Protein AF-A0A651HII3-F1 (afdb_monomer_lite)

Foldseek 3Di:
DVPPVVLVVLLVVLVVVDPLLVLLVVLLVLVVVLVVLVCLQVLLVVQVVCCVVPVHPDVVVLCVVVVPDPPPPDPVVSVVVVVSNVVCNVCSPPSNVVSVVVSLVSQLVSLVSLLVLLCVLQVHDDDDPDVSSSVLSSVLSCVLVVLVVVLVVVVVVLVVCVVVCCVPVVDPCDVSVVVCVCCNVVSVLVSQLVNQLCSNQPSHPDGQDSVLSNQLSVQLSVQLVVLVVVLVCCVVPPDDLPDPCNVVSVVVSSSVSSSSNSSSNSSSSSRSSSVVVVVVVVVVVCVVPDDDDDDDPPPVVSVVVSVVVVVVVVPPDPPPDDDDDDDDDDDDDDDDDDDDDDDDPPPPPPDPQDPWAPDDDQAWAWEQELQQQKIFIDHTRDGPDIFHKAFFLQDWDDDPNDIAGQGQDADKWFQQDKDFQDWAQADQVVCVVVVHDRDDSPDPVRTHTCQQHGMWGDGDDSEIEGEHPCCVQRPDNDSSSRNPGSHYIYGHNVVRVVVSVRDDGGHMYGYD

pLDDT: mean 74.65, std 18.82, range [23.81, 97.06]

Secondary structure (DSSP, 8-state):
-HHHHHHHHHHHHHHHHS-HHHHHHHHHHHHHHHHHHHHHHHHHHHHHHHHHHHSS--HHHHHHHHHTS-TTS-HHHHHHHHHHHHHHHHSHHHHHHHHHHHHHHHHHHHHHHHHHHHHHHTT--PPPPHHHHHHHHHHHHHHHHHHHHHHHHHHHHHHHHHHHHHHHH---SHHHHHHHHHHHHHHHHHHHHHHHHHHHHHSSSS---HHHHHHHHHHHHHHHHHHHHHHHHHHHHT--TTSTTHHHHHHHHHHHHHHHHHHHHHHHHHHHHHHHHHHHHHHHHHTTS-----TTHHHHHHHHHHHHHHHHHSS-----PPPP---------------------TT-------SS-SS--SSEEEEEETTTTEEEEEETTEEEEEEEEE-B---EEEETTEEEE-PPPPEEEE--EEEESPEEE--HHHHHHTT-PPPPTT-GGGEEESTTTTEEEEEETTEEEE--S--GGG--SSSGGG--BSSSEEE-HHHHHHHHHH--TT-EEEE-

Radius of gyration: 30.44 Å; chains: 1; bounding box: 92×53×78 Å

Sequence (512 aa):
MGGARAFVVEFSRRLKRSDLFFLAGAITFNVLVAVIPLLLLTAGIAGFLVTARFGAVGPELVEVILGYLPATGEVGLRDMVNRLLEGLVAERAGFSLLGAVVLAWIATRLVGTLRVVLRNLFDQEEERGIVRGKLFDFGVVLLAGGLIFLNFAVTVMVRAFEALGTVFLGTDGTITGVFQLTIGYGLSFASAWILFLLLYKFLPARRVPFPVAVAGATFSTVGFEVLKEGFAWYVTSIADYSNAYGGLAVAAVLFFWIYYSAVVFILGGLVARTYEVRRETRMKAREGVDSGMSGGAILTSLIVFVLGMAVALASPAEAQYPAPFGGNGTSAGLLDAGDGVVYASRSLEREMVVDRPLVDHDGPYVVVHVAENRVFLMEGSEVVWSAPAGTGHGFQLEGQGREWTFTTPIGMFQVLRKEKDPVWQAPDWYYVQRGIPIPAHDHPSRFIRGTLGTSALFLGDGIAIHGTDRPDLLLNPDPEARRVSHGCIRLTNEAARQLYHRVQVGTPVLIY

Structure (mmCIF, N/CA/C/O backbone):
data_AF-A0A651HII3-F1
#
_entry.id   AF-A0A651HII3-F1
#
loop_
_atom_site.group_PDB
_atom_site.id
_atom_site.type_symbol
_atom_site.label_atom_id
_atom_site.label_alt_id
_atom_site.label_comp_id
_atom_site.label_asym_id
_atom_site.label_entity_id
_atom_site.label_seq_id
_atom_site.pdbx_PDB_ins_code
_atom_site.Cartn_x
_atom_site.Cartn_y
_atom_site.Cartn_z
_atom_site.occupancy
_atom_site.B_iso_or_equiv
_atom_site.auth_seq_id
_atom_site.auth_comp_id
_atom_site.auth_asym_id
_atom_site.auth_atom_id
_atom_site.pdbx_PDB_model_num
ATOM 1 N N . MET A 1 1 ? 2.178 -23.558 24.987 1.00 44.19 1 MET A N 1
ATOM 2 C CA . MET A 1 1 ? 1.662 -23.535 23.593 1.00 44.19 1 MET A CA 1
ATOM 3 C C . MET A 1 1 ? 0.766 -22.335 23.230 1.00 44.19 1 MET A C 1
ATOM 5 O O . MET A 1 1 ? 0.668 -22.041 22.048 1.00 44.19 1 MET A O 1
ATOM 9 N N . GLY A 1 2 ? 0.179 -21.567 24.166 1.00 51.09 2 GLY A N 1
ATOM 10 C CA . GLY A 1 2 ? -0.716 -20.428 23.835 1.00 51.09 2 GLY A CA 1
ATOM 11 C C . GLY A 1 2 ? -0.106 -19.239 23.057 1.00 51.09 2 GLY A C 1
ATOM 12 O O . GLY A 1 2 ? -0.823 -18.324 22.665 1.00 51.09 2 GLY A O 1
ATOM 13 N N . GLY A 1 3 ? 1.209 -19.243 22.805 1.00 61.38 3 GLY A N 1
ATOM 14 C CA . GLY A 1 3 ? 1.910 -18.222 22.023 1.00 61.38 3 GLY A CA 1
ATOM 15 C C . GLY A 1 3 ? 1.400 -18.127 20.583 1.00 61.38 3 GLY A C 1
ATOM 16 O O . GLY A 1 3 ? 0.671 -17.195 20.258 1.00 61.38 3 GLY A O 1
ATOM 17 N N . ALA A 1 4 ? 1.765 -19.085 19.729 1.00 65.81 4 ALA A N 1
ATOM 18 C CA . ALA A 1 4 ? 1.500 -19.026 18.288 1.00 65.81 4 ALA A CA 1
ATOM 19 C C . ALA A 1 4 ? 0.007 -18.858 17.946 1.00 65.81 4 ALA A C 1
ATOM 21 O O . ALA A 1 4 ? -0.337 -17.977 17.163 1.00 65.81 4 ALA A O 1
ATOM 22 N N . ARG A 1 5 ? -0.892 -19.608 18.605 1.00 67.25 5 ARG A N 1
ATOM 23 C CA . ARG A 1 5 ? -2.346 -19.538 18.351 1.00 67.25 5 ARG A CA 1
ATOM 24 C C . ARG A 1 5 ? -2.907 -18.121 18.519 1.00 67.25 5 ARG A C 1
ATOM 26 O O . ARG A 1 5 ? -3.651 -17.663 17.662 1.00 67.25 5 ARG A O 1
ATOM 33 N N . ALA A 1 6 ? -2.502 -17.396 19.564 1.00 67.50 6 ALA A N 1
ATOM 34 C CA . ALA A 1 6 ? -2.934 -16.011 19.766 1.00 67.50 6 ALA A CA 1
ATOM 35 C C . ALA A 1 6 ? -2.332 -15.023 18.742 1.00 67.50 6 ALA A C 1
ATOM 37 O O . ALA A 1 6 ? -2.916 -13.973 18.509 1.00 67.50 6 ALA A O 1
ATOM 38 N N . PHE A 1 7 ? -1.185 -15.341 18.120 1.00 71.75 7 PHE A N 1
ATOM 39 C CA . PHE A 1 7 ? -0.633 -14.519 17.032 1.00 71.75 7 PHE A CA 1
ATOM 40 C C . PHE A 1 7 ? -1.442 -14.733 15.755 1.00 71.75 7 PHE A C 1
ATOM 42 O O . PHE A 1 7 ? -1.856 -13.760 15.141 1.00 71.75 7 PHE A O 1
ATOM 49 N N . VAL A 1 8 ? -1.718 -15.996 15.405 1.00 72.00 8 VAL A N 1
ATOM 50 C CA . VAL A 1 8 ? -2.551 -16.364 14.249 1.00 72.00 8 VAL A CA 1
ATOM 51 C C . VAL A 1 8 ? -3.926 -15.708 14.344 1.00 72.00 8 VAL A C 1
ATOM 53 O O . VAL A 1 8 ? -4.339 -15.052 13.400 1.00 72.00 8 VAL A O 1
ATOM 56 N N . VAL A 1 9 ? -4.609 -15.817 15.489 1.00 70.31 9 VAL A N 1
ATOM 57 C CA . VAL A 1 9 ? -5.951 -15.236 15.671 1.00 70.31 9 VAL A CA 1
ATOM 58 C C . VAL A 1 9 ? -5.946 -13.713 15.497 1.00 70.31 9 VAL A C 1
ATOM 60 O O . VAL A 1 9 ? -6.794 -13.190 14.778 1.00 70.31 9 VAL A O 1
ATOM 63 N N . GLU A 1 10 ? -4.990 -12.998 16.098 1.00 70.00 10 GLU A N 1
ATOM 64 C CA . GLU A 1 10 ? -4.898 -11.537 15.954 1.00 70.00 10 GLU A CA 1
ATOM 65 C C . GLU A 1 10 ? -4.496 -11.122 14.529 1.00 70.00 10 GLU A C 1
ATOM 67 O O . GLU A 1 10 ? -5.080 -10.195 13.972 1.00 70.00 10 GLU A O 1
ATOM 72 N N . PHE A 1 11 ? -3.568 -11.846 13.897 1.00 72.69 11 PHE A N 1
ATOM 73 C CA . PHE A 1 11 ? -3.184 -11.617 12.504 1.00 72.69 11 PHE A CA 1
ATOM 74 C C . PHE A 1 11 ? -4.365 -11.836 11.549 1.00 72.69 11 PHE A C 1
ATOM 76 O O . PHE A 1 11 ? -4.667 -10.958 10.747 1.00 72.69 11 PHE A O 1
ATOM 83 N N . SER A 1 12 ? -5.094 -12.951 11.668 1.00 67.81 12 SER A N 1
ATOM 84 C CA . SER A 1 12 ? -6.289 -13.232 10.861 1.00 67.81 12 SER A CA 1
ATOM 85 C C . SER A 1 12 ? -7.414 -12.221 11.107 1.00 67.81 12 SER A C 1
ATOM 87 O O . SER A 1 12 ? -8.117 -11.856 10.166 1.00 67.81 12 SER A O 1
ATOM 89 N N . ARG A 1 13 ? -7.580 -11.734 12.346 1.00 71.62 13 ARG A N 1
ATOM 90 C CA . ARG A 1 13 ? -8.527 -10.656 12.671 1.00 71.62 13 ARG A CA 1
ATOM 91 C C . ARG A 1 13 ? -8.142 -9.351 11.971 1.00 71.62 13 ARG A C 1
ATOM 93 O O . ARG A 1 13 ? -9.013 -8.708 11.394 1.00 71.62 13 ARG A O 1
ATOM 100 N N . ARG A 1 14 ? -6.859 -8.971 11.992 1.00 71.19 14 ARG A N 1
ATOM 101 C CA . ARG A 1 14 ? -6.362 -7.764 11.306 1.00 71.19 14 ARG A CA 1
ATOM 102 C C . ARG A 1 14 ? -6.428 -7.888 9.789 1.00 71.19 14 ARG A C 1
ATOM 104 O O . ARG A 1 14 ? -6.892 -6.956 9.150 1.00 71.19 14 ARG A O 1
ATOM 111 N N . LEU A 1 15 ? -6.073 -9.045 9.233 1.00 71.75 15 LEU A N 1
ATOM 112 C CA . LEU A 1 15 ? -6.172 -9.337 7.801 1.00 71.75 15 LEU A CA 1
ATOM 113 C C . LEU A 1 15 ? -7.603 -9.147 7.272 1.00 71.75 15 LEU A C 1
ATOM 115 O O . LEU A 1 15 ? -7.786 -8.562 6.212 1.00 71.75 15 LEU A O 1
ATOM 119 N N . LYS A 1 16 ? -8.617 -9.581 8.036 1.00 69.50 16 LYS A N 1
ATOM 120 C CA . LYS A 1 16 ? -10.041 -9.372 7.709 1.00 69.50 16 LYS A CA 1
ATOM 121 C C . LYS A 1 16 ? -10.523 -7.922 7.856 1.00 69.50 16 LYS A C 1
ATOM 123 O O . LYS A 1 16 ? -11.583 -7.605 7.335 1.00 69.50 16 LYS A O 1
ATOM 128 N N . ARG A 1 17 ? -9.800 -7.074 8.598 1.00 68.69 17 ARG A N 1
ATOM 129 C CA . ARG A 1 17 ? -10.114 -5.644 8.792 1.00 68.69 17 ARG A CA 1
ATOM 130 C C . ARG A 1 17 ? -9.324 -4.718 7.870 1.00 68.69 17 ARG A C 1
ATOM 132 O O . ARG A 1 17 ? -9.693 -3.563 7.731 1.00 68.69 17 ARG A O 1
ATOM 139 N N . SER A 1 18 ? -8.221 -5.191 7.299 1.00 70.75 18 SER A N 1
ATOM 140 C CA . SER A 1 18 ? -7.421 -4.425 6.351 1.00 70.75 18 SER A CA 1
ATOM 141 C C . SER A 1 18 ? -7.983 -4.557 4.942 1.00 70.75 18 SER A C 1
ATOM 143 O O . SER A 1 18 ? -8.112 -5.680 4.452 1.00 70.75 18 SER A O 1
ATOM 145 N N . ASP A 1 19 ? -8.157 -3.435 4.245 1.00 81.75 19 ASP A N 1
ATOM 146 C CA . ASP A 1 19 ? -8.481 -3.378 2.811 1.00 81.75 19 ASP A CA 1
ATOM 147 C C . ASP A 1 19 ? -7.272 -3.761 1.936 1.00 81.75 19 ASP A C 1
ATOM 149 O O . ASP A 1 19 ? -6.881 -3.055 1.006 1.00 81.75 19 ASP A O 1
ATOM 153 N N . LEU A 1 20 ? -6.619 -4.879 2.264 1.00 84.69 20 LEU A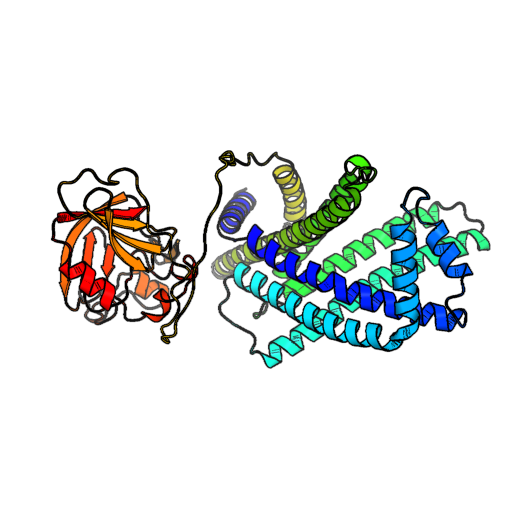 N 1
ATOM 154 C CA . LEU A 1 20 ? -5.320 -5.295 1.742 1.00 84.69 20 LEU A CA 1
ATOM 155 C C . LEU A 1 20 ? -5.282 -5.290 0.211 1.00 84.69 20 LEU A C 1
ATOM 157 O O . LEU A 1 20 ? -4.329 -4.787 -0.378 1.00 84.69 20 LEU A O 1
ATOM 161 N N . PHE A 1 21 ? -6.328 -5.809 -0.430 1.00 84.81 21 PHE A N 1
ATOM 162 C CA . PHE A 1 21 ? -6.405 -5.928 -1.885 1.00 84.81 21 PHE A CA 1
ATOM 163 C C . PHE A 1 21 ? -6.595 -4.570 -2.579 1.00 84.81 21 PHE A C 1
ATOM 165 O O . PHE A 1 21 ? -6.052 -4.354 -3.665 1.00 84.81 21 PHE A O 1
ATOM 172 N N . PHE A 1 22 ? -7.300 -3.637 -1.934 1.00 83.69 22 PHE A N 1
ATOM 173 C CA . PHE A 1 22 ? -7.491 -2.263 -2.404 1.00 83.69 22 PHE A CA 1
ATOM 174 C C . PHE A 1 22 ? -6.215 -1.427 -2.215 1.00 83.69 22 PHE A C 1
ATOM 176 O O . PHE A 1 22 ? -5.741 -0.781 -3.152 1.00 83.69 22 PHE A O 1
ATOM 183 N N . LEU A 1 23 ? -5.590 -1.517 -1.036 1.00 86.50 23 LEU A N 1
ATOM 184 C CA . LEU A 1 23 ? -4.306 -0.880 -0.732 1.00 86.50 23 LEU A CA 1
ATOM 185 C C . LEU A 1 23 ? -3.181 -1.398 -1.653 1.00 86.50 23 LEU A C 1
ATOM 187 O O . LEU A 1 23 ? -2.368 -0.605 -2.135 1.00 86.50 23 LEU A O 1
ATOM 191 N N . ALA A 1 24 ? -3.166 -2.700 -1.969 1.00 90.69 24 ALA A N 1
ATOM 192 C CA . ALA A 1 24 ? -2.260 -3.283 -2.960 1.00 90.69 24 ALA A CA 1
ATOM 193 C C . ALA A 1 24 ? -2.518 -2.717 -4.366 1.00 90.69 24 ALA A C 1
ATOM 195 O O . ALA A 1 24 ? -1.568 -2.358 -5.066 1.00 90.69 24 ALA A O 1
ATOM 196 N N . GLY A 1 25 ? -3.787 -2.557 -4.760 1.00 91.56 25 GLY A N 1
ATOM 197 C CA . GLY A 1 25 ? -4.177 -1.902 -6.012 1.00 91.56 25 GLY A CA 1
ATOM 198 C C . GLY A 1 25 ? -3.667 -0.460 -6.113 1.00 91.56 25 GLY A C 1
ATOM 199 O O . GLY A 1 25 ? -3.100 -0.077 -7.136 1.00 91.56 25 GLY A O 1
ATOM 200 N N . ALA A 1 26 ? -3.764 0.318 -5.030 1.00 91.44 26 ALA A N 1
ATOM 201 C CA . ALA A 1 26 ? -3.255 1.690 -4.981 1.00 91.44 26 ALA A CA 1
ATOM 202 C C . ALA A 1 26 ? -1.724 1.767 -5.147 1.00 91.44 26 ALA A C 1
ATOM 204 O O . ALA A 1 26 ? -1.228 2.632 -5.875 1.00 91.44 26 ALA A O 1
ATOM 205 N N . ILE A 1 27 ? -0.963 0.860 -4.521 1.00 94.62 27 ILE A N 1
ATOM 206 C CA . ILE A 1 27 ? 0.490 0.743 -4.753 1.00 94.62 27 ILE A CA 1
ATOM 207 C C . ILE A 1 27 ? 0.751 0.375 -6.221 1.00 94.62 27 ILE A C 1
ATOM 209 O O . ILE A 1 27 ? 1.532 1.046 -6.897 1.00 94.62 27 ILE A O 1
ATOM 213 N N . THR A 1 28 ? 0.048 -0.641 -6.727 1.00 95.25 28 THR A N 1
ATOM 214 C CA . THR A 1 28 ? 0.213 -1.191 -8.083 1.00 95.25 28 THR A CA 1
ATOM 215 C C . THR A 1 28 ? 0.001 -0.140 -9.162 1.00 95.25 28 THR A C 1
ATOM 217 O O . THR A 1 28 ? 0.847 0.015 -10.041 1.00 95.25 28 THR A O 1
ATOM 220 N N . PHE A 1 29 ? -1.067 0.653 -9.053 1.00 93.75 29 PHE A N 1
ATOM 221 C CA . PHE A 1 29 ? -1.339 1.764 -9.962 1.00 93.75 29 PHE A CA 1
ATOM 222 C C . PHE A 1 29 ? -0.183 2.777 -10.005 1.00 93.75 29 PHE A C 1
ATOM 224 O O . PHE A 1 29 ? 0.256 3.165 -11.085 1.00 93.75 29 PHE A O 1
ATOM 231 N N . ASN A 1 30 ? 0.355 3.180 -8.847 1.00 92.12 30 ASN A N 1
ATOM 232 C CA . ASN A 1 30 ? 1.459 4.143 -8.802 1.00 92.12 30 ASN A CA 1
ATOM 233 C C . ASN A 1 30 ? 2.761 3.572 -9.389 1.00 92.12 30 ASN A C 1
ATOM 235 O O . ASN A 1 30 ? 3.491 4.310 -10.048 1.00 92.12 30 ASN A O 1
ATOM 239 N N . VAL A 1 31 ? 3.042 2.277 -9.195 1.00 93.75 31 VAL A N 1
ATOM 240 C CA . VAL A 1 31 ? 4.200 1.611 -9.817 1.00 93.75 31 VAL A CA 1
ATOM 241 C C . VAL A 1 31 ? 4.019 1.498 -11.334 1.00 93.75 31 VAL A C 1
ATOM 243 O O . VAL A 1 31 ? 4.942 1.834 -12.068 1.00 93.75 31 VAL A O 1
ATOM 246 N N . LEU A 1 32 ? 2.838 1.107 -11.825 1.00 92.00 32 LEU A N 1
ATOM 247 C CA . LEU A 1 32 ? 2.558 1.018 -13.266 1.00 92.00 32 LEU A CA 1
ATOM 248 C C . LEU A 1 32 ? 2.665 2.380 -13.963 1.00 92.00 32 LEU A C 1
ATOM 250 O O . LEU A 1 32 ? 3.293 2.486 -15.013 1.00 92.00 32 LEU A O 1
ATOM 254 N N . VAL A 1 33 ? 2.147 3.444 -13.345 1.00 89.62 33 VAL A N 1
ATOM 255 C CA . VAL A 1 33 ? 2.318 4.821 -13.842 1.00 89.62 33 VAL A CA 1
ATOM 256 C C . VAL A 1 33 ? 3.795 5.252 -13.833 1.00 89.62 33 VAL A C 1
ATOM 258 O O . VAL A 1 33 ? 4.196 6.053 -14.675 1.00 89.62 33 VAL A O 1
ATOM 261 N N . ALA A 1 34 ? 4.631 4.697 -12.947 1.00 90.00 34 ALA A N 1
ATOM 262 C CA . ALA A 1 34 ? 6.077 4.936 -12.938 1.00 90.00 34 ALA A CA 1
ATOM 263 C C . ALA A 1 34 ? 6.840 4.194 -14.054 1.00 90.00 34 ALA A C 1
ATOM 265 O O . ALA A 1 34 ? 7.954 4.606 -14.380 1.00 90.00 34 ALA A O 1
ATOM 266 N N . VAL A 1 35 ? 6.266 3.151 -14.672 1.00 86.62 35 VAL A N 1
ATOM 267 C CA . VAL A 1 35 ? 6.927 2.392 -15.754 1.00 86.62 35 VAL A CA 1
ATOM 268 C C . VAL A 1 35 ? 7.188 3.279 -16.972 1.00 86.62 35 VAL A C 1
ATOM 270 O O . VAL A 1 35 ? 8.284 3.240 -17.516 1.00 86.62 35 VAL A O 1
ATOM 273 N N . ILE A 1 36 ? 6.237 4.127 -17.374 1.00 84.50 36 ILE A N 1
ATOM 274 C CA . ILE A 1 36 ? 6.383 4.998 -18.555 1.00 84.50 36 ILE A CA 1
ATOM 275 C C . ILE A 1 36 ? 7.590 5.955 -18.436 1.00 84.50 36 ILE A C 1
ATOM 277 O O . ILE A 1 36 ? 8.469 5.900 -19.297 1.00 84.50 36 ILE A O 1
ATOM 281 N N . PRO A 1 37 ? 7.713 6.811 -17.398 1.00 86.50 37 PRO A N 1
ATOM 282 C CA . PRO A 1 37 ? 8.869 7.697 -17.266 1.00 86.50 37 PRO A CA 1
ATOM 283 C C . PRO A 1 37 ? 10.166 6.947 -16.937 1.00 86.50 37 PRO A C 1
ATOM 285 O O . PRO A 1 37 ? 11.235 7.439 -17.290 1.00 86.50 37 PRO A O 1
ATOM 288 N N . LEU A 1 38 ? 10.097 5.759 -16.320 1.00 85.56 38 LEU A N 1
ATOM 289 C CA . LEU A 1 38 ? 11.261 4.884 -16.162 1.00 85.56 38 LEU A CA 1
ATOM 290 C C . LEU A 1 38 ? 11.774 4.402 -17.525 1.00 85.56 38 LEU A C 1
ATOM 292 O O . LEU A 1 38 ? 12.966 4.518 -17.786 1.00 85.56 38 LEU A O 1
ATOM 296 N N . LEU A 1 39 ? 10.888 3.937 -18.413 1.00 79.62 39 LEU A N 1
ATOM 297 C CA . LEU A 1 39 ? 11.247 3.546 -19.778 1.00 79.62 39 LEU A CA 1
ATOM 298 C C . LEU A 1 39 ? 11.837 4.728 -20.555 1.00 79.62 39 LEU A C 1
ATOM 300 O O . LEU A 1 39 ? 12.897 4.567 -21.150 1.00 79.62 39 LEU A O 1
ATOM 304 N N . LEU A 1 40 ? 11.226 5.919 -20.496 1.00 78.94 40 LEU A N 1
ATOM 305 C CA . LEU A 1 40 ? 11.772 7.131 -21.132 1.00 78.94 40 LEU A CA 1
ATOM 306 C C . LEU A 1 40 ? 13.169 7.491 -20.600 1.00 78.94 40 LEU A C 1
ATOM 308 O O . LEU A 1 40 ? 14.064 7.813 -21.383 1.00 78.94 40 LEU A O 1
ATOM 312 N N . LEU A 1 41 ? 13.379 7.395 -19.283 1.00 83.56 41 LEU A N 1
ATOM 313 C CA . LEU A 1 41 ? 14.675 7.648 -18.656 1.00 83.56 41 LEU A CA 1
ATOM 314 C C . LEU A 1 41 ? 15.726 6.616 -19.092 1.00 83.56 41 LEU A C 1
ATOM 316 O O . LEU A 1 41 ? 16.811 7.000 -19.527 1.00 83.56 41 LEU A O 1
ATOM 320 N N . THR A 1 42 ? 15.412 5.320 -19.016 1.00 76.69 42 THR A N 1
ATOM 321 C CA . THR A 1 42 ? 16.306 4.235 -19.449 1.00 76.69 42 THR A CA 1
ATOM 322 C C . THR A 1 42 ? 16.641 4.350 -20.934 1.00 76.69 42 THR A C 1
ATOM 324 O O . THR A 1 42 ? 17.802 4.199 -21.307 1.00 76.69 42 THR A O 1
ATOM 327 N N . ALA A 1 43 ? 15.657 4.674 -21.771 1.00 73.00 43 ALA A N 1
ATOM 328 C CA . ALA A 1 43 ? 15.822 4.853 -23.206 1.00 73.00 43 ALA A CA 1
ATOM 329 C C . ALA A 1 43 ? 16.720 6.065 -23.532 1.00 73.00 43 ALA A C 1
ATOM 331 O O . ALA A 1 43 ? 17.652 5.948 -24.330 1.00 73.00 43 ALA A O 1
ATOM 332 N N . GLY A 1 44 ? 16.528 7.196 -22.843 1.00 76.50 44 GLY A N 1
ATOM 333 C CA . GLY A 1 44 ? 17.403 8.368 -22.954 1.00 76.50 44 GLY A CA 1
ATOM 334 C C . GLY A 1 44 ? 18.840 8.101 -22.482 1.00 76.50 44 GLY A C 1
ATOM 335 O O . GLY A 1 44 ? 19.792 8.498 -23.155 1.00 76.50 44 GLY A O 1
ATOM 336 N N . ILE A 1 45 ? 19.018 7.374 -21.370 1.00 78.44 45 ILE A N 1
ATOM 337 C CA . ILE A 1 45 ? 20.342 6.951 -20.877 1.00 78.44 45 ILE A CA 1
ATOM 338 C C . ILE A 1 45 ? 21.017 6.002 -21.877 1.00 78.44 45 ILE A C 1
ATOM 340 O O . ILE A 1 45 ? 22.193 6.184 -22.186 1.00 78.44 45 ILE A O 1
ATOM 344 N N . ALA A 1 46 ? 20.290 5.021 -22.420 1.00 73.88 46 ALA A N 1
ATOM 345 C CA . ALA A 1 46 ? 20.818 4.090 -23.414 1.00 73.88 46 ALA A CA 1
ATOM 346 C C . ALA A 1 46 ? 21.261 4.820 -24.693 1.00 73.88 46 ALA A C 1
ATOM 348 O O . ALA A 1 46 ? 22.392 4.630 -25.141 1.00 73.88 46 ALA A O 1
ATOM 349 N N . GLY A 1 47 ? 20.427 5.720 -25.228 1.00 71.44 47 GLY A N 1
ATOM 350 C CA . GLY A 1 47 ? 20.773 6.547 -26.389 1.00 71.44 47 GLY A CA 1
ATOM 351 C C . GLY A 1 47 ? 22.004 7.431 -26.148 1.00 71.44 47 GLY A C 1
ATOM 352 O O . GLY A 1 47 ? 22.865 7.546 -27.026 1.00 71.44 47 GLY A O 1
ATOM 353 N N . PHE A 1 48 ? 22.141 8.000 -24.944 1.00 75.25 48 PHE A N 1
ATOM 354 C CA . PHE A 1 48 ? 23.333 8.750 -24.541 1.00 75.25 48 PHE A CA 1
ATOM 355 C C . PHE A 1 48 ? 24.587 7.864 -24.494 1.00 75.25 48 PHE A C 1
ATOM 357 O O . PHE A 1 48 ? 25.590 8.207 -25.118 1.00 75.25 48 PHE A O 1
ATOM 364 N N . LEU A 1 49 ? 24.534 6.713 -23.812 1.00 75.62 49 LEU A N 1
ATOM 365 C CA . LEU A 1 49 ? 25.671 5.792 -23.676 1.00 75.62 49 LEU A CA 1
ATOM 366 C C . LEU A 1 49 ? 26.130 5.227 -25.026 1.00 75.62 49 LEU A C 1
ATOM 368 O O . LEU A 1 49 ? 27.330 5.180 -25.294 1.00 75.62 49 LEU A O 1
ATOM 372 N N . VAL A 1 50 ? 25.188 4.848 -25.894 1.00 70.31 50 VAL A N 1
ATOM 373 C CA . VAL A 1 50 ? 25.486 4.384 -27.256 1.00 70.31 50 VAL A CA 1
ATOM 374 C C . VAL A 1 50 ? 26.163 5.487 -28.065 1.00 70.31 50 VAL A C 1
ATOM 376 O O . VAL A 1 50 ? 27.230 5.255 -28.628 1.00 70.31 50 VAL A O 1
ATOM 379 N N . THR A 1 51 ? 25.599 6.701 -28.074 1.00 68.00 51 THR A N 1
ATOM 380 C CA . THR A 1 51 ? 26.203 7.848 -28.775 1.00 68.00 51 THR A CA 1
ATOM 381 C C . THR A 1 51 ? 27.611 8.134 -28.243 1.00 68.00 51 THR A C 1
ATOM 383 O O . THR A 1 51 ? 28.539 8.315 -29.023 1.00 68.00 51 THR A O 1
ATOM 386 N N . ALA A 1 52 ? 27.801 8.130 -26.921 1.00 75.44 52 ALA A N 1
ATOM 387 C CA . ALA A 1 52 ? 29.099 8.385 -26.299 1.00 75.44 52 ALA A CA 1
ATOM 388 C C . ALA A 1 52 ? 30.146 7.300 -26.620 1.00 75.44 52 ALA A C 1
ATOM 390 O O . ALA A 1 52 ? 31.338 7.601 -26.666 1.00 75.44 52 ALA A O 1
ATOM 391 N N . ARG A 1 53 ? 29.723 6.047 -26.846 1.00 71.94 53 ARG A N 1
ATOM 392 C CA . ARG A 1 53 ? 30.623 4.921 -27.143 1.00 71.94 53 ARG A CA 1
ATOM 393 C C . ARG A 1 53 ? 30.923 4.736 -28.634 1.00 71.94 53 ARG A C 1
ATOM 395 O O . ARG A 1 53 ? 32.044 4.338 -28.953 1.00 71.94 53 ARG A O 1
ATOM 402 N N . PHE A 1 54 ? 29.943 4.993 -29.502 1.00 66.50 54 PHE A N 1
ATOM 403 C CA . PHE A 1 54 ? 29.962 4.657 -30.935 1.00 66.50 54 PHE A CA 1
ATOM 404 C C . PHE A 1 54 ? 29.755 5.871 -31.867 1.00 66.50 54 PHE A C 1
ATOM 406 O O . PHE A 1 54 ? 29.702 5.719 -33.083 1.00 66.50 54 PHE A O 1
ATOM 413 N N . GLY A 1 55 ? 29.635 7.089 -31.326 1.00 65.44 55 GLY A N 1
ATOM 414 C CA . GLY A 1 55 ? 29.452 8.342 -32.075 1.00 65.44 55 GLY A CA 1
ATOM 415 C C . GLY A 1 55 ? 28.013 8.581 -32.548 1.00 65.44 55 GLY A C 1
ATOM 416 O O . GLY A 1 55 ? 27.475 9.674 -32.368 1.00 65.44 55 GLY A O 1
ATOM 417 N N . ALA A 1 56 ? 27.364 7.554 -33.092 1.00 62.84 56 ALA A N 1
ATOM 418 C CA . ALA A 1 56 ? 25.955 7.561 -33.475 1.00 62.84 56 ALA A CA 1
ATOM 419 C C . ALA A 1 56 ? 25.314 6.186 -33.230 1.00 62.84 56 ALA A C 1
ATOM 421 O O . ALA A 1 56 ? 26.003 5.171 -33.144 1.00 62.84 56 ALA A O 1
ATOM 422 N N . VAL A 1 57 ? 23.980 6.145 -33.164 1.00 58.28 57 VAL A N 1
ATOM 423 C CA . VAL A 1 57 ? 23.225 4.894 -33.332 1.00 58.28 57 VAL A CA 1
ATOM 424 C C . VAL A 1 57 ? 23.277 4.543 -34.820 1.00 58.28 57 VAL A C 1
ATOM 426 O O . VAL A 1 57 ? 22.433 4.983 -35.597 1.00 58.28 57 VAL A O 1
ATOM 429 N N . GLY A 1 58 ? 24.328 3.838 -35.238 1.00 56.03 58 GLY A N 1
ATOM 430 C CA . GLY A 1 58 ? 24.451 3.351 -36.611 1.00 56.03 58 GLY A CA 1
ATOM 431 C C . GLY A 1 58 ? 23.399 2.278 -36.928 1.00 56.03 58 GLY A C 1
ATOM 432 O O . GLY A 1 58 ? 22.903 1.628 -35.999 1.00 56.03 58 GLY A O 1
ATOM 433 N N . PRO A 1 59 ? 23.085 2.040 -38.218 1.00 57.31 59 PRO A N 1
ATOM 434 C CA . PRO A 1 59 ? 22.165 0.976 -38.627 1.00 57.31 59 PRO A CA 1
ATOM 435 C C . PRO A 1 59 ? 22.592 -0.401 -38.097 1.00 57.31 59 PRO A C 1
ATOM 437 O O . PRO A 1 59 ? 21.736 -1.203 -37.752 1.00 57.31 59 PRO A O 1
ATOM 440 N N . GLU A 1 60 ? 23.895 -0.630 -37.907 1.00 55.59 60 GLU A N 1
ATOM 441 C CA . GLU A 1 60 ? 24.455 -1.839 -37.288 1.00 55.59 60 GLU A CA 1
ATOM 442 C C . GLU A 1 60 ? 23.881 -2.123 -35.888 1.00 55.59 60 GLU A C 1
ATOM 444 O O . GLU A 1 60 ? 23.568 -3.268 -35.575 1.00 55.59 60 GLU A O 1
ATOM 449 N N . LEU A 1 61 ? 23.690 -1.109 -35.028 1.00 57.28 61 LEU A N 1
ATOM 450 C CA . LEU A 1 61 ? 23.123 -1.351 -33.694 1.00 57.28 61 LEU A CA 1
ATOM 451 C C . LEU A 1 61 ? 21.620 -1.641 -33.766 1.00 57.28 61 LEU A C 1
ATOM 453 O O . LEU A 1 61 ? 21.106 -2.432 -32.975 1.00 57.28 61 LEU A O 1
ATOM 457 N N . VAL A 1 62 ? 20.925 -1.026 -34.725 1.00 60.56 62 VAL A N 1
ATOM 458 C CA . VAL A 1 62 ? 19.520 -1.331 -35.012 1.00 60.56 62 VAL A CA 1
ATOM 459 C C . VAL A 1 62 ? 19.403 -2.778 -35.497 1.00 60.56 62 VAL A C 1
ATOM 461 O O . VAL A 1 62 ? 18.587 -3.518 -34.958 1.00 60.56 62 VAL A O 1
ATOM 464 N N . GLU A 1 63 ? 20.267 -3.230 -36.410 1.00 60.62 63 GLU A N 1
ATOM 465 C CA . GLU A 1 63 ? 20.329 -4.631 -36.846 1.00 60.62 63 GLU A CA 1
ATOM 466 C C . GLU A 1 63 ? 20.679 -5.597 -35.709 1.00 60.62 63 GLU A C 1
ATOM 468 O O . GLU A 1 63 ? 20.048 -6.645 -35.608 1.00 60.62 63 GLU A O 1
ATOM 473 N N . VAL A 1 64 ? 21.607 -5.252 -34.807 1.00 60.41 64 VAL A N 1
ATOM 474 C CA . VAL A 1 64 ? 21.904 -6.079 -33.622 1.00 60.41 64 VAL A CA 1
ATOM 475 C C . VAL A 1 64 ? 20.670 -6.210 -32.723 1.00 60.41 64 VAL A C 1
ATOM 477 O O . VAL A 1 64 ? 20.323 -7.320 -32.326 1.00 60.41 64 VAL A O 1
ATOM 480 N N . ILE A 1 65 ? 19.964 -5.112 -32.429 1.00 58.88 65 ILE A N 1
ATOM 481 C CA . ILE A 1 65 ? 18.740 -5.138 -31.608 1.00 58.88 65 ILE A CA 1
ATOM 482 C C . ILE A 1 65 ? 17.628 -5.936 -32.307 1.00 58.88 65 ILE A C 1
ATOM 484 O O . ILE A 1 65 ? 17.002 -6.795 -31.683 1.00 58.88 65 ILE A O 1
ATOM 488 N N . LEU A 1 66 ? 17.405 -5.701 -33.604 1.00 61.12 66 LEU A N 1
ATOM 489 C CA . LEU A 1 66 ? 16.424 -6.427 -34.416 1.00 61.12 66 LEU A CA 1
ATOM 490 C C . LEU A 1 66 ? 16.791 -7.908 -34.613 1.00 61.12 66 LEU A C 1
ATOM 492 O O . LEU A 1 66 ? 15.892 -8.727 -34.790 1.00 61.12 66 LEU A O 1
ATOM 496 N N . GLY A 1 67 ? 18.075 -8.266 -34.536 1.00 63.62 67 GLY A N 1
ATOM 497 C CA . GLY A 1 67 ? 18.573 -9.643 -34.588 1.00 63.62 67 GLY A CA 1
ATOM 498 C C . GLY A 1 67 ? 18.279 -10.463 -33.327 1.00 63.62 67 GLY A C 1
ATOM 499 O O . GLY A 1 67 ? 18.229 -11.689 -33.401 1.00 63.62 67 GLY A O 1
ATOM 500 N N . TYR A 1 68 ? 18.024 -9.808 -32.187 1.00 56.59 68 TYR A N 1
ATOM 501 C CA . TYR A 1 68 ? 17.534 -10.459 -30.963 1.00 56.59 68 TYR A CA 1
ATOM 502 C C . TYR A 1 68 ? 15.999 -10.550 -30.885 1.00 56.59 68 TYR A C 1
ATOM 504 O O . TYR A 1 68 ? 15.470 -11.222 -29.998 1.00 56.59 68 TYR A O 1
ATOM 512 N N . LEU A 1 69 ? 15.266 -9.902 -31.798 1.00 55.19 69 LEU A N 1
ATOM 513 C CA . LEU A 1 69 ? 13.811 -10.022 -31.899 1.00 55.19 69 LEU A CA 1
ATOM 514 C C . LEU A 1 69 ? 13.425 -11.259 -32.735 1.00 55.19 69 LEU A C 1
ATOM 516 O O . LEU A 1 69 ? 13.982 -11.461 -33.816 1.00 55.19 69 LEU A O 1
ATOM 520 N N . PRO A 1 70 ? 12.439 -12.071 -32.300 1.00 54.38 70 PRO A N 1
ATOM 521 C CA . PRO A 1 70 ? 11.935 -13.183 -33.100 1.00 54.38 70 PRO A CA 1
ATOM 522 C C . PRO A 1 70 ? 11.486 -12.722 -34.491 1.00 54.38 70 PRO A C 1
ATOM 524 O O . PRO A 1 70 ? 10.732 -11.756 -34.629 1.00 54.38 70 PRO A O 1
ATOM 527 N N . ALA A 1 71 ? 11.899 -13.449 -35.533 1.00 54.25 71 ALA A N 1
ATOM 528 C CA . ALA A 1 71 ? 11.580 -13.125 -36.928 1.00 54.25 71 ALA A CA 1
ATOM 529 C C . ALA A 1 71 ? 10.070 -13.169 -37.262 1.00 54.25 71 ALA A C 1
ATOM 531 O O . ALA A 1 71 ? 9.673 -12.757 -38.347 1.00 54.25 71 ALA A O 1
ATOM 532 N N . THR A 1 72 ? 9.242 -13.656 -36.336 1.00 50.88 72 THR A N 1
ATOM 533 C CA . THR A 1 72 ? 7.777 -13.735 -36.414 1.00 50.88 72 THR A CA 1
ATOM 534 C C . THR A 1 72 ? 7.053 -12.440 -36.031 1.00 50.88 72 THR A C 1
ATOM 536 O O . THR A 1 72 ? 5.842 -12.356 -36.217 1.00 50.88 72 THR A O 1
ATOM 539 N N . GLY A 1 73 ? 7.754 -11.425 -35.510 1.00 47.41 73 GLY A N 1
ATOM 540 C CA . GLY A 1 73 ? 7.164 -10.107 -35.267 1.00 47.41 73 GLY A CA 1
ATOM 541 C C . GLY A 1 73 ? 6.851 -9.387 -36.580 1.00 47.41 73 GLY A C 1
ATOM 542 O O . GLY A 1 73 ? 7.775 -8.989 -37.291 1.00 47.41 73 GLY A O 1
ATOM 543 N N . GLU A 1 74 ? 5.560 -9.215 -36.882 1.00 56.12 74 GLU A N 1
ATOM 544 C CA . GLU A 1 74 ? 5.067 -8.541 -38.090 1.00 56.12 74 GLU A CA 1
ATOM 545 C C . GLU A 1 74 ? 5.711 -7.161 -38.319 1.00 56.12 74 GLU A C 1
ATOM 547 O O . GLU A 1 74 ? 6.161 -6.489 -37.387 1.00 56.12 74 GLU A O 1
ATOM 552 N N . VAL A 1 75 ? 5.689 -6.713 -39.581 1.00 54.06 75 VAL A N 1
ATOM 553 C CA . VAL A 1 75 ? 6.305 -5.473 -40.100 1.00 54.06 75 VAL A CA 1
ATOM 554 C C . VAL A 1 75 ? 6.105 -4.253 -39.179 1.00 54.06 75 VAL A C 1
ATOM 556 O O . VAL A 1 75 ? 7.035 -3.472 -38.982 1.00 54.06 75 VAL A O 1
ATOM 559 N N . GLY A 1 76 ? 4.940 -4.133 -38.532 1.00 55.75 76 GLY A N 1
ATOM 560 C CA . GLY A 1 76 ? 4.629 -3.049 -37.596 1.00 55.75 76 GLY A CA 1
ATOM 561 C C . GLY A 1 76 ? 5.509 -2.975 -36.337 1.00 55.75 76 GLY A C 1
ATOM 562 O O . GLY A 1 76 ? 5.760 -1.871 -35.856 1.00 55.75 76 GLY A O 1
ATOM 563 N N . LEU A 1 77 ? 6.025 -4.092 -35.804 1.00 56.12 77 LEU A N 1
ATOM 564 C CA . LEU A 1 77 ? 6.904 -4.059 -34.622 1.00 56.12 77 LEU A CA 1
ATOM 565 C C . LEU A 1 77 ? 8.284 -3.491 -34.973 1.00 56.12 77 LEU A C 1
ATOM 567 O O . LEU A 1 77 ? 8.831 -2.696 -34.209 1.00 56.12 77 LEU A O 1
ATOM 571 N N . ARG A 1 78 ? 8.821 -3.852 -36.144 1.00 58.06 78 ARG A N 1
ATOM 572 C CA . ARG A 1 78 ? 10.099 -3.322 -36.646 1.00 58.06 78 ARG A CA 1
ATOM 573 C C . ARG A 1 78 ? 9.992 -1.826 -36.935 1.00 58.06 78 ARG A C 1
ATOM 575 O O . ARG A 1 78 ? 10.828 -1.062 -36.465 1.00 58.06 78 ARG A O 1
ATOM 582 N N . ASP A 1 79 ? 8.920 -1.401 -37.599 1.00 62.97 79 ASP A N 1
ATOM 583 C CA . ASP A 1 79 ? 8.650 0.018 -37.855 1.00 62.97 79 ASP A CA 1
ATOM 584 C C . ASP A 1 79 ? 8.426 0.823 -36.567 1.00 62.97 79 ASP A C 1
ATOM 586 O O . ASP A 1 79 ? 8.892 1.958 -36.464 1.00 62.97 79 ASP A O 1
ATOM 590 N N . MET A 1 80 ? 7.742 0.256 -35.568 1.00 57.91 80 MET A N 1
ATOM 591 C CA . MET A 1 80 ? 7.561 0.905 -34.267 1.00 57.91 80 MET A CA 1
ATOM 592 C C . MET A 1 80 ? 8.896 1.057 -33.527 1.00 57.91 80 MET A C 1
ATOM 594 O O . MET A 1 80 ? 9.184 2.140 -33.020 1.00 57.91 80 MET A O 1
ATOM 598 N N . VAL A 1 81 ? 9.730 0.011 -33.499 1.00 62.91 81 VAL A N 1
ATOM 599 C CA . VAL A 1 81 ? 11.074 0.062 -32.897 1.00 62.91 81 VAL A CA 1
ATOM 600 C C . VAL A 1 81 ? 11.954 1.088 -33.616 1.00 62.91 81 VAL A C 1
ATOM 602 O O . VAL A 1 81 ? 12.558 1.922 -32.947 1.00 62.91 81 VAL A O 1
ATOM 605 N N . ASN A 1 82 ? 11.966 1.106 -34.951 1.00 64.25 82 ASN A N 1
ATOM 606 C CA . ASN A 1 82 ? 12.746 2.072 -35.730 1.00 64.25 82 ASN A CA 1
ATOM 607 C C . ASN A 1 82 ? 12.309 3.520 -35.452 1.00 64.25 82 ASN A C 1
ATOM 609 O O . ASN A 1 82 ? 13.150 4.348 -35.112 1.00 64.25 82 ASN A O 1
ATOM 613 N N . ARG A 1 83 ? 11.001 3.820 -35.475 1.00 65.06 83 ARG A N 1
ATOM 614 C CA . ARG A 1 83 ? 10.477 5.166 -35.155 1.00 65.06 83 ARG A CA 1
ATOM 615 C C . ARG A 1 83 ? 10.790 5.595 -33.719 1.00 65.06 83 ARG A C 1
ATOM 617 O O . ARG A 1 83 ? 11.092 6.763 -33.478 1.00 65.06 83 ARG A O 1
ATOM 624 N N . LEU A 1 84 ? 10.732 4.665 -32.760 1.00 60.72 84 LEU A N 1
ATOM 625 C CA . LEU A 1 84 ? 11.114 4.932 -31.370 1.00 60.72 84 LEU A CA 1
ATOM 626 C C . LEU A 1 84 ? 12.616 5.218 -31.243 1.00 60.72 84 LEU A C 1
ATOM 628 O O . LEU A 1 84 ? 12.985 6.142 -30.522 1.00 60.72 84 LEU A O 1
ATOM 632 N N . LEU A 1 85 ? 13.473 4.476 -31.951 1.00 64.06 85 LEU A N 1
ATOM 633 C CA . LEU A 1 85 ? 14.926 4.683 -31.965 1.00 64.06 85 LEU A CA 1
ATOM 634 C C . LEU A 1 85 ? 15.315 6.007 -32.645 1.00 64.06 85 LEU A C 1
ATOM 636 O O . LEU A 1 85 ? 16.138 6.744 -32.102 1.00 64.06 85 LEU A O 1
ATOM 640 N N . GLU A 1 86 ? 14.690 6.358 -33.769 1.00 65.75 86 GLU A N 1
ATOM 641 C CA . GLU A 1 86 ? 14.882 7.652 -34.441 1.00 65.75 86 GLU A CA 1
ATOM 642 C C . GLU A 1 86 ? 14.477 8.825 -33.532 1.00 65.75 86 GLU A C 1
ATOM 644 O O . GLU A 1 86 ? 15.260 9.761 -33.342 1.00 65.75 86 GLU A O 1
ATOM 649 N N . GLY A 1 87 ? 13.307 8.745 -32.884 1.00 61.97 87 GLY A N 1
ATOM 650 C CA . GLY A 1 87 ? 12.858 9.743 -31.905 1.00 61.97 87 GLY A CA 1
ATOM 651 C C . GLY A 1 87 ? 13.793 9.866 -30.693 1.00 61.97 87 GLY A C 1
ATOM 652 O O . GLY A 1 87 ? 14.132 10.977 -30.275 1.00 61.97 87 GLY A O 1
ATOM 653 N N . LEU A 1 88 ? 14.292 8.736 -30.176 1.00 58.72 88 LEU A N 1
ATOM 654 C CA . LEU A 1 88 ? 15.302 8.683 -29.109 1.00 58.72 88 LEU A CA 1
ATOM 655 C C . LEU A 1 88 ? 16.574 9.464 -29.460 1.00 58.72 88 LEU A C 1
ATOM 657 O O . LEU A 1 88 ? 17.152 10.136 -28.603 1.00 58.72 88 LEU A O 1
ATOM 661 N N . VAL A 1 89 ? 17.027 9.344 -30.710 1.00 59.56 89 VAL A N 1
ATOM 662 C CA . VAL A 1 89 ? 18.261 9.966 -31.212 1.00 59.56 89 VAL A CA 1
ATOM 663 C C . VAL A 1 89 ? 18.047 11.439 -31.570 1.00 59.56 89 VAL A C 1
ATOM 665 O O . VAL A 1 89 ? 18.993 12.227 -31.478 1.00 59.56 89 VAL A O 1
ATOM 668 N N . ALA A 1 90 ? 16.827 11.854 -31.904 1.00 62.81 90 ALA A N 1
ATOM 669 C CA . ALA A 1 90 ? 16.499 13.264 -32.097 1.00 62.81 90 ALA A CA 1
ATOM 670 C C . ALA A 1 90 ? 16.476 14.043 -30.763 1.00 62.81 90 ALA A C 1
ATOM 672 O O . ALA A 1 90 ? 17.175 15.048 -30.628 1.00 62.81 90 ALA A O 1
ATOM 673 N N . GLU A 1 91 ? 15.754 13.556 -29.745 1.00 64.00 91 GLU A N 1
ATOM 674 C CA . GLU A 1 91 ? 15.425 14.333 -28.528 1.00 64.00 91 GLU A CA 1
ATOM 675 C C . GLU A 1 91 ? 16.100 13.822 -27.231 1.00 64.00 91 GLU A C 1
ATOM 677 O O . GLU A 1 91 ? 15.632 14.067 -26.116 1.00 64.00 91 GLU A O 1
ATOM 682 N N . ARG A 1 92 ? 17.251 13.148 -27.370 1.00 64.06 92 ARG A N 1
ATOM 683 C CA . ARG A 1 92 ? 18.110 12.519 -26.329 1.00 64.06 92 ARG A CA 1
ATOM 684 C C . ARG A 1 92 ? 18.085 13.187 -24.940 1.00 64.06 92 ARG A C 1
ATOM 686 O O . ARG A 1 92 ? 17.913 12.522 -23.916 1.00 64.06 92 ARG A O 1
ATOM 693 N N . ALA A 1 93 ? 18.300 14.505 -24.899 1.00 61.78 93 ALA A N 1
ATOM 694 C CA . ALA A 1 93 ? 18.396 15.288 -23.663 1.00 61.78 93 ALA A CA 1
ATOM 695 C C . ALA A 1 93 ? 17.021 15.660 -23.073 1.00 61.78 93 ALA A C 1
ATOM 697 O O . ALA A 1 93 ? 16.882 15.764 -21.855 1.00 61.78 93 ALA A O 1
ATOM 698 N N . GLY A 1 94 ? 16.004 15.824 -23.925 1.00 68.06 94 GLY A N 1
ATOM 699 C CA . GLY A 1 94 ? 14.630 16.104 -23.515 1.00 68.06 94 GLY A CA 1
ATOM 700 C C . GLY A 1 94 ? 14.016 14.914 -22.784 1.00 68.06 94 GLY A C 1
ATOM 701 O O . GLY A 1 94 ? 13.587 15.058 -21.641 1.00 68.06 94 GLY A O 1
ATOM 702 N N . PHE A 1 95 ? 14.052 13.721 -23.388 1.00 69.25 95 PHE A N 1
ATOM 703 C CA . PHE A 1 95 ? 13.458 12.519 -22.785 1.00 69.25 95 PHE A CA 1
ATOM 704 C C . PHE A 1 95 ? 14.141 12.075 -21.489 1.00 69.25 95 PHE A C 1
ATOM 706 O O . PHE A 1 95 ? 13.455 11.660 -20.556 1.00 69.25 95 PHE A O 1
ATOM 713 N N . SER A 1 96 ? 15.468 12.194 -21.391 1.00 75.50 96 SER A N 1
ATOM 714 C CA . SER A 1 96 ? 16.202 11.827 -20.173 1.00 75.50 96 SER A CA 1
ATOM 715 C C . SER A 1 96 ? 15.931 12.797 -19.016 1.00 75.50 96 SER A C 1
ATOM 717 O O . SER A 1 96 ? 15.627 12.345 -17.911 1.00 75.50 96 SER A O 1
ATOM 719 N N . LEU A 1 97 ? 15.955 14.116 -19.251 1.00 82.19 97 LEU A N 1
ATOM 720 C CA . LEU A 1 97 ? 15.658 15.106 -18.208 1.00 82.19 97 LEU A CA 1
ATOM 721 C C . LEU A 1 97 ? 14.174 15.096 -17.805 1.00 82.19 97 LEU A C 1
ATOM 723 O O . LEU A 1 97 ? 13.864 15.060 -16.612 1.00 82.19 97 LEU A O 1
ATOM 727 N N . LEU A 1 98 ? 13.256 15.081 -18.778 1.00 82.19 98 LEU A N 1
ATOM 728 C CA . LEU A 1 98 ? 11.816 15.007 -18.520 1.00 82.19 98 LEU A CA 1
ATOM 729 C C . LEU A 1 98 ? 11.458 13.694 -17.815 1.00 82.19 98 LEU A C 1
ATOM 731 O O . LEU A 1 98 ? 10.765 13.717 -16.799 1.00 82.19 98 LEU A O 1
ATOM 735 N N . GLY A 1 99 ? 11.986 12.567 -18.303 1.00 83.00 99 GLY A N 1
ATOM 736 C CA . GLY A 1 99 ? 11.830 11.249 -17.693 1.00 83.00 99 GLY A CA 1
ATOM 737 C C . GLY A 1 99 ? 12.315 11.230 -16.245 1.00 83.00 99 GLY A C 1
ATOM 738 O O . GLY A 1 99 ? 11.569 10.797 -15.373 1.00 83.00 99 GLY A O 1
ATOM 739 N N . ALA A 1 100 ? 13.496 11.787 -15.952 1.00 86.69 100 ALA A N 1
ATOM 740 C CA . ALA A 1 100 ? 14.016 11.886 -14.586 1.00 86.69 100 ALA A CA 1
ATOM 741 C C . ALA A 1 100 ? 13.123 12.735 -13.660 1.00 86.69 100 ALA A C 1
ATOM 743 O O . ALA A 1 100 ? 12.816 12.306 -12.546 1.00 86.69 100 ALA A O 1
ATOM 744 N N . VAL A 1 101 ? 12.677 13.915 -14.107 1.00 89.56 101 VAL A N 1
ATOM 745 C CA . VAL A 1 101 ? 11.826 14.816 -13.303 1.00 89.56 101 VAL A CA 1
ATOM 746 C C . VAL A 1 101 ? 10.445 14.200 -13.050 1.00 89.56 101 VAL A C 1
ATOM 748 O O . VAL A 1 101 ? 9.960 14.205 -11.914 1.00 89.56 101 VAL A O 1
ATOM 751 N N . VAL A 1 102 ? 9.824 13.623 -14.081 1.00 88.62 102 VAL A N 1
ATOM 752 C CA . VAL A 1 102 ? 8.505 12.978 -13.990 1.00 88.62 102 VAL A CA 1
ATOM 753 C C . VAL A 1 102 ? 8.579 11.686 -13.166 1.00 88.62 102 VAL A C 1
ATOM 755 O O . VAL A 1 102 ? 7.715 11.461 -12.314 1.00 88.62 102 VAL A O 1
ATOM 758 N N . LEU A 1 103 ? 9.636 10.882 -13.330 1.00 90.44 103 LEU A N 1
ATOM 759 C CA . LEU A 1 103 ? 9.888 9.699 -12.503 1.00 90.44 103 LEU A CA 1
ATOM 760 C C . LEU A 1 103 ? 10.095 10.087 -11.039 1.00 90.44 103 LEU A C 1
ATOM 762 O O . LEU A 1 103 ? 9.473 9.481 -10.174 1.00 90.44 103 LEU A O 1
ATOM 766 N N . ALA A 1 104 ? 10.900 11.112 -10.741 1.00 89.94 104 ALA A N 1
ATOM 767 C CA . ALA A 1 104 ? 11.090 11.590 -9.371 1.00 89.94 104 ALA A CA 1
ATOM 768 C C . ALA A 1 104 ? 9.763 12.058 -8.747 1.00 89.94 104 ALA A C 1
ATOM 770 O O . ALA A 1 104 ? 9.453 11.708 -7.605 1.00 89.94 104 ALA A O 1
ATOM 771 N N . TRP A 1 105 ? 8.931 12.784 -9.503 1.00 90.31 105 TRP A N 1
ATOM 772 C CA . TRP A 1 105 ? 7.602 13.192 -9.048 1.00 90.31 105 TRP A CA 1
ATOM 773 C C . TRP A 1 105 ? 6.708 11.987 -8.715 1.00 90.31 105 TRP A C 1
ATOM 775 O O . TRP A 1 105 ? 6.183 11.905 -7.599 1.00 90.31 105 TRP A O 1
ATOM 785 N N . ILE A 1 106 ? 6.575 11.022 -9.632 1.00 90.25 106 ILE A N 1
ATOM 786 C CA . ILE A 1 106 ? 5.745 9.821 -9.432 1.00 90.25 106 ILE A CA 1
ATOM 787 C C . ILE A 1 106 ? 6.319 8.914 -8.335 1.00 90.25 106 ILE A C 1
ATOM 789 O O . ILE A 1 106 ? 5.561 8.387 -7.523 1.00 90.25 106 ILE A O 1
ATOM 793 N N . ALA A 1 107 ? 7.639 8.794 -8.220 1.00 91.19 107 ALA A N 1
ATOM 794 C CA . ALA A 1 107 ? 8.282 8.033 -7.156 1.00 91.19 107 ALA A CA 1
ATOM 795 C C . ALA A 1 107 ? 8.009 8.653 -5.772 1.00 91.19 107 ALA A C 1
ATOM 797 O O . ALA A 1 107 ? 7.696 7.919 -4.833 1.00 91.19 107 ALA A O 1
ATOM 798 N N . THR A 1 108 ? 8.010 9.991 -5.632 1.00 91.50 108 THR A N 1
ATOM 799 C CA . THR A 1 108 ? 7.570 10.619 -4.365 1.00 91.50 108 THR A CA 1
ATOM 800 C C . THR A 1 108 ? 6.091 10.356 -4.071 1.00 91.50 108 THR A C 1
ATOM 802 O O . THR A 1 108 ? 5.739 10.126 -2.915 1.00 91.50 108 THR A O 1
ATOM 805 N N . ARG A 1 109 ? 5.226 10.304 -5.098 1.00 91.31 109 ARG A N 1
ATOM 806 C CA . ARG A 1 109 ? 3.812 9.913 -4.942 1.00 91.31 109 ARG A CA 1
ATOM 807 C C . ARG A 1 109 ? 3.679 8.464 -4.460 1.00 91.31 109 ARG A C 1
ATOM 809 O O . ARG A 1 109 ? 2.920 8.223 -3.526 1.00 91.31 109 ARG A O 1
ATOM 816 N N . LEU A 1 110 ? 4.452 7.532 -5.025 1.00 92.94 110 LEU A N 1
ATOM 817 C CA . LEU A 1 110 ? 4.501 6.132 -4.592 1.00 92.94 110 LEU A CA 1
ATOM 818 C C . LEU A 1 110 ? 4.929 6.009 -3.122 1.00 92.94 110 LEU A C 1
ATOM 820 O O . LEU A 1 110 ? 4.247 5.332 -2.355 1.00 92.94 110 LEU A O 1
ATOM 824 N N . VAL A 1 111 ? 5.997 6.696 -2.695 1.00 91.88 111 VAL A N 1
ATOM 825 C CA . VAL A 1 111 ? 6.401 6.706 -1.274 1.00 91.88 111 VAL A CA 1
ATOM 826 C C . VAL A 1 111 ? 5.299 7.305 -0.394 1.00 91.88 111 VAL A C 1
ATOM 828 O O . VAL A 1 111 ? 5.008 6.752 0.667 1.00 91.88 111 VAL A O 1
ATOM 831 N N . GLY A 1 112 ? 4.616 8.359 -0.851 1.00 90.44 112 GLY A N 1
ATOM 832 C CA . GLY A 1 112 ? 3.415 8.891 -0.204 1.00 90.44 112 GLY A CA 1
ATOM 833 C C . GLY A 1 112 ? 2.318 7.833 -0.017 1.00 90.44 112 GLY A C 1
ATOM 834 O O . GLY A 1 112 ? 1.820 7.665 1.096 1.00 90.44 112 GLY A O 1
ATOM 835 N N . THR A 1 113 ? 1.993 7.058 -1.056 1.00 91.38 113 THR A N 1
ATOM 836 C CA . THR A 1 113 ? 1.047 5.932 -0.968 1.00 91.38 113 THR A CA 1
ATOM 837 C C . THR A 1 113 ? 1.527 4.862 0.014 1.00 91.38 113 THR A C 1
ATOM 839 O O . THR A 1 113 ? 0.748 4.447 0.868 1.00 91.38 113 THR A O 1
ATOM 842 N N . LEU A 1 114 ? 2.806 4.471 -0.012 1.00 93.44 114 LEU A N 1
ATOM 843 C CA . LEU A 1 114 ? 3.368 3.524 0.962 1.00 93.44 114 LEU A CA 1
ATOM 844 C C . LEU A 1 114 ? 3.275 4.059 2.405 1.00 93.44 114 LEU A C 1
ATOM 846 O O . LEU A 1 114 ? 2.976 3.293 3.322 1.00 93.44 114 LEU A O 1
ATOM 850 N N . ARG A 1 115 ? 3.459 5.372 2.628 1.00 90.19 115 ARG A N 1
ATOM 851 C CA . ARG A 1 115 ? 3.228 6.008 3.939 1.00 90.19 115 ARG A CA 1
ATOM 852 C C . ARG A 1 115 ? 1.763 5.930 4.367 1.00 90.19 115 ARG A C 1
ATOM 854 O O . ARG A 1 115 ? 1.517 5.614 5.526 1.00 90.19 115 ARG A O 1
ATOM 861 N N . VAL A 1 116 ? 0.809 6.188 3.468 1.00 87.75 116 VAL A N 1
ATOM 862 C CA . VAL A 1 116 ? -0.638 6.079 3.752 1.00 87.75 116 VAL A CA 1
ATOM 863 C C . VAL A 1 116 ? -1.026 4.639 4.097 1.00 87.75 116 VAL A C 1
ATOM 865 O O . VAL A 1 116 ? -1.726 4.420 5.084 1.00 87.75 116 VAL A O 1
ATOM 868 N N . VAL A 1 117 ? -0.514 3.661 3.344 1.00 90.12 117 VAL A N 1
ATOM 869 C CA . VAL A 1 117 ? -0.717 2.228 3.604 1.00 90.12 117 VAL A CA 1
ATOM 870 C C . VAL A 1 117 ? -0.186 1.856 4.987 1.00 90.12 117 VAL A C 1
ATOM 872 O O . VAL A 1 117 ? -0.943 1.361 5.815 1.00 90.12 117 VAL A O 1
ATOM 875 N N . LEU A 1 118 ? 1.080 2.156 5.298 1.00 89.44 118 LEU A N 1
ATOM 876 C CA . LEU A 1 118 ? 1.633 1.846 6.620 1.00 89.44 118 LEU A CA 1
ATOM 877 C C . LEU A 1 118 ? 0.918 2.610 7.747 1.00 89.44 118 LEU A C 1
ATOM 879 O O . LEU A 1 118 ? 0.719 2.048 8.819 1.00 89.44 118 LEU A O 1
ATOM 883 N N . ARG A 1 119 ? 0.494 3.860 7.525 1.00 86.38 119 ARG A N 1
ATOM 884 C CA . ARG A 1 119 ? -0.301 4.633 8.495 1.00 86.38 119 ARG A CA 1
ATOM 885 C C . ARG A 1 119 ? -1.611 3.921 8.849 1.00 86.38 119 ARG A C 1
ATOM 887 O O . ARG A 1 119 ? -1.924 3.822 10.032 1.00 86.38 119 ARG A O 1
ATOM 894 N N . ASN A 1 120 ? -2.323 3.402 7.847 1.00 84.44 120 ASN A N 1
ATOM 895 C CA . ASN A 1 120 ? -3.527 2.592 8.038 1.00 84.44 120 ASN A CA 1
ATOM 896 C C . ASN A 1 120 ? -3.199 1.304 8.827 1.00 84.44 120 ASN A C 1
ATOM 898 O O . ASN A 1 120 ? -3.756 1.098 9.900 1.00 84.44 120 ASN A O 1
ATOM 902 N N . LEU A 1 121 ? -2.200 0.518 8.398 1.00 85.56 121 LEU A N 1
ATOM 903 C CA . LEU A 1 121 ? -1.822 -0.743 9.067 1.00 85.56 121 LEU A CA 1
ATOM 904 C C . LEU A 1 121 ? -1.336 -0.585 10.518 1.00 85.56 121 LEU A C 1
ATOM 906 O O . LEU A 1 121 ? -1.428 -1.528 11.305 1.00 85.56 121 LEU A O 1
ATOM 910 N N . PHE A 1 122 ? -0.769 0.572 10.867 1.00 80.19 122 PHE A N 1
ATOM 911 C CA . PHE A 1 122 ? -0.310 0.875 12.223 1.00 80.19 122 PHE A CA 1
ATOM 912 C C . PHE A 1 122 ? -1.357 1.607 13.081 1.00 80.19 122 PHE A C 1
ATOM 914 O O . PHE A 1 122 ? -1.030 1.948 14.218 1.00 80.19 122 PHE A O 1
ATOM 921 N N . ASP A 1 123 ? -2.578 1.830 12.584 1.00 71.56 123 ASP A N 1
ATOM 922 C CA . ASP A 1 123 ? -3.660 2.542 13.281 1.00 71.56 123 ASP A CA 1
ATOM 923 C C . ASP A 1 123 ? -3.225 3.969 13.722 1.00 71.56 123 ASP A C 1
ATOM 925 O O . ASP A 1 123 ? -3.146 4.263 14.915 1.00 71.56 123 ASP A O 1
ATOM 929 N N . GLN A 1 124 ? -2.803 4.829 12.780 1.00 67.44 124 GLN A N 1
ATOM 930 C CA . GLN A 1 124 ? -2.124 6.109 13.079 1.00 67.44 124 GLN A CA 1
ATOM 931 C C . GLN A 1 124 ? -2.841 7.359 12.538 1.00 67.44 124 GLN A C 1
ATOM 933 O O . GLN A 1 124 ? -3.133 7.446 11.347 1.00 67.44 124 GLN A O 1
ATOM 938 N N . GLU A 1 125 ? -3.008 8.372 13.392 1.00 54.44 125 GLU A N 1
ATOM 939 C CA . GLU A 1 125 ? -3.634 9.665 13.050 1.00 54.44 125 GLU A CA 1
ATOM 940 C C . GLU A 1 125 ? -2.624 10.742 12.593 1.00 54.44 125 GLU A C 1
ATOM 942 O O . GLU A 1 125 ? -2.980 11.662 11.860 1.00 54.44 125 GLU A O 1
ATOM 947 N N . GLU A 1 126 ? -1.350 10.642 12.991 1.00 58.25 126 GLU A N 1
ATOM 948 C CA . GLU A 1 126 ? -0.352 11.696 12.755 1.00 58.25 126 GLU A CA 1
ATOM 949 C C . GLU A 1 126 ? 0.161 11.756 11.303 1.00 58.25 126 GLU A C 1
ATOM 951 O O . GLU A 1 126 ? 0.707 10.787 10.759 1.00 58.25 126 GLU A O 1
ATOM 956 N N . GLU A 1 127 ? 0.098 12.945 10.694 1.00 66.06 127 GLU A N 1
ATOM 957 C CA . GLU A 1 127 ? 0.701 13.228 9.389 1.00 66.06 127 GLU A CA 1
ATOM 958 C C . GLU A 1 127 ? 2.014 14.021 9.492 1.00 66.06 127 GLU A C 1
ATOM 960 O O . GLU A 1 127 ? 2.158 14.974 10.258 1.00 66.06 127 GLU A O 1
ATOM 965 N N . ARG A 1 128 ? 2.987 13.684 8.634 1.00 69.25 128 ARG A N 1
ATOM 966 C CA . ARG A 1 128 ? 4.144 14.557 8.383 1.00 69.25 128 ARG A CA 1
ATOM 967 C C . ARG A 1 128 ? 3.687 15.729 7.517 1.00 69.25 128 ARG A C 1
ATOM 969 O O . ARG A 1 128 ? 3.305 15.506 6.372 1.00 69.25 128 ARG A O 1
ATOM 976 N N . GLY A 1 129 ? 3.792 16.954 8.039 1.00 74.81 129 GLY A N 1
ATOM 977 C CA . GLY A 1 129 ? 3.405 18.177 7.325 1.00 74.81 129 GLY A CA 1
ATOM 978 C C . GLY A 1 129 ? 3.999 18.276 5.912 1.00 74.81 129 GLY A C 1
ATOM 979 O O . GLY A 1 129 ? 5.152 17.896 5.687 1.00 74.81 129 GLY A O 1
ATOM 980 N N . ILE A 1 130 ? 3.201 18.801 4.975 1.00 74.25 130 ILE A N 1
ATOM 981 C CA . ILE A 1 130 ? 3.327 18.631 3.512 1.00 74.25 130 ILE A CA 1
ATOM 982 C C . ILE A 1 130 ? 4.769 18.769 2.990 1.00 74.25 130 ILE A C 1
ATOM 984 O O . ILE A 1 130 ? 5.287 17.846 2.360 1.00 74.25 130 ILE A O 1
ATOM 988 N N . VAL A 1 131 ? 5.446 19.886 3.284 1.00 81.62 131 VAL A N 1
ATOM 989 C CA . VAL A 1 131 ? 6.803 20.176 2.773 1.00 81.62 131 VAL A CA 1
ATOM 990 C C . VAL A 1 131 ? 7.844 19.194 3.323 1.00 81.62 131 VAL A C 1
ATOM 992 O O . VAL A 1 131 ? 8.643 18.637 2.570 1.00 81.62 131 VAL A O 1
ATOM 995 N N . ARG A 1 132 ? 7.809 18.923 4.635 1.00 82.81 132 ARG A N 1
ATOM 996 C CA . ARG A 1 132 ? 8.728 17.979 5.293 1.00 82.81 132 ARG A CA 1
ATOM 997 C C . ARG A 1 132 ? 8.460 16.536 4.855 1.00 82.81 132 ARG A C 1
ATOM 999 O O . ARG A 1 132 ? 9.403 15.756 4.752 1.00 82.81 132 ARG A O 1
ATOM 1006 N N . GLY A 1 133 ? 7.200 16.201 4.570 1.00 83.06 133 GLY A N 1
ATOM 1007 C CA . GLY A 1 133 ? 6.794 14.939 3.950 1.00 83.06 133 GLY A CA 1
ATOM 1008 C C . GLY A 1 133 ? 7.403 14.763 2.557 1.00 83.06 133 GLY A C 1
ATOM 1009 O O . GLY A 1 133 ? 8.118 13.792 2.342 1.00 83.06 133 GLY A O 1
ATOM 1010 N N . LYS A 1 134 ? 7.214 15.735 1.653 1.00 84.12 134 LYS A N 1
ATOM 1011 C CA . LYS A 1 134 ? 7.785 15.729 0.289 1.00 84.12 134 LYS A CA 1
ATOM 1012 C C . LYS A 1 134 ? 9.313 15.576 0.277 1.00 84.12 134 LYS A C 1
ATOM 1014 O O . LYS A 1 134 ? 9.832 14.780 -0.502 1.00 84.12 134 LYS A O 1
ATOM 1019 N N . LEU A 1 135 ? 10.034 16.302 1.139 1.00 87.50 135 LEU A N 1
ATOM 1020 C CA . LEU A 1 135 ? 11.499 16.200 1.217 1.00 87.50 135 LEU A CA 1
ATOM 1021 C C . LEU A 1 135 ? 11.956 14.833 1.758 1.00 87.50 135 LEU A C 1
ATOM 1023 O O . LEU A 1 135 ? 12.927 14.264 1.261 1.00 87.50 135 LEU A O 1
ATOM 1027 N N . PHE A 1 136 ? 11.236 14.284 2.741 1.00 88.31 136 PHE A N 1
ATOM 1028 C CA . PHE A 1 136 ? 11.468 12.925 3.231 1.00 88.31 136 PHE A CA 1
ATOM 1029 C C . PHE A 1 136 ? 11.218 11.877 2.134 1.00 88.31 136 PHE A C 1
ATOM 1031 O O . PHE A 1 136 ? 12.055 10.998 1.940 1.00 88.31 136 PHE A O 1
ATOM 1038 N N . ASP A 1 137 ? 10.117 11.996 1.385 1.00 89.31 137 ASP A N 1
ATOM 1039 C CA . ASP A 1 137 ? 9.784 11.081 0.288 1.00 89.31 137 ASP A CA 1
ATOM 1040 C C . ASP A 1 137 ? 10.879 11.076 -0.782 1.00 89.31 137 ASP A C 1
ATOM 1042 O O . ASP A 1 137 ? 11.297 10.011 -1.225 1.00 89.31 137 ASP A O 1
ATOM 1046 N N . PHE A 1 138 ? 11.400 12.250 -1.149 1.00 88.62 138 PHE A N 1
ATOM 1047 C CA . PHE A 1 138 ? 12.510 12.365 -2.097 1.00 88.62 138 PHE A CA 1
ATOM 1048 C C . PHE A 1 138 ? 13.783 11.666 -1.590 1.00 88.62 138 PHE A C 1
ATOM 1050 O O . PHE A 1 138 ? 14.409 10.911 -2.334 1.00 88.62 138 PHE A O 1
ATOM 1057 N N . GLY A 1 139 ? 14.127 11.830 -0.308 1.00 90.25 139 GLY A N 1
ATOM 1058 C CA . GLY A 1 139 ? 15.244 11.109 0.313 1.00 90.25 139 GLY A CA 1
ATOM 1059 C C . GLY A 1 139 ? 15.062 9.584 0.306 1.00 90.25 139 GLY A C 1
ATOM 1060 O O . GLY A 1 139 ? 16.016 8.853 0.044 1.00 90.25 139 GLY A O 1
ATOM 1061 N N . VAL A 1 140 ? 13.836 9.096 0.526 1.00 89.25 140 VAL A N 1
ATOM 1062 C CA . VAL A 1 140 ? 13.502 7.664 0.417 1.00 89.25 140 VAL A CA 1
ATOM 1063 C C . VAL A 1 140 ? 13.627 7.166 -1.023 1.00 89.25 140 VAL A C 1
ATOM 1065 O O . VAL A 1 140 ? 14.170 6.083 -1.227 1.00 89.25 140 VAL A O 1
ATOM 1068 N N . VAL A 1 141 ? 13.173 7.937 -2.018 1.00 90.38 141 VAL A N 1
ATOM 1069 C CA . VAL A 1 141 ? 13.320 7.589 -3.444 1.00 90.38 141 VAL A CA 1
ATOM 1070 C C . VAL A 1 141 ? 14.795 7.449 -3.819 1.00 90.38 141 VAL A C 1
ATOM 1072 O O . VAL A 1 141 ? 15.166 6.444 -4.424 1.00 90.38 141 VAL A O 1
ATOM 1075 N N . LEU A 1 142 ? 15.645 8.401 -3.420 1.00 90.38 142 LEU A N 1
ATOM 1076 C CA . LEU A 1 142 ? 17.089 8.327 -3.669 1.00 90.38 142 LEU A CA 1
ATOM 1077 C C . LEU A 1 142 ? 17.734 7.112 -2.986 1.00 90.38 142 LEU A C 1
ATOM 1079 O O . LEU A 1 142 ? 18.546 6.425 -3.602 1.00 90.38 142 LEU A O 1
ATOM 1083 N N . LEU A 1 143 ? 17.351 6.814 -1.741 1.00 89.06 143 LEU A N 1
ATOM 1084 C CA . LEU A 1 143 ? 17.873 5.669 -0.994 1.00 89.06 143 LEU A CA 1
ATOM 1085 C C . LEU A 1 143 ? 17.447 4.328 -1.614 1.00 89.06 143 LEU A C 1
ATOM 1087 O O . LEU A 1 143 ? 18.285 3.450 -1.813 1.00 89.06 143 LEU A O 1
ATOM 1091 N N . ALA A 1 144 ? 16.167 4.175 -1.960 1.00 87.19 144 ALA A N 1
ATOM 1092 C CA . ALA A 1 144 ? 15.647 2.969 -2.599 1.00 87.19 144 ALA A CA 1
ATOM 1093 C C . ALA A 1 144 ? 16.244 2.771 -4.003 1.00 87.19 144 ALA A C 1
ATOM 1095 O O . ALA A 1 144 ? 16.711 1.679 -4.321 1.00 87.19 144 ALA A O 1
ATOM 1096 N N . GLY A 1 145 ? 16.304 3.835 -4.812 1.00 86.69 145 GLY A N 1
ATOM 1097 C CA . GLY A 1 145 ? 16.942 3.813 -6.129 1.00 86.69 145 GLY A CA 1
ATOM 1098 C C . GLY A 1 145 ? 18.433 3.475 -6.051 1.00 86.69 145 GLY A C 1
ATOM 1099 O O . GLY A 1 145 ? 18.907 2.645 -6.822 1.00 86.69 145 GLY A O 1
ATOM 1100 N N . GLY A 1 146 ? 19.155 4.036 -5.076 1.00 88.06 146 GLY A N 1
ATOM 1101 C CA . GLY A 1 146 ? 20.565 3.730 -4.828 1.00 88.06 146 GLY A CA 1
ATOM 1102 C C . GLY A 1 146 ? 20.810 2.272 -4.427 1.00 88.06 146 GLY A C 1
ATOM 1103 O O . GLY A 1 146 ? 21.748 1.655 -4.926 1.00 88.06 146 GLY A O 1
ATOM 1104 N N . LEU A 1 147 ? 19.945 1.687 -3.589 1.00 86.62 147 LEU A N 1
ATOM 1105 C CA . LEU A 1 147 ? 20.011 0.263 -3.230 1.00 86.62 147 LEU A CA 1
ATOM 1106 C C . LEU A 1 147 ? 19.734 -0.659 -4.425 1.00 86.62 147 LEU A C 1
ATOM 1108 O O . LEU A 1 147 ? 20.454 -1.638 -4.619 1.00 86.62 147 LEU A O 1
ATOM 1112 N N . ILE A 1 148 ? 18.730 -0.334 -5.244 1.00 84.00 148 ILE A N 1
ATOM 1113 C CA . ILE A 1 148 ? 18.408 -1.085 -6.467 1.00 84.00 148 ILE A CA 1
ATOM 1114 C C . ILE A 1 148 ? 19.570 -0.997 -7.466 1.00 84.00 148 ILE A C 1
ATOM 1116 O O . ILE A 1 148 ? 19.998 -2.021 -8.000 1.00 84.00 148 ILE A O 1
ATOM 1120 N N . PHE A 1 149 ? 20.126 0.201 -7.671 1.00 84.88 149 PHE A N 1
ATOM 1121 C CA . PHE A 1 149 ? 21.285 0.416 -8.537 1.00 84.88 149 PHE A CA 1
ATOM 1122 C C . PHE A 1 149 ? 22.521 -0.344 -8.041 1.00 84.88 149 PHE A C 1
ATOM 1124 O O . PHE A 1 149 ? 23.193 -0.984 -8.844 1.00 84.88 149 PHE A O 1
ATOM 1131 N N . LEU A 1 150 ? 22.796 -0.342 -6.733 1.00 84.50 150 LEU A N 1
ATOM 1132 C CA . LEU A 1 150 ? 23.903 -1.100 -6.144 1.00 84.50 150 LEU A CA 1
ATOM 1133 C C . LEU A 1 150 ? 23.731 -2.612 -6.354 1.00 84.50 150 LEU A C 1
ATOM 1135 O O . LEU A 1 150 ? 24.678 -3.279 -6.767 1.00 84.50 150 LEU A O 1
ATOM 1139 N N . ASN A 1 151 ? 22.528 -3.149 -6.127 1.00 82.88 151 ASN A N 1
ATOM 1140 C CA . ASN A 1 151 ? 22.233 -4.561 -6.374 1.00 82.88 151 ASN A CA 1
ATOM 1141 C C . ASN A 1 151 ? 22.413 -4.925 -7.862 1.00 82.88 151 ASN A C 1
ATOM 1143 O O . ASN A 1 151 ? 23.021 -5.947 -8.180 1.00 82.88 151 ASN A O 1
ATOM 1147 N N . PHE A 1 152 ? 21.969 -4.063 -8.782 1.00 81.50 152 PHE A N 1
ATOM 1148 C CA . PHE A 1 152 ? 22.198 -4.252 -10.216 1.00 81.50 152 PHE A CA 1
ATOM 1149 C C . PHE A 1 152 ? 23.692 -4.191 -10.571 1.00 81.50 152 PHE A C 1
ATOM 1151 O O . PHE A 1 152 ? 24.202 -5.087 -11.240 1.00 81.50 152 PHE A O 1
ATOM 1158 N N . ALA A 1 153 ? 24.416 -3.187 -10.071 1.00 81.00 153 ALA A N 1
ATOM 1159 C CA . ALA A 1 153 ? 25.839 -2.999 -10.332 1.00 81.00 153 ALA A CA 1
ATOM 1160 C C . ALA A 1 153 ? 26.681 -4.185 -9.840 1.00 81.00 153 ALA A C 1
ATOM 1162 O O . ALA A 1 153 ? 27.525 -4.672 -10.588 1.00 81.00 153 ALA A O 1
ATOM 1163 N N . VAL A 1 154 ? 26.433 -4.706 -8.631 1.00 79.31 154 VAL A N 1
ATOM 1164 C CA . VAL A 1 154 ? 27.143 -5.906 -8.156 1.00 79.31 154 VAL A CA 1
ATOM 1165 C C . VAL A 1 154 ? 26.758 -7.136 -8.978 1.00 79.31 154 VAL A C 1
ATOM 1167 O O . VAL 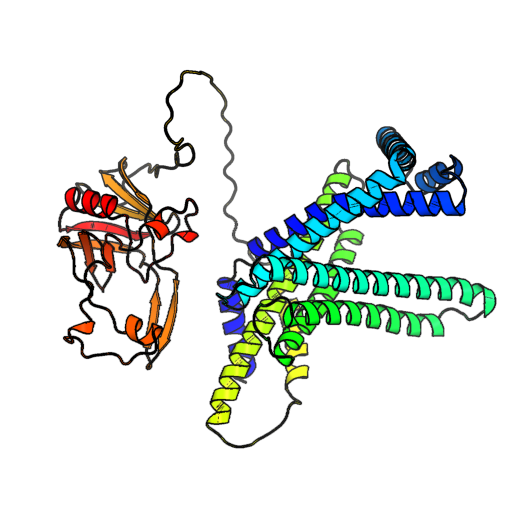A 1 154 ? 27.645 -7.903 -9.340 1.00 79.31 154 VAL A O 1
ATOM 1170 N N . THR A 1 155 ? 25.483 -7.296 -9.354 1.00 75.50 155 THR A N 1
ATOM 1171 C CA . THR A 1 155 ? 25.054 -8.380 -10.262 1.00 75.50 155 THR A CA 1
ATOM 1172 C C . THR A 1 155 ? 25.846 -8.354 -11.576 1.00 75.50 155 THR A C 1
ATOM 1174 O O . THR A 1 155 ? 26.415 -9.368 -11.978 1.00 75.50 155 THR A O 1
ATOM 1177 N N . VAL A 1 156 ? 25.952 -7.182 -12.213 1.00 78.44 156 VAL A N 1
ATOM 1178 C CA . VAL A 1 156 ? 26.725 -6.987 -13.453 1.00 78.44 156 VAL A CA 1
ATOM 1179 C C . VAL A 1 156 ? 28.218 -7.238 -13.231 1.00 78.44 156 VAL A C 1
ATOM 1181 O O . VAL A 1 156 ? 28.838 -7.922 -14.040 1.00 78.44 156 VAL A O 1
ATOM 1184 N N . MET A 1 157 ? 28.797 -6.750 -12.129 1.00 70.94 157 MET A N 1
ATOM 1185 C CA . MET A 1 157 ? 30.210 -6.979 -11.802 1.00 70.94 157 MET A CA 1
ATOM 1186 C C . MET A 1 157 ? 30.520 -8.465 -11.594 1.00 70.94 157 MET A C 1
ATOM 1188 O O . MET A 1 157 ? 31.532 -8.937 -12.103 1.00 70.94 157 MET A O 1
ATOM 1192 N N . VAL A 1 158 ? 29.655 -9.221 -10.907 1.00 73.31 158 VAL A N 1
ATOM 1193 C CA . VAL A 1 158 ? 29.815 -10.677 -10.741 1.00 73.31 158 VAL A CA 1
ATOM 1194 C C . VAL A 1 158 ? 29.823 -11.372 -12.105 1.00 73.31 158 VAL A C 1
ATOM 1196 O O . VAL A 1 158 ? 30.760 -12.116 -12.384 1.00 73.31 158 VAL A O 1
ATOM 1199 N N . ARG A 1 159 ? 28.867 -11.060 -12.993 1.00 72.19 159 ARG A N 1
ATOM 1200 C CA . ARG A 1 159 ? 28.833 -11.604 -14.367 1.00 72.19 159 ARG A CA 1
ATOM 1201 C C . ARG A 1 159 ? 30.048 -11.200 -15.211 1.00 72.19 159 ARG A C 1
ATOM 1203 O O . ARG A 1 159 ? 30.561 -12.012 -15.975 1.00 72.19 159 ARG A O 1
ATOM 1210 N N . ALA A 1 160 ? 30.548 -9.975 -15.059 1.00 72.88 160 ALA A N 1
ATOM 1211 C CA . ALA A 1 160 ? 31.765 -9.529 -15.735 1.00 72.88 160 ALA A CA 1
ATOM 1212 C C . ALA A 1 160 ? 33.008 -10.289 -15.232 1.00 72.88 160 ALA A C 1
ATOM 1214 O O . ALA A 1 160 ? 33.844 -10.702 -16.036 1.00 72.88 160 ALA A O 1
ATOM 1215 N N . PHE A 1 161 ? 33.106 -10.537 -13.921 1.00 70.19 161 PHE A N 1
ATOM 1216 C CA . PHE A 1 161 ? 34.160 -11.372 -13.339 1.00 70.19 161 PHE A CA 1
ATOM 1217 C C . PHE A 1 161 ? 34.054 -12.848 -13.758 1.00 70.19 161 PHE A C 1
ATOM 1219 O O . PHE A 1 161 ? 35.094 -13.473 -13.940 1.00 70.19 161 PHE A O 1
ATOM 1226 N N . GLU A 1 162 ? 32.852 -13.401 -13.972 1.00 68.38 162 GLU A N 1
ATOM 1227 C CA . GLU A 1 162 ? 32.672 -14.735 -14.582 1.00 68.38 162 GLU A CA 1
ATOM 1228 C C . GLU A 1 162 ? 33.272 -14.777 -15.993 1.00 68.38 162 GLU A C 1
ATOM 1230 O O . GLU A 1 162 ? 34.107 -15.633 -16.284 1.00 68.38 162 GLU A O 1
ATOM 1235 N N . ALA A 1 163 ? 32.894 -13.822 -16.849 1.00 69.50 163 ALA A N 1
ATOM 1236 C CA . ALA A 1 163 ? 33.345 -13.757 -18.240 1.00 69.50 163 ALA A CA 1
ATOM 1237 C C . ALA A 1 163 ? 34.860 -13.511 -18.383 1.00 69.50 163 ALA A C 1
ATOM 1239 O O . ALA A 1 163 ? 35.485 -14.031 -19.302 1.00 69.50 163 ALA A O 1
ATOM 1240 N N . LEU A 1 164 ? 35.466 -12.737 -17.479 1.00 69.50 164 LEU A N 1
ATOM 1241 C CA . LEU A 1 164 ? 36.916 -12.511 -17.461 1.00 69.50 164 LEU A CA 1
ATOM 1242 C C . LEU A 1 164 ? 37.672 -13.681 -16.810 1.00 69.50 164 LEU A C 1
ATOM 1244 O O . LEU A 1 164 ? 38.723 -14.087 -17.300 1.00 69.50 164 LEU A O 1
ATOM 1248 N N . GLY A 1 165 ? 37.147 -14.247 -15.722 1.00 66.81 165 GLY A N 1
ATOM 1249 C CA . GLY A 1 165 ? 37.786 -15.339 -14.985 1.00 66.81 165 GLY A CA 1
ATOM 1250 C C . GLY A 1 165 ? 37.918 -16.619 -15.809 1.00 66.81 165 GLY A C 1
ATOM 1251 O O . GLY A 1 165 ? 38.980 -17.240 -15.792 1.00 66.81 165 GLY A O 1
ATOM 1252 N N . THR A 1 166 ? 36.892 -16.971 -16.589 1.00 65.44 166 THR A N 1
ATOM 1253 C CA . THR A 1 166 ? 36.944 -18.119 -17.514 1.00 65.44 166 THR A CA 1
ATOM 1254 C C . THR A 1 166 ? 37.979 -17.931 -18.626 1.00 65.44 166 THR A C 1
ATOM 1256 O O . THR A 1 166 ? 38.637 -18.895 -19.006 1.00 65.44 166 THR A O 1
ATOM 1259 N N . VAL A 1 167 ? 38.182 -16.697 -19.100 1.00 62.50 167 VAL A N 1
ATOM 1260 C CA . VAL A 1 167 ? 39.174 -16.359 -20.136 1.00 62.50 167 VAL A CA 1
ATOM 1261 C C . VAL A 1 167 ? 40.611 -16.344 -19.596 1.00 62.50 167 VAL A C 1
ATOM 1263 O O . VAL A 1 167 ? 41.524 -16.756 -20.307 1.00 62.50 167 VAL A O 1
ATOM 1266 N N . PHE A 1 168 ? 40.834 -15.881 -18.360 1.00 56.59 168 PHE A N 1
ATOM 1267 C CA . PHE A 1 168 ? 42.188 -15.658 -17.825 1.00 56.59 168 PHE A CA 1
ATOM 1268 C C . PHE A 1 168 ? 42.719 -16.734 -16.870 1.00 56.59 168 PHE A C 1
ATOM 1270 O O . PHE A 1 168 ? 43.935 -16.891 -16.779 1.00 56.59 168 PHE A O 1
ATOM 1277 N N . LEU A 1 169 ? 41.859 -17.441 -16.128 1.00 59.50 169 LEU A N 1
ATOM 1278 C CA . LEU A 1 169 ? 42.294 -18.351 -15.054 1.00 59.50 169 LEU A CA 1
ATOM 1279 C C . LEU A 1 169 ? 42.115 -19.838 -15.381 1.00 59.50 169 LEU A C 1
ATOM 1281 O O . LEU A 1 169 ? 42.630 -20.669 -14.638 1.00 59.50 169 LEU A O 1
ATOM 1285 N N . GLY A 1 170 ? 41.402 -20.181 -16.462 1.00 62.47 170 GLY A N 1
ATOM 1286 C CA . GLY A 1 170 ? 41.219 -21.570 -16.905 1.00 62.47 170 GLY A CA 1
ATOM 1287 C C . GLY A 1 170 ? 40.575 -22.489 -15.861 1.00 62.47 170 GLY A C 1
ATOM 1288 O O . GLY A 1 170 ? 40.756 -23.701 -15.915 1.00 62.47 170 GLY A O 1
ATOM 1289 N N . THR A 1 171 ? 39.873 -21.928 -14.874 1.00 61.03 171 THR A N 1
ATOM 1290 C CA . THR A 1 171 ? 39.220 -22.692 -13.813 1.00 61.03 171 THR A CA 1
ATOM 1291 C C . THR A 1 171 ? 37.867 -23.207 -14.291 1.00 61.03 171 THR A C 1
ATOM 1293 O O . THR A 1 171 ? 37.023 -22.430 -14.739 1.00 61.03 171 THR A O 1
ATOM 1296 N N . ASP A 1 172 ? 37.633 -24.513 -14.134 1.00 58.97 172 ASP A N 1
ATOM 1297 C CA . ASP A 1 172 ? 36.397 -25.204 -14.529 1.00 58.97 172 ASP A CA 1
ATOM 1298 C C . ASP A 1 172 ? 35.191 -24.830 -13.641 1.00 58.97 172 ASP A C 1
ATOM 1300 O O . ASP A 1 172 ? 34.685 -25.667 -12.895 1.00 58.97 172 ASP A O 1
ATOM 1304 N N . GLY A 1 173 ? 34.756 -23.562 -13.678 1.00 56.69 173 GLY A N 1
ATOM 1305 C CA . GLY A 1 173 ? 33.430 -23.008 -13.327 1.00 56.69 173 GLY A CA 1
ATOM 1306 C C . GLY A 1 173 ? 32.812 -23.264 -11.939 1.00 56.69 173 GLY A C 1
ATOM 1307 O O . GLY A 1 173 ? 31.831 -22.619 -11.578 1.00 56.69 173 GLY A O 1
ATOM 1308 N N . THR A 1 174 ? 33.339 -24.194 -11.150 1.00 52.97 174 THR A N 1
ATOM 1309 C CA . THR A 1 174 ? 32.560 -24.915 -10.131 1.00 52.97 174 THR A CA 1
ATOM 1310 C C . THR A 1 174 ? 32.803 -24.349 -8.734 1.00 52.97 174 THR A C 1
ATOM 1312 O O . THR A 1 174 ? 31.862 -24.133 -7.971 1.00 52.97 174 THR A O 1
ATOM 1315 N N . ILE A 1 175 ? 34.061 -24.022 -8.418 1.00 50.16 175 ILE A N 1
ATOM 1316 C CA . ILE A 1 175 ? 34.435 -23.340 -7.166 1.00 50.16 175 ILE A CA 1
ATOM 1317 C C . ILE A 1 175 ? 33.977 -21.871 -7.208 1.00 50.16 175 ILE A C 1
ATOM 1319 O O . ILE A 1 175 ? 33.484 -21.344 -6.212 1.00 50.16 175 ILE A O 1
ATOM 1323 N N . THR A 1 176 ? 34.069 -21.231 -8.378 1.00 58.56 176 THR A N 1
ATOM 1324 C CA . THR A 1 176 ? 33.486 -19.908 -8.643 1.00 58.56 176 THR A CA 1
ATOM 1325 C C . THR A 1 176 ? 31.962 -19.956 -8.566 1.00 58.56 176 THR A C 1
ATOM 1327 O O . THR A 1 176 ? 31.380 -19.168 -7.823 1.00 58.56 176 THR A O 1
ATOM 1330 N N . GLY A 1 177 ? 31.328 -20.938 -9.217 1.00 59.22 177 GLY A N 1
ATOM 1331 C CA . GLY A 1 177 ? 29.875 -21.109 -9.250 1.00 59.22 177 GLY A CA 1
ATOM 1332 C C . GLY A 1 177 ? 29.218 -21.132 -7.869 1.00 59.22 177 GLY A C 1
ATOM 1333 O O . GLY A 1 177 ? 28.334 -20.321 -7.616 1.00 59.22 177 GLY A O 1
ATOM 1334 N N . VAL A 1 178 ? 29.660 -21.985 -6.935 1.00 57.31 178 VAL A N 1
ATOM 1335 C CA . VAL A 1 178 ? 29.046 -22.065 -5.587 1.00 57.31 178 VAL A CA 1
ATOM 1336 C C . VAL A 1 178 ? 29.239 -20.768 -4.787 1.00 57.31 178 VAL A C 1
ATOM 1338 O O . VAL A 1 178 ? 28.315 -20.311 -4.106 1.00 57.31 178 VAL A O 1
ATOM 1341 N N . PHE A 1 179 ? 30.414 -20.143 -4.891 1.00 59.69 179 PHE A N 1
ATOM 1342 C CA . PHE A 1 179 ? 30.720 -18.876 -4.220 1.00 59.69 179 PHE A CA 1
ATOM 1343 C C . PHE A 1 179 ? 29.867 -17.722 -4.777 1.00 59.69 179 PHE A C 1
ATOM 1345 O O . PHE A 1 179 ? 29.305 -16.939 -4.011 1.00 59.69 179 PHE A O 1
ATOM 1352 N N . GLN A 1 180 ? 29.690 -17.664 -6.099 1.00 61.66 180 GLN A N 1
ATOM 1353 C CA . GLN A 1 180 ? 28.880 -16.657 -6.793 1.00 61.66 180 GLN A CA 1
ATOM 1354 C C . GLN A 1 180 ? 27.381 -16.860 -6.588 1.00 61.66 180 GLN A C 1
ATOM 1356 O O . GLN A 1 180 ? 26.672 -15.878 -6.378 1.00 61.66 180 GLN A O 1
ATOM 1361 N N . LEU A 1 181 ? 26.902 -18.106 -6.553 1.00 61.97 181 LEU A N 1
ATOM 1362 C CA . LEU A 1 181 ? 25.518 -18.431 -6.203 1.00 61.97 181 LEU A CA 1
ATOM 1363 C C . LEU A 1 181 ? 25.207 -17.935 -4.781 1.00 61.97 181 LEU A C 1
ATOM 1365 O O . LEU A 1 181 ? 24.248 -17.195 -4.563 1.00 61.97 181 LEU A O 1
ATOM 1369 N N . THR A 1 182 ? 26.076 -18.268 -3.822 1.00 65.69 182 THR A N 1
ATOM 1370 C CA . THR A 1 182 ? 25.896 -17.910 -2.406 1.00 65.69 182 THR A CA 1
ATOM 1371 C C . THR A 1 182 ? 25.970 -16.397 -2.179 1.00 65.69 182 THR A C 1
ATOM 1373 O O . THR A 1 182 ? 25.133 -15.843 -1.466 1.00 65.69 182 THR A O 1
ATOM 1376 N N . ILE A 1 183 ? 26.930 -15.704 -2.804 1.00 71.69 183 ILE A N 1
ATOM 1377 C CA . ILE A 1 183 ? 27.063 -14.243 -2.686 1.00 71.69 183 ILE A CA 1
ATOM 1378 C C . ILE A 1 183 ? 25.957 -13.514 -3.454 1.00 71.69 183 ILE A C 1
ATOM 1380 O O . ILE A 1 183 ? 25.405 -12.554 -2.928 1.00 71.69 183 ILE A O 1
ATOM 1384 N N . GLY A 1 184 ? 25.597 -13.962 -4.658 1.00 70.56 184 GLY A N 1
ATOM 1385 C CA . GLY A 1 184 ? 24.569 -13.336 -5.490 1.00 70.56 184 GLY A CA 1
ATOM 1386 C C . GLY A 1 184 ? 23.184 -13.392 -4.848 1.00 70.56 184 GLY A C 1
ATOM 1387 O O . GLY A 1 184 ? 22.559 -12.349 -4.639 1.00 70.56 184 GLY A O 1
ATOM 1388 N N . TYR A 1 185 ? 22.725 -14.585 -4.452 1.00 74.50 185 TYR A N 1
ATOM 1389 C CA . TYR A 1 185 ? 21.447 -14.721 -3.745 1.00 74.50 185 TYR A CA 1
ATOM 1390 C C . TYR A 1 185 ? 21.496 -14.101 -2.345 1.00 74.50 185 TYR A C 1
ATOM 1392 O O . TYR A 1 185 ? 20.554 -13.413 -1.958 1.00 74.50 185 TYR A O 1
ATOM 1400 N N . GLY A 1 186 ? 22.603 -14.260 -1.610 1.00 81.19 186 GLY A N 1
ATOM 1401 C CA . GLY A 1 186 ? 22.780 -13.642 -0.294 1.00 81.19 186 GLY A CA 1
ATOM 1402 C C . GLY A 1 186 ? 22.728 -12.111 -0.336 1.00 81.19 186 GLY A C 1
ATOM 1403 O O . GLY A 1 186 ? 22.087 -11.495 0.516 1.00 81.19 186 GLY A O 1
ATOM 1404 N N . LEU A 1 187 ? 23.337 -11.488 -1.348 1.00 80.19 187 LEU A N 1
ATOM 1405 C CA . LEU A 1 187 ? 23.310 -10.040 -1.550 1.00 80.19 187 LEU A CA 1
ATOM 1406 C C . LEU A 1 187 ? 21.949 -9.555 -2.059 1.00 80.19 187 LEU A C 1
ATOM 1408 O O . LEU A 1 187 ? 21.459 -8.539 -1.566 1.00 80.19 187 LEU A O 1
ATOM 1412 N N . SER A 1 188 ? 21.313 -10.283 -2.984 1.00 80.94 188 SER A N 1
ATOM 1413 C CA . SER A 1 188 ? 19.948 -9.977 -3.428 1.00 80.94 188 SER A CA 1
ATOM 1414 C C . SER A 1 188 ? 18.992 -9.974 -2.233 1.00 80.94 188 SER A C 1
ATOM 1416 O O . SER A 1 188 ? 18.334 -8.959 -1.988 1.00 80.94 188 SER A O 1
ATOM 1418 N N . PHE A 1 189 ? 19.018 -11.040 -1.424 1.00 86.62 189 PHE A N 1
ATOM 1419 C CA . PHE A 1 189 ? 18.244 -11.155 -0.190 1.00 86.62 189 PHE A CA 1
ATOM 1420 C C . PHE A 1 189 ? 18.566 -10.020 0.788 1.00 86.62 189 PHE A C 1
ATOM 1422 O O . PHE A 1 189 ? 17.656 -9.363 1.290 1.00 86.62 189 PHE A O 1
ATOM 1429 N N . ALA A 1 190 ? 19.849 -9.735 1.038 1.00 89.25 190 ALA A N 1
ATOM 1430 C CA . ALA A 1 190 ? 20.262 -8.669 1.948 1.00 89.25 190 ALA A CA 1
ATOM 1431 C C . ALA A 1 190 ? 19.798 -7.284 1.468 1.00 89.25 190 ALA A C 1
ATOM 1433 O O . ALA A 1 190 ? 19.334 -6.487 2.280 1.00 89.25 190 ALA A O 1
ATOM 1434 N N . SER A 1 191 ? 19.865 -6.999 0.163 1.00 87.12 191 SER A N 1
ATOM 1435 C CA . SER A 1 191 ? 19.406 -5.727 -0.410 1.00 87.12 191 SER A CA 1
ATOM 1436 C C . SER A 1 191 ? 17.889 -5.546 -0.270 1.00 87.12 191 SER A C 1
ATOM 1438 O O . SER A 1 191 ? 17.441 -4.486 0.175 1.00 87.12 191 SER A O 1
ATOM 1440 N N . ALA A 1 192 ? 17.102 -6.594 -0.540 1.00 89.75 192 ALA A N 1
ATOM 1441 C CA . ALA A 1 192 ? 15.654 -6.596 -0.349 1.00 89.75 192 ALA A CA 1
ATOM 1442 C C . ALA A 1 192 ? 15.282 -6.489 1.140 1.00 89.75 192 ALA A C 1
ATOM 1444 O O . ALA A 1 192 ? 14.404 -5.704 1.505 1.00 89.75 192 ALA A O 1
ATOM 1445 N N . TRP A 1 193 ? 15.999 -7.194 2.016 1.00 94.69 193 TRP A N 1
ATOM 1446 C CA . TRP A 1 193 ? 15.794 -7.142 3.462 1.00 94.69 193 TRP A CA 1
ATOM 1447 C C . TRP A 1 193 ? 16.115 -5.771 4.052 1.00 94.69 193 TRP A C 1
ATOM 1449 O O . TRP A 1 193 ? 15.321 -5.240 4.829 1.00 94.69 193 TRP A O 1
ATOM 1459 N N . ILE A 1 194 ? 17.230 -5.158 3.640 1.00 93.56 194 ILE A N 1
ATOM 1460 C CA . ILE A 1 194 ? 17.580 -3.781 4.004 1.00 93.56 194 ILE A CA 1
ATOM 1461 C C . ILE A 1 194 ? 16.497 -2.824 3.500 1.00 93.56 194 ILE A C 1
ATOM 1463 O O . ILE A 1 194 ? 16.024 -2.002 4.281 1.00 93.56 194 ILE A O 1
ATOM 1467 N N . LEU A 1 195 ? 16.043 -2.950 2.248 1.00 91.88 195 LEU A N 1
ATOM 1468 C CA . LEU A 1 195 ? 14.977 -2.104 1.710 1.00 91.88 195 LEU A CA 1
ATOM 1469 C C . LEU A 1 195 ? 13.692 -2.219 2.547 1.00 91.88 195 LEU A C 1
ATOM 1471 O O . LEU A 1 195 ? 13.204 -1.203 3.041 1.00 91.88 195 LEU A O 1
ATOM 1475 N N . PHE A 1 196 ? 13.176 -3.427 2.791 1.00 95.06 196 PHE A N 1
ATOM 1476 C CA . PHE A 1 196 ? 11.979 -3.612 3.620 1.00 95.06 196 PHE A CA 1
ATOM 1477 C C . PHE A 1 196 ? 12.176 -3.128 5.066 1.00 95.06 196 PHE A C 1
ATOM 1479 O O . PHE A 1 196 ? 11.275 -2.503 5.630 1.00 95.06 196 PHE A O 1
ATOM 1486 N N . LEU A 1 197 ? 13.353 -3.349 5.660 1.00 95.25 197 LEU A N 1
ATOM 1487 C CA . LEU A 1 197 ? 13.693 -2.850 6.994 1.00 95.25 197 LEU A CA 1
ATOM 1488 C C . LEU A 1 197 ? 13.639 -1.323 7.046 1.00 95.25 197 LEU A C 1
ATOM 1490 O O . LEU A 1 197 ? 13.029 -0.770 7.961 1.00 95.25 197 LEU A O 1
ATOM 1494 N N . LEU A 1 198 ? 14.233 -0.642 6.064 1.00 92.12 198 LEU A N 1
ATOM 1495 C CA . LEU A 1 198 ? 14.193 0.815 5.942 1.00 92.12 198 LEU A CA 1
ATOM 1496 C C . LEU A 1 198 ? 12.756 1.316 5.754 1.00 92.12 198 LEU A C 1
ATOM 1498 O O . LEU A 1 198 ? 12.361 2.276 6.422 1.00 92.12 198 LEU A O 1
ATOM 1502 N N . LEU A 1 199 ? 11.959 0.644 4.915 1.00 93.38 199 LEU A N 1
ATOM 1503 C CA . LEU A 1 199 ? 10.557 0.995 4.694 1.00 93.38 199 LEU A CA 1
ATOM 1504 C C . LEU A 1 199 ? 9.760 0.931 6.008 1.00 93.38 199 LEU A C 1
ATOM 1506 O O . LEU A 1 199 ? 9.228 1.955 6.440 1.00 93.38 199 LEU A O 1
ATOM 1510 N N . TYR A 1 200 ? 9.748 -0.205 6.714 1.00 93.88 200 TYR A N 1
ATOM 1511 C CA . TYR A 1 200 ? 9.012 -0.323 7.985 1.00 93.88 200 TYR A CA 1
ATOM 1512 C C . TYR A 1 200 ? 9.590 0.525 9.122 1.00 93.88 200 TYR A C 1
ATOM 1514 O O . TYR A 1 200 ? 8.862 0.887 10.047 1.00 93.88 200 TYR A O 1
ATOM 1522 N N . LYS A 1 201 ? 10.888 0.848 9.085 1.00 91.94 201 LYS A N 1
ATOM 1523 C CA . LYS A 1 201 ? 11.540 1.649 10.125 1.00 91.94 201 LYS A CA 1
ATOM 1524 C C . LYS A 1 201 ? 11.281 3.150 9.983 1.00 91.94 201 LYS A C 1
ATOM 1526 O O . LYS A 1 201 ? 11.179 3.822 11.012 1.00 91.94 201 LYS A O 1
ATOM 1531 N N . PHE A 1 202 ? 11.221 3.672 8.754 1.00 88.69 202 PHE A N 1
ATOM 1532 C CA . PHE A 1 202 ? 11.280 5.116 8.498 1.00 88.69 202 PHE A CA 1
ATOM 1533 C C . PHE A 1 202 ? 10.042 5.716 7.809 1.00 88.69 202 PHE A C 1
ATOM 1535 O O . PHE A 1 202 ? 9.737 6.885 8.072 1.00 88.69 202 PHE A O 1
ATOM 1542 N N . LEU A 1 203 ? 9.297 4.979 6.972 1.00 89.00 203 LEU A N 1
ATOM 1543 C CA . LEU A 1 203 ? 8.069 5.520 6.355 1.00 89.00 203 LEU A CA 1
ATOM 1544 C C . LEU A 1 203 ? 6.969 5.862 7.375 1.00 89.00 203 LEU A C 1
ATOM 1546 O O . LEU A 1 203 ? 6.384 6.938 7.226 1.00 89.00 203 LEU A O 1
ATOM 1550 N N . PRO A 1 204 ? 6.678 5.029 8.399 1.00 87.19 204 PRO A N 1
ATOM 1551 C CA . PRO A 1 204 ? 5.706 5.380 9.432 1.00 87.19 204 PRO A CA 1
ATOM 1552 C C . PRO A 1 204 ? 6.089 6.688 10.127 1.00 87.19 204 PRO A C 1
ATOM 1554 O O . PRO A 1 204 ? 7.271 6.929 10.373 1.00 87.19 204 PRO A O 1
ATOM 1557 N N . ALA A 1 205 ? 5.103 7.535 10.443 1.00 76.62 205 ALA A N 1
ATOM 1558 C CA . ALA A 1 205 ? 5.340 8.848 11.051 1.00 76.62 205 ALA A CA 1
ATOM 1559 C C . ALA A 1 205 ? 6.095 8.733 12.390 1.00 76.62 205 ALA A C 1
ATOM 1561 O O . ALA A 1 205 ? 7.123 9.398 12.573 1.00 76.62 205 ALA A O 1
ATOM 1562 N N . ARG A 1 206 ? 5.621 7.828 13.257 1.00 79.56 206 ARG A N 1
ATOM 1563 C CA . ARG A 1 206 ? 6.177 7.497 14.577 1.00 79.56 206 ARG A CA 1
ATOM 1564 C C . ARG A 1 206 ? 7.431 6.612 14.527 1.00 79.56 206 ARG A C 1
ATOM 1566 O O . ARG A 1 206 ? 7.716 5.925 13.549 1.00 79.56 206 ARG A O 1
ATOM 1573 N N . ARG A 1 207 ? 8.156 6.557 15.649 1.00 79.06 207 ARG A N 1
ATOM 1574 C CA . ARG A 1 207 ? 9.360 5.723 15.823 1.00 79.06 207 ARG A CA 1
ATOM 1575 C C . ARG A 1 207 ? 9.007 4.245 16.046 1.00 79.06 207 ARG A C 1
ATOM 1577 O O . ARG A 1 207 ? 8.860 3.812 17.185 1.00 79.06 207 ARG A O 1
ATOM 1584 N N . VAL A 1 208 ? 8.955 3.450 14.977 1.00 87.50 208 VAL A N 1
ATOM 1585 C CA . VAL A 1 208 ? 8.785 1.986 15.082 1.00 87.50 208 VAL A CA 1
ATOM 1586 C C . VAL A 1 208 ? 10.003 1.349 15.786 1.00 87.50 208 VAL A C 1
ATOM 1588 O O . VAL A 1 208 ? 11.149 1.654 15.419 1.00 87.50 208 VAL A O 1
ATOM 1591 N N . PRO A 1 209 ? 9.825 0.469 16.795 1.00 88.69 209 PRO A N 1
ATOM 1592 C CA . PRO A 1 209 ? 10.934 -0.235 17.445 1.00 88.69 209 PRO A CA 1
ATOM 1593 C C . PRO A 1 209 ? 11.724 -1.107 16.458 1.00 88.69 209 PRO A C 1
ATOM 1595 O O . PRO A 1 209 ? 11.146 -1.753 15.591 1.00 88.69 209 PRO A O 1
ATOM 1598 N N . PHE A 1 210 ? 13.053 -1.187 16.596 1.00 90.00 210 PHE A N 1
ATOM 1599 C CA . PHE A 1 210 ? 13.878 -1.964 15.653 1.00 90.00 210 PHE A CA 1
ATOM 1600 C C . PHE A 1 210 ? 13.462 -3.452 15.531 1.00 90.00 210 PHE A C 1
ATOM 1602 O O . PHE A 1 210 ? 13.305 -3.910 14.402 1.00 90.00 210 PHE A O 1
ATOM 1609 N N . PRO A 1 211 ? 13.147 -4.188 16.623 1.00 89.50 211 PRO A N 1
ATOM 1610 C CA . PRO A 1 211 ? 12.676 -5.575 16.514 1.00 89.50 211 PRO A CA 1
ATOM 1611 C C . PRO A 1 211 ? 11.338 -5.734 15.774 1.00 89.50 211 PRO A C 1
ATOM 1613 O O . PRO A 1 211 ? 11.073 -6.795 15.221 1.00 89.50 211 PRO A O 1
ATOM 1616 N N . VAL A 1 212 ? 10.495 -4.693 15.767 1.00 89.62 212 VAL A N 1
ATOM 1617 C CA . VAL A 1 212 ? 9.208 -4.675 15.050 1.00 89.62 212 VAL A CA 1
ATOM 1618 C C . VAL A 1 212 ? 9.446 -4.545 13.546 1.00 89.62 212 VAL A C 1
ATOM 1620 O O . VAL A 1 212 ? 8.904 -5.330 12.770 1.00 89.62 212 VAL A O 1
ATOM 1623 N N . ALA A 1 213 ? 10.314 -3.612 13.142 1.00 93.25 213 ALA A N 1
ATOM 1624 C CA . ALA A 1 213 ? 10.696 -3.440 11.742 1.00 93.25 213 ALA A CA 1
ATOM 1625 C C . ALA A 1 213 ? 11.407 -4.689 11.183 1.00 93.25 213 ALA A C 1
ATOM 1627 O O . ALA A 1 213 ? 11.097 -5.113 10.075 1.00 93.25 213 ALA A O 1
ATOM 1628 N N . VAL A 1 214 ? 12.287 -5.327 11.970 1.00 94.31 214 VAL A N 1
ATOM 1629 C CA . VAL A 1 214 ? 12.950 -6.593 11.598 1.00 94.31 214 VAL A CA 1
ATOM 1630 C C . VAL A 1 214 ? 11.943 -7.722 11.360 1.00 94.31 214 VAL A C 1
ATOM 1632 O O . VAL A 1 214 ? 12.072 -8.436 10.370 1.00 94.31 214 VAL A O 1
ATOM 1635 N N . ALA A 1 215 ? 10.926 -7.880 12.216 1.00 90.69 215 ALA A N 1
ATOM 1636 C CA . ALA A 1 215 ? 9.917 -8.929 12.044 1.00 90.69 215 ALA A CA 1
ATOM 1637 C C . ALA A 1 215 ? 9.152 -8.785 10.712 1.00 90.69 215 ALA A C 1
ATOM 1639 O O . ALA A 1 215 ? 9.018 -9.762 9.974 1.00 90.69 215 ALA A O 1
ATOM 1640 N N . GLY A 1 216 ? 8.717 -7.564 10.376 1.00 92.94 216 GLY A N 1
ATOM 1641 C CA . GLY A 1 216 ? 8.077 -7.274 9.089 1.00 92.94 216 GLY A CA 1
ATOM 1642 C C . GLY A 1 216 ? 9.026 -7.427 7.899 1.00 92.94 216 GLY A C 1
ATOM 1643 O O . GLY A 1 216 ? 8.644 -8.010 6.884 1.00 92.94 216 GLY A O 1
ATOM 1644 N N . ALA A 1 217 ? 10.272 -6.960 8.021 1.00 95.69 217 ALA A N 1
ATOM 1645 C CA . ALA A 1 217 ? 11.273 -7.031 6.956 1.00 95.69 217 ALA A CA 1
ATOM 1646 C C . ALA A 1 217 ? 11.639 -8.472 6.596 1.00 95.69 217 ALA A C 1
ATOM 1648 O O . ALA A 1 217 ? 11.589 -8.840 5.423 1.00 95.69 217 ALA A O 1
ATOM 1649 N N . THR A 1 218 ? 11.925 -9.312 7.594 1.00 93.81 218 THR A N 1
ATOM 1650 C CA . THR A 1 218 ? 12.217 -10.736 7.383 1.00 93.81 218 THR A CA 1
ATOM 1651 C C . THR A 1 218 ? 11.036 -11.451 6.735 1.00 93.81 218 THR A C 1
ATOM 1653 O O . THR A 1 218 ? 11.235 -12.151 5.746 1.00 93.81 218 THR A O 1
ATOM 1656 N N . PHE A 1 219 ? 9.808 -11.226 7.221 1.00 94.62 219 PHE A N 1
ATOM 1657 C CA . PHE A 1 219 ? 8.613 -11.795 6.593 1.00 94.62 219 PHE A CA 1
ATOM 1658 C C . PHE A 1 219 ? 8.476 -11.362 5.123 1.00 94.62 219 PHE A C 1
ATOM 1660 O O . PHE A 1 219 ? 8.298 -12.203 4.246 1.00 94.62 219 PHE A O 1
ATOM 1667 N N . SER A 1 220 ? 8.603 -10.059 4.850 1.00 95.88 220 SER A N 1
ATOM 1668 C CA . SER A 1 220 ? 8.423 -9.501 3.500 1.00 95.88 220 SER A CA 1
ATOM 1669 C C . SER A 1 220 ? 9.479 -10.002 2.532 1.00 95.88 220 SER A C 1
ATOM 1671 O O . SER A 1 220 ? 9.162 -10.295 1.390 1.00 95.88 220 SER A O 1
ATOM 1673 N N . THR A 1 221 ? 10.723 -10.131 2.994 1.00 94.44 221 THR A N 1
ATOM 1674 C CA . THR A 1 221 ? 11.824 -10.615 2.156 1.00 94.44 221 THR A CA 1
ATOM 1675 C C . THR A 1 221 ? 11.597 -12.071 1.785 1.00 94.44 221 THR A C 1
ATOM 1677 O O . THR A 1 221 ? 11.630 -12.392 0.608 1.00 94.44 221 THR A O 1
ATOM 1680 N N . VAL A 1 222 ? 11.273 -12.945 2.748 1.00 92.94 222 VAL A N 1
ATOM 1681 C CA . VAL A 1 222 ? 11.008 -14.361 2.438 1.00 92.94 222 VAL A CA 1
ATOM 1682 C C . VAL A 1 222 ? 9.763 -14.515 1.559 1.00 92.94 222 VAL A C 1
ATOM 1684 O O . VAL A 1 222 ? 9.800 -15.270 0.593 1.00 92.94 222 VAL A O 1
ATOM 1687 N N . GLY A 1 223 ? 8.688 -13.766 1.828 1.00 91.69 223 GLY A N 1
ATOM 1688 C CA . GLY A 1 223 ? 7.508 -13.746 0.958 1.00 91.69 223 GLY A CA 1
ATOM 1689 C C . GLY A 1 223 ? 7.815 -13.242 -0.457 1.00 91.69 223 GLY A C 1
ATOM 1690 O O . GLY A 1 223 ? 7.258 -13.757 -1.421 1.00 91.69 223 GLY A O 1
ATOM 1691 N N . PHE A 1 224 ? 8.732 -12.280 -0.591 1.00 92.69 224 PHE A N 1
ATOM 1692 C CA . PHE A 1 224 ? 9.175 -11.754 -1.879 1.00 92.69 224 PHE A CA 1
ATOM 1693 C C . PHE A 1 224 ? 10.056 -12.760 -2.626 1.00 92.69 224 PHE A C 1
ATOM 1695 O O . PHE A 1 224 ? 9.813 -12.981 -3.803 1.00 92.69 224 PHE A O 1
ATOM 1702 N N . GLU A 1 225 ? 11.004 -13.438 -1.968 1.00 89.19 225 GLU A N 1
ATOM 1703 C CA . GLU A 1 225 ? 11.765 -14.542 -2.579 1.00 89.19 225 GLU A CA 1
ATOM 1704 C C . GLU A 1 225 ? 10.840 -15.662 -3.083 1.00 89.19 225 GLU A C 1
ATOM 1706 O O . GLU A 1 225 ? 10.937 -16.063 -4.239 1.00 89.19 225 GLU A O 1
ATOM 1711 N N . VAL A 1 226 ? 9.882 -16.111 -2.261 1.00 89.56 226 VAL A N 1
ATOM 1712 C CA . VAL A 1 226 ? 8.894 -17.131 -2.663 1.00 89.56 226 VAL A CA 1
ATOM 1713 C C . VAL A 1 226 ? 8.054 -16.660 -3.856 1.00 89.56 226 VAL A C 1
ATOM 1715 O O . VAL A 1 226 ? 7.796 -17.442 -4.771 1.00 89.56 226 VAL A O 1
ATOM 1718 N N . LEU A 1 227 ? 7.661 -15.382 -3.884 1.00 90.00 227 LEU A N 1
ATOM 1719 C CA . LEU A 1 227 ? 6.947 -14.799 -5.018 1.00 90.00 227 LEU A CA 1
ATOM 1720 C C . LEU A 1 227 ? 7.821 -14.730 -6.282 1.00 90.00 227 LEU A C 1
ATOM 1722 O O . LEU A 1 227 ? 7.314 -15.016 -7.366 1.00 90.00 227 LEU A O 1
ATOM 1726 N N . LYS A 1 228 ? 9.116 -14.398 -6.159 1.00 85.69 228 LYS A N 1
ATOM 1727 C CA . LYS A 1 228 ? 10.067 -14.393 -7.284 1.00 85.69 228 LYS A CA 1
ATOM 1728 C C . LYS A 1 228 ? 10.143 -15.770 -7.947 1.00 85.69 228 LYS A C 1
ATOM 1730 O O . LYS A 1 228 ? 9.954 -15.859 -9.158 1.00 85.69 228 LYS A O 1
ATOM 1735 N N . GLU A 1 229 ? 10.335 -16.827 -7.160 1.00 85.00 229 GLU A N 1
ATOM 1736 C CA . GLU A 1 229 ? 10.411 -18.205 -7.670 1.00 85.00 229 GLU A CA 1
ATOM 1737 C C . GLU A 1 229 ? 9.073 -18.683 -8.263 1.00 85.00 229 GLU A C 1
ATOM 1739 O O . GLU A 1 229 ? 9.031 -19.200 -9.381 1.00 85.00 229 GLU A O 1
ATOM 1744 N N . GLY A 1 230 ? 7.953 -18.452 -7.566 1.00 84.44 230 GLY A N 1
ATOM 1745 C CA . GLY A 1 230 ? 6.624 -18.847 -8.052 1.00 84.44 230 GLY A CA 1
ATOM 1746 C C . GLY A 1 230 ? 6.230 -18.159 -9.365 1.00 84.44 230 GLY A C 1
ATOM 1747 O O . GLY A 1 230 ? 5.599 -18.767 -10.231 1.00 84.44 230 GLY A O 1
ATOM 1748 N N . PHE A 1 231 ? 6.646 -16.907 -9.551 1.00 81.75 231 PHE A N 1
ATOM 1749 C CA . PHE A 1 231 ? 6.415 -16.165 -10.786 1.00 81.75 231 PHE A CA 1
ATOM 1750 C C . PHE A 1 231 ? 7.362 -16.578 -11.917 1.00 81.75 231 PHE A C 1
ATOM 1752 O O . PHE A 1 231 ? 6.927 -16.671 -13.064 1.00 81.75 231 PHE A O 1
ATOM 1759 N N . ALA A 1 232 ? 8.632 -16.867 -11.612 1.00 82.88 232 ALA A N 1
ATOM 1760 C CA . ALA A 1 232 ? 9.572 -17.419 -12.586 1.00 82.88 232 ALA A CA 1
ATOM 1761 C C . ALA A 1 232 ? 9.050 -18.751 -13.149 1.00 82.88 232 ALA A C 1
ATOM 1763 O O . ALA A 1 232 ? 9.055 -18.952 -14.365 1.00 82.88 232 ALA A O 1
ATOM 1764 N N . TRP A 1 233 ? 8.503 -19.617 -12.290 1.00 85.12 233 TRP A N 1
ATOM 1765 C CA . TRP A 1 233 ? 7.805 -20.832 -12.709 1.00 85.12 233 TRP A CA 1
ATOM 1766 C C . TRP A 1 233 ? 6.575 -20.537 -13.586 1.00 85.12 233 TRP A C 1
ATOM 1768 O O . TRP A 1 233 ? 6.455 -21.108 -14.669 1.00 85.12 233 TRP A O 1
ATOM 1778 N N . TYR A 1 234 ? 5.700 -19.607 -13.186 1.00 79.62 234 TYR A N 1
ATOM 1779 C CA . TYR A 1 234 ? 4.515 -19.231 -13.972 1.00 79.62 234 TYR A CA 1
ATOM 1780 C C . TYR A 1 234 ? 4.873 -18.737 -15.388 1.00 79.62 234 TYR A C 1
ATOM 1782 O O . TYR A 1 234 ? 4.326 -19.228 -16.378 1.00 79.62 234 TYR A O 1
ATOM 1790 N N . VAL A 1 235 ? 5.832 -17.812 -15.491 1.00 80.19 235 VAL A N 1
ATOM 1791 C CA . VAL A 1 235 ? 6.289 -17.226 -16.765 1.00 80.19 235 VAL A CA 1
ATOM 1792 C C . VAL A 1 235 ? 6.962 -18.258 -17.674 1.00 80.19 235 VAL A C 1
ATOM 1794 O O . VAL A 1 235 ? 6.842 -18.160 -18.890 1.00 80.19 235 VAL A O 1
ATOM 1797 N N . THR A 1 236 ? 7.657 -19.250 -17.112 1.00 79.12 236 THR A N 1
ATOM 1798 C CA . THR A 1 236 ? 8.381 -20.268 -17.901 1.00 79.12 236 THR A CA 1
ATOM 1799 C C . THR A 1 236 ? 7.553 -21.503 -18.245 1.00 79.12 236 THR A C 1
ATOM 1801 O O . THR A 1 236 ? 7.854 -22.162 -19.236 1.00 79.12 236 THR A O 1
ATOM 1804 N N . SER A 1 237 ? 6.538 -21.834 -17.439 1.00 76.50 237 SER A N 1
ATOM 1805 C CA . SER A 1 237 ? 5.810 -23.112 -17.533 1.00 76.50 237 SER A CA 1
ATOM 1806 C C . SER A 1 237 ? 4.345 -22.980 -17.960 1.00 76.50 237 SER A C 1
ATOM 1808 O O . SER A 1 237 ? 3.776 -23.959 -18.436 1.00 76.50 237 SER A O 1
ATOM 1810 N N . ILE A 1 238 ? 3.713 -21.817 -17.754 1.00 72.75 238 ILE A N 1
ATOM 1811 C CA . ILE A 1 238 ? 2.266 -21.613 -17.975 1.00 72.75 238 ILE A CA 1
ATOM 1812 C C . ILE A 1 238 ? 1.989 -20.517 -19.010 1.00 72.75 238 ILE A C 1
ATOM 1814 O O . ILE A 1 238 ? 1.034 -20.627 -19.778 1.00 72.75 238 ILE A O 1
ATOM 1818 N N . ALA A 1 239 ? 2.782 -19.445 -19.025 1.00 66.50 239 ALA A N 1
ATOM 1819 C CA . ALA A 1 239 ? 2.523 -18.299 -19.887 1.00 66.50 239 ALA A CA 1
ATOM 1820 C C . ALA A 1 239 ? 2.905 -18.574 -21.356 1.00 66.50 239 ALA A C 1
ATOM 1822 O O . ALA A 1 239 ? 4.068 -18.487 -21.744 1.00 66.50 239 ALA A O 1
ATOM 1823 N N . ASP A 1 240 ? 1.905 -18.865 -22.191 1.00 67.56 240 ASP A N 1
ATOM 1824 C CA . ASP A 1 240 ? 2.078 -18.980 -23.641 1.00 67.56 240 ASP A CA 1
ATOM 1825 C C . ASP A 1 240 ? 1.983 -17.606 -24.328 1.00 67.56 240 ASP A C 1
ATOM 1827 O O . ASP A 1 240 ? 0.901 -17.063 -24.572 1.00 67.56 240 ASP A O 1
ATOM 1831 N N . TYR A 1 241 ? 3.149 -17.052 -24.661 1.00 67.50 241 TYR A N 1
ATOM 1832 C CA . TYR A 1 241 ? 3.292 -15.772 -25.357 1.00 67.50 241 TYR A CA 1
ATOM 1833 C C . TYR A 1 241 ? 3.165 -15.872 -26.889 1.00 67.50 241 TYR A C 1
ATOM 1835 O O . TYR A 1 241 ? 3.270 -14.845 -27.558 1.00 67.50 241 TYR A O 1
ATOM 1843 N N . SER A 1 242 ? 2.958 -17.068 -27.459 1.00 65.81 242 SER A N 1
ATOM 1844 C CA . SER A 1 242 ? 2.930 -17.272 -28.920 1.00 65.81 242 SER A CA 1
ATOM 1845 C C . SER A 1 242 ? 1.617 -16.850 -29.595 1.00 65.81 242 SER A C 1
ATOM 1847 O O . SER A 1 242 ? 1.584 -16.628 -30.805 1.00 65.81 242 SER A O 1
ATOM 1849 N N . ASN A 1 243 ? 0.539 -16.697 -28.821 1.00 66.69 243 ASN A N 1
ATOM 1850 C CA . ASN A 1 243 ? -0.774 -16.295 -29.322 1.00 66.69 243 ASN A CA 1
ATOM 1851 C C . ASN A 1 243 ? -0.848 -14.792 -29.650 1.00 66.69 243 ASN A C 1
ATOM 1853 O O . ASN A 1 243 ? -0.148 -13.973 -29.056 1.00 66.69 243 ASN A O 1
ATOM 1857 N N . ALA A 1 244 ? -1.801 -14.400 -30.505 1.00 64.19 244 ALA A N 1
ATOM 1858 C CA . ALA A 1 244 ? -2.045 -13.003 -30.908 1.00 64.19 244 ALA A CA 1
ATOM 1859 C C . ALA A 1 244 ? -2.309 -12.021 -29.738 1.00 64.19 244 ALA A C 1
ATOM 1861 O O . ALA A 1 244 ? -2.217 -10.807 -29.904 1.00 64.19 244 ALA A O 1
ATOM 1862 N N . TYR A 1 245 ? -2.600 -12.534 -28.537 1.00 59.34 245 TYR A N 1
ATOM 1863 C CA . TYR A 1 245 ? -2.780 -11.763 -27.303 1.00 59.34 245 TYR A CA 1
ATOM 1864 C C . TYR A 1 245 ? -1.503 -11.636 -26.445 1.00 59.34 245 TYR A C 1
ATOM 1866 O O . TYR A 1 245 ? -1.569 -11.094 -25.341 1.00 59.34 245 TYR A O 1
ATOM 1874 N N . GLY A 1 246 ? -0.335 -12.091 -26.919 1.00 66.62 246 GLY A N 1
ATOM 1875 C CA . GLY A 1 246 ? 0.918 -12.122 -26.148 1.00 66.62 246 GLY A CA 1
ATOM 1876 C C . GLY A 1 246 ? 1.330 -10.771 -25.543 1.00 66.62 246 GLY A C 1
ATOM 1877 O O . GLY A 1 246 ? 1.786 -10.717 -24.402 1.00 66.62 246 GLY A O 1
ATOM 1878 N N . GLY A 1 247 ? 1.077 -9.656 -26.240 1.00 69.81 247 GLY A N 1
ATOM 1879 C CA . GLY A 1 247 ? 1.315 -8.308 -25.702 1.00 69.81 247 GLY A CA 1
ATOM 1880 C C . GLY A 1 247 ? 0.438 -7.959 -24.488 1.00 69.81 247 GLY A C 1
ATOM 1881 O O . GLY A 1 247 ? 0.914 -7.345 -23.533 1.00 69.81 247 GLY A O 1
ATOM 1882 N N . LEU A 1 248 ? -0.823 -8.410 -24.478 1.00 71.69 248 LEU A N 1
ATOM 1883 C CA . LEU A 1 248 ? -1.720 -8.262 -23.328 1.00 71.69 248 LEU A CA 1
ATOM 1884 C C . LEU A 1 248 ? -1.288 -9.178 -22.173 1.00 71.69 248 LEU A C 1
ATOM 1886 O O . LEU A 1 248 ? -1.339 -8.763 -21.014 1.00 71.69 248 LEU A O 1
ATOM 1890 N N . ALA A 1 249 ? -0.802 -10.385 -22.484 1.00 74.38 249 ALA A N 1
ATOM 1891 C CA . ALA A 1 249 ? -0.260 -11.305 -21.488 1.00 74.38 249 ALA A CA 1
ATOM 1892 C C . ALA A 1 249 ? 0.937 -10.691 -20.742 1.00 74.38 249 ALA A C 1
ATOM 1894 O O . ALA A 1 249 ? 0.956 -10.730 -19.516 1.00 74.38 249 ALA A O 1
ATOM 1895 N N . VAL A 1 250 ? 1.883 -10.039 -21.434 1.00 78.94 250 VAL A N 1
ATOM 1896 C CA . VAL A 1 250 ? 3.016 -9.335 -20.791 1.00 78.94 250 VAL A CA 1
ATOM 1897 C C . VAL A 1 250 ? 2.540 -8.238 -19.827 1.00 78.94 250 VAL A C 1
ATOM 1899 O O . VAL A 1 250 ? 3.050 -8.138 -18.709 1.00 78.94 250 VAL A O 1
ATOM 1902 N N . ALA A 1 251 ? 1.537 -7.444 -20.214 1.00 78.94 251 ALA A N 1
ATOM 1903 C CA . ALA A 1 251 ? 0.979 -6.402 -19.350 1.00 78.94 251 ALA A CA 1
ATOM 1904 C C . ALA A 1 251 ? 0.271 -6.981 -18.108 1.00 78.94 251 ALA A C 1
ATOM 1906 O O . ALA A 1 251 ? 0.468 -6.479 -16.999 1.00 78.94 251 ALA A O 1
ATOM 1907 N N . ALA A 1 252 ? -0.503 -8.060 -18.270 1.00 83.19 252 ALA A N 1
ATOM 1908 C CA . ALA A 1 252 ? -1.169 -8.753 -17.166 1.00 83.19 252 ALA A CA 1
ATOM 1909 C C . ALA A 1 252 ? -0.160 -9.411 -16.205 1.00 83.19 252 ALA A C 1
ATOM 1911 O O . ALA A 1 252 ? -0.263 -9.253 -14.990 1.00 83.19 252 ALA A O 1
ATOM 1912 N N . VAL A 1 253 ? 0.858 -10.080 -16.750 1.00 85.00 253 VAL A N 1
ATOM 1913 C CA . VAL A 1 253 ? 2.001 -10.661 -16.025 1.00 85.00 253 VAL A CA 1
ATOM 1914 C C . VAL A 1 253 ? 2.673 -9.589 -15.156 1.00 85.00 253 VAL A C 1
ATOM 1916 O O . VAL A 1 253 ? 2.782 -9.760 -13.940 1.00 85.00 253 VAL A O 1
ATOM 1919 N N . LEU A 1 254 ? 3.028 -8.436 -15.736 1.00 85.56 254 LEU A N 1
ATOM 1920 C CA . LEU A 1 254 ? 3.619 -7.313 -14.998 1.00 85.56 254 LEU A CA 1
ATOM 1921 C C . LEU A 1 254 ? 2.676 -6.740 -13.924 1.00 85.56 254 LEU A C 1
ATOM 1923 O O . LEU A 1 254 ? 3.126 -6.443 -12.815 1.00 85.56 254 LEU A O 1
ATOM 1927 N N . PHE A 1 255 ? 1.378 -6.607 -14.217 1.00 89.62 255 PHE A N 1
ATOM 1928 C CA . PHE A 1 255 ? 0.377 -6.180 -13.235 1.00 89.62 255 PHE A CA 1
ATOM 1929 C C . PHE A 1 255 ? 0.357 -7.121 -12.022 1.00 89.62 255 PHE A C 1
ATOM 1931 O O . PHE A 1 255 ? 0.499 -6.655 -10.890 1.00 89.62 255 PHE A O 1
ATOM 1938 N N . PHE A 1 256 ? 0.242 -8.436 -12.241 1.00 87.94 256 PHE A N 1
ATOM 1939 C CA . PHE A 1 256 ? 0.169 -9.416 -11.155 1.00 87.94 256 PHE A CA 1
ATOM 1940 C C . PHE A 1 256 ? 1.462 -9.479 -10.336 1.00 87.94 256 PHE A C 1
ATOM 1942 O O . PHE A 1 256 ? 1.392 -9.542 -9.110 1.00 87.94 256 PHE A O 1
ATOM 1949 N N . TRP A 1 257 ? 2.633 -9.377 -10.973 1.00 91.19 257 TRP A N 1
ATOM 1950 C CA . TRP A 1 257 ? 3.922 -9.276 -10.278 1.00 91.19 257 TRP A CA 1
ATOM 1951 C C . TRP A 1 257 ? 3.949 -8.147 -9.247 1.00 91.19 257 TRP A C 1
ATOM 1953 O O . TRP A 1 257 ? 4.264 -8.355 -8.070 1.00 91.19 257 TRP A O 1
ATOM 1963 N N . ILE A 1 258 ? 3.595 -6.941 -9.697 1.00 93.69 258 ILE A N 1
ATOM 1964 C CA . ILE A 1 258 ? 3.576 -5.738 -8.866 1.00 93.69 258 ILE A CA 1
ATOM 1965 C C . ILE A 1 258 ? 2.506 -5.880 -7.777 1.00 93.69 258 ILE A C 1
ATOM 1967 O O . ILE A 1 258 ? 2.772 -5.578 -6.612 1.00 93.69 258 ILE A O 1
ATOM 1971 N N . TYR A 1 259 ? 1.327 -6.388 -8.139 1.00 93.62 259 TYR A N 1
ATOM 1972 C CA . TYR A 1 259 ? 0.202 -6.574 -7.231 1.00 93.62 259 TYR A CA 1
ATOM 1973 C C . TYR A 1 259 ? 0.526 -7.524 -6.079 1.00 93.62 259 TYR A C 1
ATOM 1975 O O . TYR A 1 259 ? 0.401 -7.146 -4.912 1.00 93.62 259 TYR A O 1
ATOM 1983 N N . TYR A 1 260 ? 1.021 -8.727 -6.374 1.00 93.81 260 TYR A N 1
ATOM 1984 C CA . TYR A 1 260 ? 1.398 -9.680 -5.333 1.00 93.81 260 TYR A CA 1
ATOM 1985 C C . TYR A 1 260 ? 2.617 -9.206 -4.526 1.00 93.81 260 TYR A C 1
ATOM 1987 O O . TYR A 1 260 ? 2.668 -9.440 -3.318 1.00 93.81 260 TYR A O 1
ATOM 1995 N N . SER A 1 261 ? 3.540 -8.444 -5.126 1.00 94.81 261 SER A N 1
ATOM 1996 C CA . SER A 1 261 ? 4.637 -7.799 -4.382 1.00 94.81 261 SER A CA 1
ATOM 1997 C C . SER A 1 261 ? 4.111 -6.767 -3.373 1.00 94.81 261 SER A C 1
ATOM 1999 O O . SER A 1 261 ? 4.573 -6.712 -2.230 1.00 94.81 261 SER A O 1
ATOM 2001 N N . ALA A 1 262 ? 3.101 -5.979 -3.758 1.00 95.81 262 ALA A N 1
ATOM 2002 C CA . ALA A 1 262 ? 2.422 -5.041 -2.867 1.00 95.81 262 ALA A CA 1
ATOM 2003 C C . ALA A 1 262 ? 1.627 -5.761 -1.759 1.00 95.81 262 ALA A C 1
ATOM 2005 O O . ALA A 1 262 ? 1.653 -5.321 -0.608 1.00 95.81 262 ALA A O 1
ATOM 2006 N N . VAL A 1 263 ? 0.989 -6.897 -2.067 1.00 94.06 263 VAL A N 1
ATOM 2007 C CA . VAL A 1 263 ? 0.348 -7.772 -1.068 1.00 94.06 263 VAL A CA 1
ATOM 2008 C C . VAL A 1 263 ? 1.366 -8.278 -0.040 1.00 94.06 263 VAL A C 1
ATOM 2010 O O . VAL A 1 263 ? 1.127 -8.136 1.158 1.00 94.06 263 VAL A O 1
ATOM 2013 N N . VAL A 1 264 ? 2.522 -8.797 -0.471 1.00 95.38 264 VAL A N 1
ATOM 2014 C CA . VAL A 1 264 ? 3.596 -9.262 0.433 1.00 95.38 264 VAL A CA 1
ATOM 2015 C C . VAL A 1 264 ? 4.068 -8.143 1.372 1.00 95.38 264 VAL A C 1
ATOM 2017 O O . VAL A 1 264 ? 4.221 -8.374 2.574 1.00 95.38 264 VAL A O 1
ATOM 2020 N N . PHE A 1 265 ? 4.232 -6.921 0.858 1.00 96.00 265 PHE A N 1
ATOM 2021 C CA . PHE A 1 265 ? 4.562 -5.744 1.668 1.00 96.00 265 PHE A CA 1
ATOM 2022 C C . PHE A 1 265 ? 3.469 -5.413 2.706 1.00 96.00 265 PHE A C 1
ATOM 2024 O O . PHE A 1 265 ? 3.759 -5.178 3.879 1.00 96.00 265 PHE A O 1
ATOM 2031 N N . ILE A 1 266 ? 2.191 -5.446 2.326 1.00 93.69 266 ILE A N 1
ATOM 2032 C CA . ILE A 1 266 ? 1.090 -5.176 3.266 1.00 93.69 266 ILE A CA 1
ATOM 2033 C C . ILE A 1 266 ? 1.019 -6.259 4.357 1.00 93.69 266 ILE A C 1
ATOM 2035 O O . ILE A 1 266 ? 0.905 -5.935 5.543 1.00 93.69 266 ILE A O 1
ATOM 2039 N N . LEU A 1 267 ? 1.175 -7.536 3.989 1.00 91.88 267 LEU A N 1
ATOM 2040 C CA . LEU A 1 267 ? 1.246 -8.653 4.939 1.00 91.88 267 LEU A CA 1
ATOM 2041 C C . LEU A 1 267 ? 2.428 -8.502 5.912 1.00 91.88 267 LEU A C 1
ATOM 2043 O O . LEU A 1 267 ? 2.269 -8.733 7.111 1.00 91.88 267 LEU A O 1
ATOM 2047 N N . GLY A 1 268 ? 3.592 -8.049 5.438 1.00 93.25 268 GLY A N 1
ATOM 2048 C CA . GLY A 1 268 ? 4.745 -7.746 6.291 1.00 93.25 268 GLY A CA 1
ATOM 2049 C C . GLY A 1 268 ? 4.501 -6.604 7.278 1.00 93.25 268 GLY A C 1
ATOM 2050 O O . GLY A 1 268 ? 4.890 -6.710 8.446 1.00 93.25 268 GLY A O 1
ATOM 2051 N N . GLY A 1 269 ? 3.785 -5.559 6.855 1.00 92.50 269 GLY A N 1
ATOM 2052 C CA . GLY A 1 269 ? 3.302 -4.498 7.743 1.00 92.50 269 GLY A CA 1
ATOM 2053 C C . GLY A 1 269 ? 2.356 -5.024 8.833 1.00 92.50 269 GLY A C 1
ATOM 2054 O O . GLY A 1 269 ? 2.530 -4.701 10.011 1.00 92.50 269 GLY A O 1
ATOM 2055 N N . LEU A 1 270 ? 1.416 -5.906 8.474 1.00 90.31 270 LEU A N 1
ATOM 2056 C CA . LEU A 1 270 ? 0.514 -6.576 9.423 1.00 90.31 270 LEU A CA 1
ATOM 2057 C C . LEU A 1 270 ? 1.264 -7.482 10.415 1.00 90.31 270 LEU A C 1
ATOM 2059 O O . LEU A 1 270 ? 0.950 -7.479 11.611 1.00 90.31 270 LEU A O 1
ATOM 2063 N N . VAL A 1 271 ? 2.280 -8.224 9.960 1.00 89.81 271 VAL A N 1
ATOM 2064 C CA . VAL A 1 271 ? 3.156 -9.033 10.828 1.00 89.81 271 VAL A CA 1
ATOM 2065 C C . VAL A 1 271 ? 3.919 -8.143 11.810 1.00 89.81 271 VAL A C 1
ATOM 2067 O O . VAL A 1 271 ? 3.935 -8.440 13.009 1.00 89.81 271 VAL A O 1
ATOM 2070 N N . ALA A 1 272 ? 4.487 -7.024 11.344 1.00 90.62 272 ALA A N 1
ATOM 2071 C CA . ALA A 1 272 ? 5.150 -6.047 12.206 1.00 90.62 272 ALA A CA 1
ATOM 2072 C C . ALA A 1 272 ? 4.186 -5.494 13.272 1.00 90.62 272 ALA A C 1
ATOM 2074 O O . ALA A 1 272 ? 4.491 -5.566 14.466 1.00 90.62 272 ALA A O 1
ATOM 2075 N N . ARG A 1 273 ? 2.992 -5.028 12.878 1.00 88.19 273 ARG A N 1
ATOM 2076 C CA . ARG A 1 273 ? 1.971 -4.524 13.815 1.00 88.19 273 ARG A CA 1
ATOM 2077 C C . AR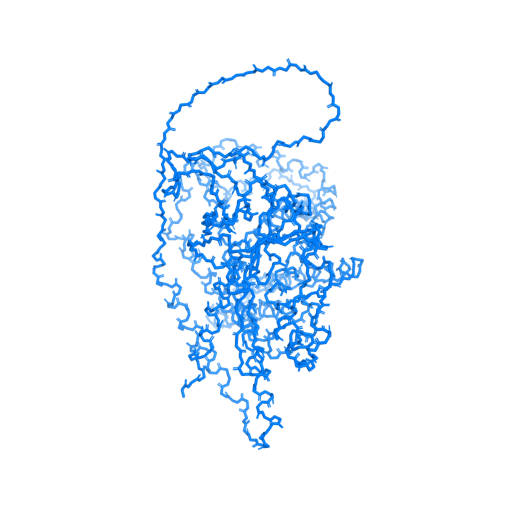G A 1 273 ? 1.560 -5.571 14.851 1.00 88.19 273 ARG A C 1
ATOM 2079 O O . ARG A 1 273 ? 1.519 -5.279 16.044 1.00 88.19 273 ARG A O 1
ATOM 2086 N N . THR A 1 274 ? 1.307 -6.804 14.418 1.00 85.06 274 THR A N 1
ATOM 2087 C CA . THR A 1 274 ? 0.896 -7.900 15.313 1.00 85.06 274 THR A CA 1
ATOM 2088 C C . THR A 1 274 ? 2.011 -8.260 16.306 1.00 85.06 274 THR A C 1
ATOM 2090 O O . THR A 1 274 ? 1.751 -8.523 17.484 1.00 85.06 274 THR A O 1
ATOM 2093 N N . TYR A 1 275 ? 3.273 -8.228 15.866 1.00 85.94 275 TYR A N 1
ATOM 2094 C CA . TYR A 1 275 ? 4.433 -8.433 16.737 1.00 85.94 275 TYR A CA 1
ATOM 2095 C C . TYR A 1 275 ? 4.611 -7.292 17.753 1.00 85.94 275 TYR A C 1
ATOM 2097 O O . TYR A 1 275 ? 4.932 -7.545 18.917 1.00 85.94 275 TYR A O 1
ATOM 2105 N N . GLU A 1 276 ? 4.363 -6.049 17.341 1.00 86.19 276 GLU A N 1
ATOM 2106 C CA . GLU A 1 276 ? 4.411 -4.871 18.207 1.00 86.19 276 GLU A CA 1
ATOM 2107 C C . GLU A 1 276 ? 3.390 -4.930 19.341 1.00 86.19 276 GLU A C 1
ATOM 2109 O O . GLU A 1 276 ? 3.792 -4.842 20.501 1.00 86.19 276 GLU A O 1
ATOM 2114 N N . VAL A 1 277 ? 2.111 -5.165 19.028 1.00 82.88 277 VAL A N 1
ATOM 2115 C CA . VAL A 1 277 ? 1.041 -5.259 20.038 1.00 82.88 277 VAL A CA 1
ATOM 2116 C C . VAL A 1 277 ? 1.406 -6.303 21.097 1.00 82.88 277 VAL A C 1
ATOM 2118 O O . VAL A 1 277 ? 1.373 -6.018 22.292 1.00 82.88 277 VAL A O 1
ATOM 2121 N N . ARG A 1 278 ? 1.890 -7.486 20.685 1.00 79.50 278 ARG A N 1
ATOM 2122 C CA . ARG A 1 278 ? 2.369 -8.507 21.636 1.00 79.50 278 ARG A CA 1
ATOM 2123 C C . ARG A 1 278 ? 3.581 -8.081 22.446 1.00 79.50 278 ARG A C 1
ATOM 2125 O O . ARG A 1 278 ? 3.714 -8.517 23.591 1.00 79.50 278 ARG A O 1
ATOM 2132 N N . ARG A 1 279 ? 4.503 -7.320 21.854 1.00 79.56 279 ARG A N 1
ATOM 2133 C CA . ARG A 1 279 ? 5.672 -6.794 22.561 1.00 79.56 279 ARG A CA 1
ATOM 2134 C C . ARG A 1 279 ? 5.218 -5.817 23.640 1.00 79.56 279 ARG A C 1
ATOM 2136 O O . ARG A 1 279 ? 5.698 -5.934 24.759 1.00 79.56 279 ARG A O 1
ATOM 2143 N N . GLU A 1 280 ? 4.259 -4.946 23.350 1.00 80.19 280 GLU A N 1
ATOM 2144 C CA . GLU A 1 280 ? 3.663 -4.030 24.329 1.00 80.19 280 GLU A CA 1
ATOM 2145 C C . GLU A 1 280 ? 2.918 -4.782 25.442 1.00 80.19 280 GLU A C 1
ATOM 2147 O O . GLU A 1 280 ? 3.188 -4.527 26.615 1.00 80.19 280 GLU A O 1
ATOM 2152 N N . THR A 1 281 ? 2.081 -5.780 25.122 1.00 76.50 281 THR A N 1
ATOM 2153 C CA . THR A 1 281 ? 1.427 -6.623 26.147 1.00 76.50 281 THR A CA 1
ATOM 2154 C C . THR A 1 281 ? 2.451 -7.343 27.031 1.00 76.50 281 THR A C 1
ATOM 2156 O O . THR A 1 281 ? 2.280 -7.418 28.244 1.00 76.50 281 THR A O 1
ATOM 2159 N N . ARG A 1 282 ? 3.542 -7.862 26.446 1.00 73.62 282 ARG A N 1
ATOM 2160 C CA . ARG A 1 282 ? 4.619 -8.534 27.196 1.00 73.62 282 ARG A CA 1
ATOM 2161 C C . ARG A 1 282 ? 5.461 -7.581 28.038 1.00 73.62 282 ARG A C 1
ATOM 2163 O O . ARG A 1 282 ? 5.914 -8.004 29.093 1.00 73.62 282 ARG A O 1
ATOM 2170 N N . MET A 1 283 ? 5.687 -6.348 27.586 1.00 72.31 283 MET A N 1
ATOM 2171 C CA . MET A 1 283 ? 6.375 -5.324 28.380 1.00 72.31 283 MET A CA 1
ATOM 2172 C C . MET A 1 283 ? 5.517 -4.943 29.588 1.00 72.31 283 MET A C 1
ATOM 2174 O O . MET A 1 283 ? 5.986 -5.100 30.706 1.00 72.31 283 MET A O 1
ATOM 2178 N N . LYS A 1 284 ? 4.231 -4.623 29.383 1.00 69.12 284 LYS A N 1
ATOM 2179 C CA . LYS A 1 284 ? 3.277 -4.337 30.472 1.00 69.12 284 LYS A CA 1
ATOM 2180 C C . LYS A 1 284 ? 3.142 -5.501 31.467 1.00 69.12 284 LYS A C 1
ATOM 2182 O O . LYS A 1 284 ? 3.055 -5.279 32.666 1.00 69.12 284 LYS A O 1
ATOM 2187 N N . ALA A 1 285 ? 3.182 -6.749 30.989 1.00 65.56 285 ALA A N 1
ATOM 2188 C CA . ALA A 1 285 ? 3.177 -7.932 31.855 1.00 65.56 285 ALA A CA 1
ATOM 2189 C C . ALA A 1 285 ? 4.509 -8.169 32.602 1.00 65.56 285 ALA A C 1
ATOM 2191 O O . ALA A 1 285 ? 4.497 -8.762 33.676 1.00 65.56 285 ALA A O 1
ATOM 2192 N N . ARG A 1 286 ? 5.650 -7.720 32.056 1.00 59.28 286 ARG A N 1
ATOM 2193 C CA . ARG A 1 286 ? 6.972 -7.778 32.716 1.00 59.28 286 ARG A CA 1
ATOM 2194 C C . ARG A 1 286 ? 7.202 -6.619 33.685 1.00 59.28 286 ARG A C 1
ATOM 2196 O O . ARG A 1 286 ? 7.870 -6.804 34.686 1.00 59.28 286 ARG A O 1
ATOM 2203 N N . GLU A 1 287 ? 6.604 -5.459 33.444 1.00 57.91 287 GLU A N 1
ATOM 2204 C CA . GLU A 1 287 ? 6.588 -4.345 34.405 1.00 57.91 287 GLU A CA 1
ATOM 2205 C C . GLU A 1 287 ? 5.775 -4.686 35.673 1.00 57.91 287 GLU A C 1
ATOM 2207 O O . GLU A 1 287 ? 5.943 -4.032 36.697 1.00 57.91 287 GLU A O 1
ATOM 2212 N N . GLY A 1 288 ? 4.953 -5.746 35.636 1.00 51.09 288 GLY A N 1
ATOM 2213 C CA . GLY A 1 288 ? 4.285 -6.329 36.805 1.00 51.09 288 GLY A CA 1
ATOM 2214 C C . GLY A 1 288 ? 4.942 -7.584 37.407 1.00 51.09 288 GLY A C 1
ATOM 2215 O O . GLY A 1 288 ? 4.451 -8.065 38.426 1.00 51.09 288 GLY A O 1
ATOM 2216 N N . VAL A 1 289 ? 6.002 -8.146 36.805 1.00 48.69 289 VAL A N 1
ATOM 2217 C CA . VAL A 1 289 ? 6.685 -9.366 37.291 1.00 48.69 289 VAL A CA 1
ATOM 2218 C C . VAL A 1 289 ? 8.186 -9.284 36.999 1.00 48.69 289 VAL A C 1
ATOM 2220 O O . VAL A 1 289 ? 8.609 -9.390 35.845 1.00 48.69 289 VAL A O 1
ATOM 2223 N N . ASP A 1 290 ? 8.984 -9.130 38.055 1.00 48.19 290 ASP A N 1
ATOM 2224 C CA . ASP A 1 290 ? 10.427 -8.904 37.958 1.00 48.19 290 ASP A CA 1
ATOM 2225 C C . ASP A 1 290 ? 11.215 -10.108 37.398 1.00 48.19 290 ASP A C 1
ATOM 2227 O O . ASP A 1 290 ? 10.939 -11.263 37.712 1.00 48.19 290 ASP A O 1
ATOM 2231 N N . SER A 1 291 ? 12.248 -9.780 36.615 1.00 50.44 291 SER A N 1
ATOM 2232 C CA . SER A 1 291 ? 13.382 -10.588 36.138 1.00 50.44 291 SER A CA 1
ATOM 2233 C C . SER A 1 291 ? 13.124 -11.973 35.492 1.00 50.44 291 SER A C 1
ATOM 2235 O O . SER A 1 291 ? 12.555 -12.891 36.072 1.00 50.44 291 SER A O 1
ATOM 2237 N N . GLY A 1 292 ? 13.673 -12.196 34.285 1.00 40.94 292 GLY A N 1
ATOM 2238 C CA . GLY A 1 292 ? 13.859 -13.568 33.779 1.00 40.94 292 GLY A CA 1
ATOM 2239 C C . GLY A 1 292 ? 13.907 -13.777 32.260 1.00 40.94 292 GLY A C 1
ATOM 2240 O O . GLY A 1 292 ? 12.909 -13.636 31.553 1.00 40.94 292 GLY A O 1
ATOM 2241 N N . MET A 1 293 ? 15.061 -14.261 31.789 1.00 42.03 293 MET A N 1
ATOM 2242 C CA . MET A 1 293 ? 15.270 -15.034 30.548 1.00 42.03 293 MET A CA 1
ATOM 2243 C C . MET A 1 293 ? 15.042 -14.365 29.173 1.00 42.03 293 MET A C 1
ATOM 2245 O O . MET A 1 293 ? 14.431 -13.303 29.020 1.00 42.03 293 MET A O 1
ATOM 2249 N N . SER A 1 294 ? 15.657 -15.005 28.169 1.00 45.94 294 SER A N 1
ATOM 2250 C CA . SER A 1 294 ? 16.500 -14.374 27.143 1.00 45.94 294 SER A CA 1
ATOM 2251 C C . SER A 1 294 ? 16.005 -14.531 25.694 1.00 45.94 294 SER A C 1
ATOM 2253 O O . SER A 1 294 ? 15.111 -15.315 25.379 1.00 45.94 294 SER A O 1
ATOM 2255 N N . GLY A 1 295 ? 16.604 -13.755 24.782 1.00 41.72 295 GLY A N 1
ATOM 2256 C CA . GLY A 1 295 ? 16.133 -13.536 23.405 1.00 41.72 295 GLY A CA 1
ATOM 2257 C C . GLY A 1 295 ? 16.289 -14.682 22.392 1.00 41.72 295 GLY A C 1
ATOM 2258 O O . GLY A 1 295 ? 16.178 -14.420 21.199 1.00 41.72 295 GLY A O 1
ATOM 2259 N N . GLY A 1 296 ? 16.536 -15.927 22.814 1.00 39.91 296 GLY A N 1
ATOM 2260 C CA . GLY A 1 296 ? 16.822 -17.042 21.894 1.00 39.91 296 GLY A CA 1
ATOM 2261 C C . GLY A 1 296 ? 15.607 -17.608 21.141 1.00 39.91 296 GLY A C 1
ATOM 2262 O O . GLY A 1 296 ? 15.718 -17.996 19.984 1.00 39.91 296 GLY A O 1
ATOM 2263 N N . ALA A 1 297 ? 14.418 -17.628 21.754 1.00 43.34 297 ALA A N 1
ATOM 2264 C CA . ALA A 1 297 ? 13.258 -18.366 21.221 1.00 43.34 297 ALA A CA 1
ATOM 2265 C C . ALA A 1 297 ? 12.480 -17.662 20.081 1.00 43.34 297 ALA A C 1
ATOM 2267 O O . ALA A 1 297 ? 11.479 -18.191 19.586 1.00 43.34 297 ALA A O 1
ATOM 2268 N N . ILE A 1 298 ? 12.883 -16.448 19.691 1.00 49.47 298 ILE A N 1
ATOM 2269 C CA . ILE A 1 298 ? 12.093 -15.576 18.802 1.00 49.47 298 ILE A CA 1
ATOM 2270 C C . ILE A 1 298 ? 12.315 -15.922 17.323 1.00 49.47 298 ILE A C 1
ATOM 2272 O O . ILE A 1 298 ? 11.352 -15.954 16.561 1.00 49.47 298 ILE A O 1
ATOM 2276 N N . LEU A 1 299 ? 13.555 -16.225 16.925 1.00 41.31 299 LEU A N 1
ATOM 2277 C CA . LEU A 1 299 ? 13.915 -16.436 15.519 1.00 41.31 299 LEU A CA 1
ATOM 2278 C C . LEU A 1 299 ? 13.424 -17.798 14.995 1.00 41.31 299 LEU A C 1
ATOM 2280 O O . LEU A 1 299 ? 12.794 -17.867 13.943 1.00 41.31 299 LEU A O 1
ATOM 2284 N N . THR A 1 300 ? 13.602 -18.868 15.777 1.00 45.72 300 THR A N 1
ATOM 2285 C CA . THR A 1 300 ? 13.145 -20.229 15.434 1.00 45.72 300 THR A CA 1
ATOM 2286 C C . THR A 1 300 ? 11.623 -20.314 15.306 1.00 45.72 300 THR A C 1
ATOM 2288 O O . THR A 1 300 ? 11.111 -20.975 14.407 1.00 45.72 300 THR A O 1
ATOM 2291 N N . SER A 1 301 ? 10.890 -19.584 16.157 1.00 46.69 301 SER A N 1
ATOM 2292 C CA . SER A 1 301 ? 9.425 -19.483 16.075 1.00 46.69 301 SER A CA 1
ATOM 2293 C C . SER A 1 301 ? 8.947 -18.766 14.805 1.00 46.69 301 SER A C 1
ATOM 2295 O O . SER A 1 301 ? 7.834 -19.019 14.353 1.00 46.69 301 SER A O 1
ATOM 2297 N N . LEU A 1 302 ? 9.765 -17.872 14.235 1.00 48.00 302 LEU A N 1
ATOM 2298 C CA .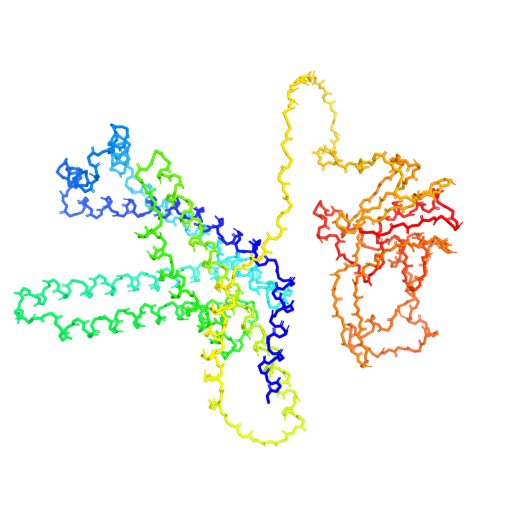 LEU A 1 302 ? 9.432 -17.111 13.030 1.00 48.00 302 LEU A CA 1
ATOM 2299 C C . LEU A 1 302 ? 9.577 -17.970 11.763 1.00 48.00 302 LEU A C 1
ATOM 2301 O O . LEU A 1 302 ? 8.728 -17.911 10.881 1.00 48.00 302 LEU A O 1
ATOM 2305 N N . ILE A 1 303 ? 10.623 -18.800 11.694 1.00 51.50 303 ILE A N 1
ATOM 2306 C CA . ILE A 1 303 ? 10.936 -19.637 10.522 1.00 51.50 303 ILE A CA 1
ATOM 2307 C C . ILE A 1 303 ? 9.860 -20.713 10.312 1.00 51.50 303 ILE A C 1
ATOM 2309 O O . ILE A 1 303 ? 9.306 -20.829 9.220 1.00 51.50 303 ILE A O 1
ATOM 2313 N N . VAL A 1 304 ? 9.488 -21.436 11.376 1.00 51.31 304 VAL A N 1
ATOM 2314 C CA . VAL A 1 304 ? 8.405 -22.442 11.341 1.00 51.31 304 VAL A CA 1
ATOM 2315 C C . VAL A 1 304 ? 7.053 -21.807 10.972 1.00 51.31 304 VAL A C 1
ATOM 2317 O O . VAL A 1 304 ? 6.224 -22.432 10.314 1.00 51.31 304 VAL A O 1
ATOM 2320 N N . PHE A 1 305 ? 6.838 -20.547 11.361 1.00 51.25 305 PHE A N 1
ATOM 2321 C CA . PHE A 1 305 ? 5.614 -19.801 11.072 1.00 51.25 305 PHE A CA 1
ATOM 2322 C C . PHE A 1 305 ? 5.514 -19.349 9.606 1.00 51.25 305 PHE A C 1
ATOM 2324 O O . PHE A 1 305 ? 4.456 -19.508 8.999 1.00 51.25 305 PHE A O 1
ATOM 2331 N N . VAL A 1 306 ? 6.605 -18.849 9.013 1.00 51.09 306 VAL A N 1
ATOM 2332 C CA . VAL A 1 306 ? 6.638 -18.477 7.585 1.00 51.09 306 VAL A CA 1
ATOM 2333 C C . VAL A 1 306 ? 6.396 -19.702 6.694 1.00 51.09 306 VAL A C 1
ATOM 2335 O O . VAL A 1 306 ? 5.606 -19.619 5.754 1.00 51.09 306 VAL A O 1
ATOM 2338 N N . LEU A 1 307 ? 6.976 -20.857 7.043 1.00 46.38 307 LEU A N 1
ATOM 2339 C CA . LEU A 1 307 ? 6.745 -22.117 6.326 1.00 46.38 307 LEU A CA 1
ATOM 2340 C C . LEU A 1 307 ? 5.267 -22.552 6.369 1.00 46.38 307 LEU A C 1
ATOM 2342 O O . LEU A 1 307 ? 4.696 -22.922 5.346 1.00 46.38 307 LEU A O 1
ATOM 2346 N N . GLY A 1 308 ? 4.621 -22.447 7.536 1.00 41.09 308 GLY A N 1
ATOM 2347 C CA . GLY A 1 308 ? 3.195 -22.760 7.687 1.00 41.09 308 GLY A CA 1
ATOM 2348 C C . GLY A 1 308 ? 2.264 -21.814 6.916 1.00 41.09 308 GLY A C 1
ATOM 2349 O O . GLY A 1 308 ? 1.178 -22.221 6.506 1.00 41.09 308 GLY A O 1
ATOM 2350 N N . MET A 1 309 ? 2.682 -20.567 6.678 1.00 47.38 309 MET A N 1
ATOM 2351 C CA . MET A 1 309 ? 1.867 -19.587 5.954 1.00 47.38 309 MET A CA 1
ATOM 2352 C C . MET A 1 309 ? 1.973 -19.726 4.428 1.00 47.38 309 MET A C 1
ATOM 2354 O O . MET A 1 309 ? 0.995 -19.455 3.736 1.00 47.38 309 MET A O 1
ATOM 2358 N N . ALA A 1 310 ? 3.097 -20.231 3.907 1.00 42.38 310 ALA A N 1
ATOM 2359 C CA . ALA A 1 310 ? 3.203 -20.637 2.503 1.00 42.38 310 ALA A CA 1
ATOM 2360 C C . ALA A 1 310 ? 2.217 -21.776 2.165 1.00 42.38 310 ALA A C 1
ATOM 2362 O O . ALA A 1 310 ? 1.554 -21.730 1.134 1.00 42.38 310 ALA A O 1
ATOM 2363 N N . VAL A 1 311 ? 2.033 -22.742 3.076 1.00 40.88 311 VAL A N 1
ATOM 2364 C CA . VAL A 1 311 ? 1.039 -23.827 2.928 1.00 40.88 311 VAL A CA 1
ATOM 2365 C C . VAL A 1 311 ? -0.402 -23.297 2.979 1.00 40.88 311 VAL A C 1
ATOM 2367 O O . VAL A 1 311 ? -1.250 -23.728 2.199 1.00 40.88 311 VAL A O 1
ATOM 2370 N N . ALA A 1 312 ? -0.685 -22.319 3.845 1.00 38.12 312 ALA A N 1
ATOM 2371 C CA . ALA A 1 312 ? -2.000 -21.675 3.903 1.00 38.12 312 ALA A CA 1
ATOM 2372 C C . ALA A 1 312 ? -2.341 -20.881 2.624 1.00 38.12 312 ALA A C 1
ATOM 2374 O O . ALA A 1 312 ? -3.507 -20.813 2.251 1.00 38.12 312 ALA A O 1
ATOM 2375 N N . LEU A 1 313 ? -1.340 -20.311 1.942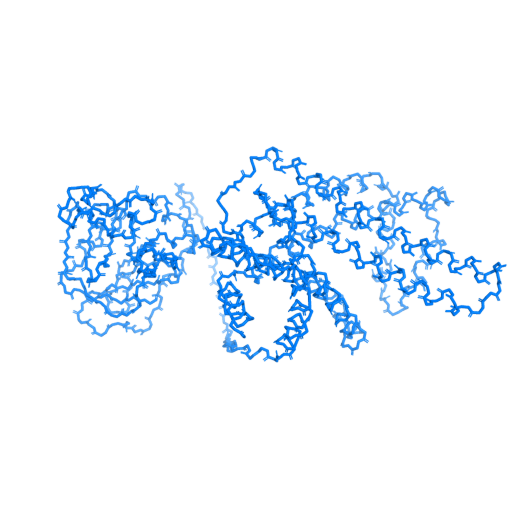 1.00 42.47 313 LEU A N 1
ATOM 2376 C CA . LEU A 1 313 ? -1.505 -19.604 0.662 1.00 42.47 313 LEU A CA 1
ATOM 2377 C C . LEU A 1 313 ? -1.521 -20.542 -0.560 1.00 42.47 313 LEU A C 1
ATOM 2379 O O . LEU A 1 313 ? -2.051 -20.164 -1.599 1.00 42.47 313 LEU A O 1
ATOM 2383 N N . ALA A 1 314 ? -0.979 -21.757 -0.434 1.00 35.56 314 ALA A N 1
ATOM 2384 C CA . ALA A 1 314 ? -1.091 -22.824 -1.434 1.00 35.56 314 ALA A CA 1
ATOM 2385 C C . ALA A 1 314 ? -2.409 -23.618 -1.333 1.00 35.56 314 ALA A C 1
ATOM 2387 O O . ALA A 1 314 ? -2.698 -24.459 -2.183 1.00 35.56 314 ALA A O 1
ATOM 2388 N N . SER A 1 315 ? -3.216 -23.364 -0.299 1.00 30.61 315 SER A N 1
ATOM 2389 C CA . SER A 1 315 ? -4.586 -23.871 -0.227 1.00 30.61 315 SER A CA 1
ATOM 2390 C C . SER A 1 315 ? -5.439 -23.116 -1.252 1.00 30.61 315 SER A C 1
ATOM 2392 O O . SER A 1 315 ? -5.391 -21.884 -1.250 1.00 30.61 315 SER A O 1
ATOM 2394 N N . PRO A 1 316 ? -6.224 -23.791 -2.114 1.00 28.62 316 PRO A N 1
ATOM 2395 C CA . PRO A 1 316 ? -7.120 -23.090 -3.020 1.00 28.62 316 PRO A CA 1
ATOM 2396 C C . PRO A 1 316 ? -8.113 -22.287 -2.182 1.00 28.62 316 PRO A C 1
ATOM 2398 O O . PRO A 1 316 ? -8.926 -22.850 -1.450 1.00 28.62 316 PRO A O 1
ATOM 2401 N N . ALA A 1 317 ? -8.020 -20.960 -2.260 1.00 32.97 317 ALA A N 1
ATOM 2402 C CA . ALA A 1 317 ? -9.035 -20.096 -1.692 1.00 32.97 317 ALA A CA 1
ATOM 2403 C C . ALA A 1 317 ? -10.338 -20.394 -2.434 1.00 32.97 317 ALA A C 1
ATOM 2405 O O . ALA A 1 317 ? -10.442 -20.130 -3.633 1.00 32.97 317 ALA A O 1
ATOM 2406 N N . GLU A 1 318 ? -11.309 -20.967 -1.726 1.00 26.09 318 GLU A N 1
ATOM 2407 C CA . GLU A 1 318 ? -12.644 -21.251 -2.243 1.00 26.09 318 GLU A CA 1
ATOM 2408 C C . GLU A 1 318 ? -13.382 -19.916 -2.415 1.00 26.09 318 GLU A C 1
ATOM 2410 O O . GLU A 1 318 ? -14.145 -19.449 -1.568 1.00 26.09 318 GLU A O 1
ATOM 2415 N N . ALA A 1 319 ? -13.021 -19.223 -3.495 1.00 29.55 319 ALA A N 1
ATOM 2416 C CA . ALA A 1 319 ? -13.489 -17.897 -3.830 1.00 29.55 319 ALA A CA 1
ATOM 2417 C C . ALA A 1 319 ? -14.920 -18.011 -4.353 1.00 29.55 319 ALA A C 1
ATOM 2419 O O . ALA A 1 319 ? -15.160 -18.216 -5.543 1.00 29.55 319 ALA A O 1
ATOM 2420 N N . GLN A 1 320 ? -15.870 -17.906 -3.428 1.00 27.92 320 GLN A N 1
ATOM 2421 C CA . GLN A 1 320 ? -17.296 -17.966 -3.708 1.00 27.92 320 GLN A CA 1
ATOM 2422 C C . GLN A 1 320 ? -17.758 -16.686 -4.427 1.00 27.92 320 GLN A C 1
ATOM 2424 O O . GLN A 1 320 ? -18.363 -15.792 -3.839 1.00 27.92 320 GLN A O 1
ATOM 2429 N N . TYR A 1 321 ? -17.440 -16.598 -5.719 1.00 28.62 321 TYR A N 1
ATOM 2430 C CA . TYR A 1 321 ? -17.958 -15.584 -6.632 1.00 28.62 321 TYR A CA 1
ATOM 2431 C C . TYR A 1 321 ? -19.397 -15.932 -7.046 1.00 28.62 321 TYR A C 1
ATOM 2433 O O . TYR A 1 321 ? -19.627 -17.023 -7.575 1.00 28.62 321 TYR A O 1
ATOM 2441 N N . PRO A 1 322 ? -20.371 -15.019 -6.881 1.00 28.25 322 PRO A N 1
ATOM 2442 C CA . PRO A 1 322 ? -21.648 -15.113 -7.580 1.00 28.25 322 PRO A CA 1
ATOM 2443 C C . PRO A 1 322 ? -21.426 -15.015 -9.097 1.00 28.25 322 PRO A C 1
ATOM 2445 O O . PRO A 1 322 ? -20.591 -14.237 -9.561 1.00 28.25 322 PRO A O 1
ATOM 2448 N N . ALA A 1 323 ? -22.171 -15.807 -9.868 1.00 29.45 323 ALA A N 1
ATOM 2449 C CA . ALA A 1 323 ? -22.036 -15.875 -11.322 1.00 29.45 323 ALA A CA 1
ATOM 2450 C C . ALA A 1 323 ? -22.432 -14.553 -12.026 1.00 29.45 323 ALA A C 1
ATOM 2452 O O . ALA A 1 323 ? -23.282 -13.816 -11.518 1.00 29.45 323 ALA A O 1
ATOM 2453 N N . PRO A 1 324 ? -21.865 -14.252 -13.211 1.00 28.64 324 PRO A N 1
ATOM 2454 C CA . PRO A 1 324 ? -22.211 -13.052 -13.963 1.00 28.64 324 PRO A CA 1
ATOM 2455 C C . PRO A 1 324 ? -23.586 -13.192 -14.630 1.00 28.64 324 PRO A C 1
ATOM 2457 O O . PRO A 1 324 ? -23.812 -14.107 -15.423 1.00 28.64 324 PRO A O 1
ATOM 2460 N N . PHE A 1 325 ? -24.488 -12.244 -14.374 1.00 30.47 325 PHE A N 1
ATOM 2461 C CA . PHE A 1 325 ? -25.702 -12.094 -15.174 1.00 30.47 325 PHE A CA 1
ATOM 2462 C C . PHE A 1 325 ? -25.354 -11.498 -16.542 1.00 30.47 325 PHE A C 1
ATOM 2464 O O . PHE A 1 325 ? -24.900 -10.358 -16.638 1.00 30.47 325 PHE A O 1
ATOM 2471 N N . GLY A 1 326 ? -25.576 -12.274 -17.603 1.00 25.38 326 GLY A N 1
ATOM 2472 C CA . GLY A 1 326 ? -25.601 -11.774 -18.977 1.00 25.38 326 GLY A CA 1
ATOM 2473 C C . GLY A 1 326 ? -27.003 -11.302 -19.375 1.00 25.38 326 GLY A C 1
ATOM 2474 O O . GLY A 1 326 ? -27.999 -11.841 -18.897 1.00 25.38 326 GLY A O 1
ATOM 2475 N N . GLY A 1 327 ? -27.083 -10.326 -20.281 1.00 25.14 327 GLY A N 1
ATOM 2476 C CA . GLY A 1 327 ? -28.345 -9.832 -20.841 1.00 25.14 327 GLY A CA 1
ATOM 2477 C C . GLY A 1 327 ? -28.128 -8.631 -21.765 1.00 25.14 327 GLY A C 1
ATOM 2478 O O . GLY A 1 327 ? -27.680 -7.581 -21.319 1.00 25.14 327 GLY A O 1
ATOM 2479 N N . ASN A 1 328 ? -28.417 -8.795 -23.059 1.00 26.08 328 ASN A N 1
ATOM 2480 C CA . ASN A 1 328 ? -28.296 -7.744 -24.081 1.00 26.08 328 ASN A CA 1
ATOM 2481 C C . ASN A 1 328 ? -29.517 -6.801 -24.098 1.00 26.08 328 ASN A C 1
ATOM 2483 O O . ASN A 1 328 ? -30.623 -7.239 -23.797 1.00 26.08 328 ASN A O 1
ATOM 2487 N N . GLY A 1 329 ? -29.335 -5.566 -24.588 1.00 25.45 329 GLY A N 1
ATOM 2488 C CA . GLY A 1 329 ? -30.432 -4.665 -24.993 1.00 25.45 329 GLY A CA 1
ATOM 2489 C C . GLY A 1 329 ? -30.101 -3.173 -24.811 1.00 25.45 329 GLY A C 1
ATOM 2490 O O . GLY A 1 329 ? -30.336 -2.615 -23.752 1.00 25.45 329 GLY A O 1
ATOM 2491 N N . THR A 1 330 ? -29.341 -2.538 -25.708 1.00 24.56 330 THR A N 1
ATOM 2492 C CA . THR A 1 330 ? -29.827 -1.747 -26.870 1.00 24.56 330 THR A CA 1
ATOM 2493 C C . THR A 1 330 ? -30.542 -0.411 -26.571 1.00 24.56 330 THR A C 1
ATOM 2495 O O . THR A 1 330 ? -31.761 -0.355 -26.476 1.00 24.56 330 THR A O 1
ATOM 2498 N N . SER A 1 331 ? -29.744 0.664 -26.675 1.00 27.03 331 SER A N 1
ATOM 2499 C CA . SER A 1 331 ? -29.964 1.878 -27.503 1.00 27.03 331 SER A CA 1
ATOM 2500 C C . SER A 1 331 ? -30.962 2.998 -27.135 1.00 27.03 331 SER A C 1
ATOM 2502 O O . SER A 1 331 ? -32.127 2.753 -26.861 1.00 27.03 331 SER A O 1
ATOM 2504 N N . ALA A 1 332 ? -30.484 4.226 -27.422 1.00 25.44 332 ALA A N 1
ATOM 2505 C CA . ALA A 1 332 ? -31.183 5.509 -27.638 1.00 25.44 332 ALA A CA 1
ATOM 2506 C C . ALA A 1 332 ? -31.729 6.256 -26.393 1.00 25.44 332 ALA A C 1
ATOM 2508 O O . ALA A 1 332 ? -32.238 5.644 -25.469 1.00 25.44 332 ALA A O 1
ATOM 2509 N N . GLY A 1 333 ? -31.652 7.594 -26.316 1.00 24.25 333 GLY A N 1
ATOM 2510 C CA . GLY A 1 333 ? -31.074 8.557 -27.267 1.00 24.25 333 GLY A CA 1
ATOM 2511 C C . GLY A 1 333 ? -31.123 10.016 -26.770 1.00 24.25 333 GLY A C 1
ATOM 2512 O O . GLY A 1 333 ? -31.768 10.314 -25.775 1.00 24.25 333 GLY A O 1
ATOM 2513 N N . LEU A 1 334 ? -30.400 10.890 -27.478 1.00 25.67 334 LEU A N 1
ATOM 2514 C CA . LEU A 1 334 ? -30.181 12.335 -27.274 1.00 25.67 334 LEU A CA 1
ATOM 2515 C C . LEU A 1 334 ? -31.391 13.162 -26.768 1.00 25.67 334 LEU A C 1
ATOM 2517 O O . LEU A 1 334 ? -32.501 12.962 -27.253 1.00 25.67 334 LEU A O 1
ATOM 2521 N N . LEU A 1 335 ? -31.132 14.233 -25.995 1.00 26.27 335 LEU A N 1
ATOM 2522 C CA . LEU A 1 335 ? -31.128 15.626 -26.508 1.00 26.27 335 LEU A CA 1
ATOM 2523 C C . LEU A 1 335 ? -30.661 16.668 -25.463 1.00 26.27 335 LEU A C 1
ATOM 2525 O O . LEU A 1 335 ? -30.603 16.393 -24.269 1.00 26.27 335 LEU A O 1
ATOM 2529 N N . ASP A 1 336 ? -30.317 17.857 -25.963 1.00 27.09 336 ASP A N 1
ATOM 2530 C CA . ASP A 1 336 ? -29.798 19.044 -25.255 1.00 27.09 336 ASP A CA 1
ATOM 2531 C C . ASP A 1 336 ? -30.717 20.253 -25.605 1.00 27.09 336 ASP A C 1
ATOM 2533 O O . ASP A 1 336 ? -31.542 20.126 -26.512 1.00 27.09 336 ASP A O 1
ATOM 2537 N N . ALA A 1 337 ? -30.698 21.441 -24.988 1.00 27.50 337 ALA A N 1
ATOM 2538 C CA . ALA A 1 337 ? -29.748 22.091 -24.074 1.00 27.50 337 ALA A CA 1
ATOM 2539 C C . ALA A 1 337 ? -30.471 23.172 -23.222 1.00 27.50 337 ALA A C 1
ATOM 2541 O O . ALA A 1 337 ? -31.672 23.381 -23.404 1.00 27.50 337 ALA A O 1
ATOM 2542 N N . GLY A 1 338 ? -29.742 23.938 -22.389 1.00 25.83 338 GLY A N 1
ATOM 2543 C CA . GLY A 1 338 ? -30.192 25.285 -21.969 1.00 25.83 338 GLY A CA 1
ATOM 2544 C C . GLY A 1 338 ? -30.028 25.679 -20.491 1.00 25.83 338 GLY A C 1
ATOM 2545 O O . GLY A 1 338 ? -30.987 25.631 -19.732 1.00 25.83 338 GLY A O 1
ATOM 2546 N N . ASP A 1 339 ? -28.821 26.121 -20.130 1.00 28.00 339 ASP A N 1
ATOM 2547 C CA . ASP A 1 339 ? -28.422 27.030 -19.034 1.00 28.00 339 ASP A CA 1
ATOM 2548 C C . ASP A 1 339 ? -29.315 27.272 -17.793 1.00 28.00 339 ASP A C 1
ATOM 2550 O O . ASP A 1 339 ? -30.337 27.958 -17.816 1.00 28.00 339 ASP A O 1
ATOM 2554 N N . GLY A 1 340 ? -28.757 26.901 -16.635 1.00 25.23 340 GLY A N 1
ATOM 2555 C CA . GLY A 1 340 ? -29.123 27.415 -15.312 1.00 25.23 340 GLY A CA 1
ATOM 2556 C C . GLY A 1 340 ? -28.179 26.858 -14.243 1.00 25.23 340 GLY A C 1
ATOM 2557 O O . GLY A 1 340 ? -28.161 25.654 -14.007 1.00 25.23 340 GLY A O 1
ATOM 2558 N N . VAL A 1 341 ? -27.354 27.704 -13.610 1.00 30.78 341 VAL A N 1
ATOM 2559 C CA . VAL A 1 341 ? -26.298 27.246 -12.682 1.00 30.78 341 VAL A CA 1
ATOM 2560 C C . VAL A 1 341 ? -26.897 26.651 -11.402 1.00 30.78 341 VAL A C 1
ATOM 2562 O O . VAL A 1 341 ? -27.251 27.371 -10.470 1.00 30.78 341 VAL A O 1
ATOM 2565 N N . VAL A 1 342 ? -26.943 25.319 -11.337 1.00 28.23 342 VAL A N 1
ATOM 2566 C CA . VAL A 1 342 ? -27.235 24.527 -10.133 1.00 28.23 342 VAL A CA 1
ATOM 2567 C C . VAL A 1 342 ? -26.239 23.367 -10.071 1.00 28.23 342 VAL A C 1
ATOM 2569 O O . VAL A 1 342 ? -25.920 22.759 -11.091 1.00 28.23 342 VAL A O 1
ATOM 2572 N N . TYR A 1 343 ? -25.718 23.068 -8.878 1.00 26.00 343 TYR A N 1
ATOM 2573 C CA . TYR A 1 343 ? -24.736 22.001 -8.657 1.00 26.00 343 TYR A CA 1
ATOM 2574 C C . TYR A 1 343 ? -25.264 20.646 -9.160 1.00 26.00 343 TYR A C 1
ATOM 2576 O O . TYR A 1 343 ? -26.211 20.097 -8.603 1.00 26.00 343 TYR A O 1
ATOM 2584 N N . ALA A 1 344 ? -24.643 20.109 -10.214 1.00 23.81 344 ALA A N 1
ATOM 2585 C CA . ALA A 1 344 ? -25.130 18.926 -10.916 1.00 23.81 344 ALA A CA 1
ATOM 2586 C C . ALA A 1 344 ? -25.044 17.650 -10.057 1.00 23.81 344 ALA A C 1
ATOM 2588 O O . ALA A 1 344 ? -23.987 17.033 -9.923 1.00 23.81 344 ALA A O 1
ATOM 2589 N N . SER A 1 345 ? -26.189 17.202 -9.544 1.00 30.78 345 SER A N 1
ATOM 2590 C CA . SER A 1 345 ? -26.375 15.963 -8.777 1.00 30.78 345 SER A CA 1
ATOM 2591 C C . SER A 1 345 ? -26.389 14.691 -9.648 1.00 30.78 345 SER A C 1
ATOM 2593 O O . SER A 1 345 ? -27.192 13.788 -9.423 1.00 30.78 345 SER A O 1
ATOM 2595 N N . ARG A 1 346 ? -25.503 14.585 -10.650 1.00 27.48 346 ARG A N 1
ATOM 2596 C CA . ARG A 1 346 ? -25.443 13.451 -11.606 1.00 27.48 346 ARG A CA 1
ATOM 2597 C C . ARG A 1 346 ? -24.595 12.262 -11.120 1.00 27.48 346 ARG A C 1
ATOM 2599 O O . ARG A 1 346 ? -23.792 11.707 -11.863 1.00 27.48 346 ARG A O 1
ATOM 2606 N N . SER A 1 347 ? -24.771 11.865 -9.863 1.00 31.75 347 SER A N 1
ATOM 2607 C CA . SER A 1 347 ? -24.134 10.668 -9.282 1.00 31.75 347 SER A CA 1
ATOM 2608 C C . SER A 1 347 ? -25.053 9.874 -8.343 1.00 31.75 347 SER A C 1
ATOM 2610 O O . SER A 1 347 ? -24.571 9.062 -7.557 1.00 31.75 347 SER A O 1
ATOM 2612 N N . LEU A 1 348 ? -26.371 10.110 -8.405 1.00 35.88 348 LEU A N 1
ATOM 2613 C CA . LEU A 1 348 ? -27.346 9.583 -7.440 1.00 35.88 348 LEU A CA 1
ATOM 2614 C C . LEU A 1 348 ? -28.554 8.849 -8.054 1.00 35.88 348 LEU A C 1
ATOM 2616 O O . LEU A 1 348 ? -29.514 8.579 -7.344 1.00 35.88 348 LEU A O 1
ATOM 2620 N N . GLU A 1 349 ? -28.481 8.415 -9.315 1.00 35.09 349 GLU A N 1
ATOM 2621 C CA . GLU A 1 349 ? -29.471 7.505 -9.935 1.00 35.09 349 GLU A CA 1
ATOM 2622 C C . GLU A 1 349 ? -29.221 6.027 -9.554 1.00 35.09 349 GLU A C 1
ATOM 2624 O O . GLU A 1 349 ? -29.173 5.117 -10.379 1.00 35.09 349 GLU A O 1
ATOM 2629 N N . ARG A 1 350 ? -29.056 5.799 -8.249 1.00 44.91 350 ARG A N 1
ATOM 2630 C CA . ARG A 1 350 ? -29.333 4.527 -7.570 1.00 44.91 350 ARG A CA 1
ATOM 2631 C C . ARG A 1 350 ? -30.221 4.842 -6.375 1.00 44.91 350 ARG A C 1
ATOM 2633 O O . ARG A 1 350 ? -29.808 4.754 -5.221 1.00 44.91 350 ARG A O 1
ATOM 2640 N N . GLU A 1 351 ? -31.445 5.265 -6.665 1.00 58.03 351 GLU A N 1
ATOM 2641 C CA . GLU A 1 351 ? -32.516 5.039 -5.703 1.00 58.03 351 GLU A CA 1
ATOM 2642 C C . GLU A 1 351 ? -32.804 3.538 -5.652 1.00 58.03 351 GLU A C 1
ATOM 2644 O O . GLU A 1 351 ? -32.616 2.811 -6.629 1.00 58.03 351 GLU A O 1
ATOM 2649 N N . MET A 1 352 ? -33.163 3.063 -4.465 1.00 58.84 352 MET A N 1
ATOM 2650 C CA . MET A 1 352 ? -33.318 1.648 -4.166 1.00 58.84 352 MET A CA 1
ATOM 2651 C C . MET A 1 352 ? -34.538 1.091 -4.912 1.00 58.84 352 MET A C 1
ATOM 2653 O O . MET A 1 352 ? -35.664 1.210 -4.441 1.00 58.84 352 MET A O 1
ATOM 2657 N N . VAL A 1 353 ? -34.309 0.499 -6.086 1.00 64.56 353 VAL A N 1
ATOM 2658 C CA . VAL A 1 353 ? -35.349 -0.190 -6.861 1.00 64.56 353 VAL A CA 1
ATOM 2659 C C . VAL A 1 353 ? -35.673 -1.511 -6.169 1.00 64.56 353 VAL A C 1
ATOM 2661 O O . VAL A 1 353 ? -34.789 -2.355 -6.008 1.00 64.56 353 VAL A O 1
ATOM 2664 N N . VAL A 1 354 ? -36.929 -1.694 -5.758 1.00 69.88 354 VAL A N 1
ATOM 2665 C CA . VAL A 1 354 ? -37.397 -2.934 -5.129 1.00 69.88 354 VAL A CA 1
ATOM 2666 C C . VAL A 1 354 ? -38.679 -3.409 -5.803 1.00 69.88 354 VAL A C 1
ATOM 2668 O O . VAL A 1 354 ? -39.675 -2.696 -5.817 1.00 69.88 354 VAL A O 1
ATOM 2671 N N . ASP A 1 355 ? -38.685 -4.645 -6.301 1.00 73.94 355 ASP A N 1
ATOM 2672 C CA . ASP A 1 355 ? -39.847 -5.228 -6.996 1.00 73.94 355 ASP A CA 1
ATOM 2673 C C . ASP A 1 355 ? -41.017 -5.593 -6.052 1.00 73.94 355 ASP A C 1
ATOM 2675 O O . ASP A 1 355 ? -42.075 -6.036 -6.498 1.00 73.94 355 ASP A O 1
ATOM 2679 N N . ARG A 1 356 ? -40.819 -5.475 -4.732 1.00 78.25 356 ARG A N 1
ATOM 2680 C CA . ARG A 1 356 ? -41.800 -5.783 -3.677 1.00 78.25 356 ARG A CA 1
ATOM 2681 C C . ARG A 1 356 ? -41.436 -5.079 -2.361 1.00 78.25 356 ARG A C 1
ATOM 2683 O O . ARG A 1 356 ? -40.256 -4.803 -2.156 1.00 78.25 356 ARG A O 1
ATOM 2690 N N . PRO A 1 357 ? -42.387 -4.841 -1.439 1.00 79.25 357 PRO A N 1
ATOM 2691 C CA . PRO A 1 357 ? -42.074 -4.312 -0.112 1.00 79.25 357 PRO A CA 1
ATOM 2692 C C . PRO A 1 357 ? -41.038 -5.175 0.630 1.00 79.25 357 PRO A C 1
ATOM 2694 O O . PRO A 1 357 ? -41.105 -6.406 0.592 1.00 79.25 357 PRO A O 1
ATOM 2697 N N . LEU A 1 358 ? -40.085 -4.533 1.315 1.00 82.00 358 LEU A N 1
ATOM 2698 C CA . LEU A 1 358 ? -39.091 -5.217 2.160 1.00 82.00 358 LEU A CA 1
ATOM 2699 C C . LEU A 1 358 ? -39.648 -5.583 3.543 1.00 82.00 358 LEU A C 1
ATOM 2701 O O . LEU A 1 358 ? -39.117 -6.470 4.210 1.00 82.00 358 LEU A O 1
ATOM 2705 N N . VAL A 1 359 ? -40.704 -4.891 3.969 1.00 84.12 359 VAL A N 1
ATOM 2706 C CA . VAL A 1 359 ? -41.440 -5.130 5.211 1.00 84.12 359 VAL A CA 1
ATOM 2707 C C . VAL A 1 359 ? -42.914 -5.271 4.849 1.00 84.12 359 VAL A C 1
ATOM 2709 O O . VAL A 1 359 ? -43.458 -4.428 4.139 1.00 84.12 359 VAL A O 1
ATOM 2712 N N . ASP A 1 360 ? -43.549 -6.333 5.337 1.00 81.56 360 ASP A N 1
ATOM 2713 C CA . ASP A 1 360 ? -44.987 -6.563 5.188 1.00 81.56 360 ASP A CA 1
ATOM 2714 C C . ASP A 1 360 ? -45.738 -5.711 6.228 1.00 81.56 360 ASP A C 1
ATOM 2716 O O . ASP A 1 360 ? -45.856 -6.086 7.397 1.00 81.56 360 ASP A O 1
ATOM 2720 N N . HIS A 1 361 ? -46.116 -4.489 5.838 1.00 80.50 361 HIS A N 1
ATOM 2721 C CA . HIS A 1 361 ? -46.772 -3.511 6.705 1.00 80.50 361 HIS A CA 1
ATOM 2722 C C . HIS A 1 361 ? -47.671 -2.554 5.912 1.00 80.50 361 HIS A C 1
ATOM 2724 O O . HIS A 1 361 ? -47.223 -1.906 4.967 1.00 80.50 361 HIS A O 1
ATOM 2730 N N . ASP A 1 362 ? -48.915 -2.398 6.370 1.00 80.12 362 ASP A N 1
ATOM 2731 C CA . ASP A 1 362 ? -49.828 -1.346 5.922 1.00 80.12 362 ASP A CA 1
ATOM 2732 C C . ASP A 1 362 ? -49.366 0.038 6.412 1.00 80.12 362 ASP A C 1
ATOM 2734 O O . ASP A 1 362 ? -49.715 0.482 7.511 1.00 80.12 362 ASP A O 1
ATOM 2738 N N . GLY A 1 363 ? -48.585 0.730 5.581 1.00 86.81 363 GLY A N 1
ATOM 2739 C CA . GLY A 1 363 ? -48.175 2.118 5.791 1.00 86.81 363 GLY A CA 1
ATOM 2740 C C . GLY A 1 363 ? -46.675 2.360 5.593 1.00 86.81 363 GLY A C 1
ATOM 2741 O O . GLY A 1 363 ? -45.945 1.480 5.127 1.00 86.81 363 GLY A O 1
ATOM 2742 N N . PRO A 1 364 ? -46.187 3.566 5.933 1.00 92.50 364 PRO A N 1
ATOM 2743 C CA . PRO A 1 364 ? -44.795 3.922 5.725 1.00 92.50 364 PRO A CA 1
ATOM 2744 C C . PRO A 1 364 ? -43.865 3.190 6.702 1.00 92.50 364 PRO A C 1
ATOM 2746 O O . PRO A 1 364 ? -44.101 3.188 7.913 1.00 92.50 364 PRO A O 1
ATOM 2749 N N . TYR A 1 365 ? -42.755 2.648 6.196 1.00 94.69 365 TYR A N 1
ATOM 2750 C CA . TYR A 1 365 ? -41.697 2.011 6.989 1.00 94.69 365 TYR A CA 1
ATOM 2751 C C . TYR A 1 365 ? -40.314 2.574 6.643 1.00 94.69 365 TYR A C 1
ATOM 2753 O O . TYR A 1 365 ? -40.073 3.071 5.543 1.00 94.69 365 TYR A O 1
ATOM 2761 N N . VAL A 1 366 ? -39.385 2.533 7.598 1.00 96.12 366 VAL A N 1
ATOM 2762 C CA . VAL A 1 366 ? -38.018 3.042 7.410 1.00 96.12 366 VAL A CA 1
ATOM 2763 C C . VAL A 1 366 ? -37.084 1.897 7.041 1.00 96.12 366 VAL A C 1
ATOM 2765 O O . VAL A 1 366 ? -37.146 0.820 7.632 1.00 96.12 366 VAL A O 1
ATOM 2768 N N . VAL A 1 367 ? -36.174 2.155 6.108 1.00 93.81 367 VAL A N 1
ATOM 2769 C CA . VAL A 1 367 ? -35.090 1.246 5.735 1.00 93.81 367 VAL A CA 1
ATOM 2770 C C . VAL A 1 367 ? -33.757 1.951 5.947 1.00 93.81 367 VAL A C 1
ATOM 2772 O O . VAL A 1 367 ? -33.537 3.049 5.438 1.00 93.81 367 VAL A O 1
ATOM 2775 N N . VAL A 1 368 ? -32.852 1.327 6.692 1.00 92.94 368 VAL A N 1
ATOM 2776 C CA . VAL A 1 368 ? -31.475 1.787 6.888 1.00 92.94 368 VAL A CA 1
ATOM 2777 C C . VAL A 1 368 ? -30.549 0.822 6.162 1.00 92.94 368 VAL A C 1
ATOM 2779 O O . VAL A 1 368 ? -30.329 -0.293 6.630 1.00 92.94 368 VAL A O 1
ATOM 2782 N N . HIS A 1 369 ? -29.982 1.266 5.043 1.00 89.38 369 HIS A N 1
ATOM 2783 C CA . HIS A 1 369 ? -28.997 0.494 4.302 1.00 89.38 369 HIS A CA 1
ATOM 2784 C C . HIS A 1 369 ? -27.584 0.843 4.796 1.00 89.38 369 HIS A C 1
ATOM 2786 O O . HIS A 1 369 ? -27.050 1.927 4.532 1.00 89.38 369 HIS A O 1
ATOM 2792 N N . VAL A 1 370 ? -26.980 -0.074 5.551 1.00 83.31 370 VAL A N 1
ATOM 2793 C CA . VAL A 1 370 ? -25.711 0.104 6.276 1.00 83.31 370 VAL A CA 1
ATOM 2794 C C . VAL A 1 370 ? -24.495 0.056 5.346 1.00 83.31 370 VAL A C 1
ATOM 2796 O O . VAL A 1 370 ? -23.470 0.668 5.653 1.00 83.31 370 VAL A O 1
ATOM 2799 N N . ALA A 1 371 ? -24.588 -0.621 4.197 1.00 78.31 371 ALA A N 1
ATOM 2800 C CA . ALA A 1 371 ? -23.538 -0.612 3.173 1.00 78.31 371 ALA A CA 1
ATOM 2801 C C . ALA A 1 371 ? -23.476 0.730 2.418 1.00 78.31 371 ALA A C 1
ATOM 2803 O O . ALA A 1 371 ? -22.413 1.334 2.314 1.00 78.31 371 ALA A O 1
ATOM 2804 N N . GLU A 1 372 ? -24.618 1.258 1.968 1.00 79.25 372 GLU A N 1
ATOM 2805 C CA . GLU A 1 372 ? -24.683 2.559 1.275 1.00 79.25 372 GLU A CA 1
ATOM 2806 C C . GLU A 1 372 ? -24.667 3.771 2.226 1.00 79.25 372 GLU A C 1
ATOM 2808 O O . GLU A 1 372 ? -24.616 4.932 1.788 1.00 79.25 372 GLU A O 1
ATOM 2813 N N . ASN A 1 373 ? -24.708 3.506 3.537 1.00 87.69 373 ASN A N 1
ATOM 2814 C CA . ASN A 1 373 ? -24.877 4.496 4.594 1.00 87.69 373 ASN A CA 1
ATOM 2815 C C . ASN A 1 373 ? -26.073 5.421 4.291 1.00 87.69 373 ASN A C 1
ATOM 2817 O O . ASN A 1 373 ? -25.941 6.641 4.244 1.00 87.69 373 ASN A O 1
ATOM 2821 N N . ARG A 1 374 ? -27.253 4.866 4.008 1.00 90.19 374 ARG A N 1
ATOM 2822 C CA . ARG A 1 374 ? -28.425 5.637 3.556 1.00 90.19 374 ARG A CA 1
ATOM 2823 C C . ARG A 1 374 ? -29.674 5.239 4.331 1.00 90.19 374 ARG A C 1
ATOM 2825 O O . ARG A 1 374 ? -29.838 4.078 4.692 1.00 90.19 374 ARG A O 1
ATOM 2832 N N . VAL A 1 375 ? -30.545 6.211 4.589 1.00 94.06 375 VAL A N 1
ATOM 2833 C CA . VAL A 1 375 ? -31.893 5.966 5.113 1.00 94.06 375 VAL A CA 1
ATOM 2834 C C . VAL A 1 375 ? -32.901 6.250 4.012 1.00 94.06 375 VAL A C 1
ATOM 2836 O O . VAL A 1 375 ? -32.823 7.290 3.356 1.00 94.06 375 VAL A O 1
ATOM 2839 N N . PHE A 1 376 ? -33.852 5.342 3.850 1.00 93.88 376 PHE A N 1
ATOM 2840 C CA . PHE A 1 376 ? -35.024 5.478 3.001 1.00 93.88 376 PHE A CA 1
ATOM 2841 C C . PHE A 1 376 ? -36.279 5.449 3.875 1.00 93.88 376 PHE A C 1
ATOM 2843 O O . PHE A 1 376 ? -36.332 4.763 4.899 1.00 93.88 376 PHE A O 1
ATOM 2850 N N . LEU A 1 377 ? -37.294 6.192 3.459 1.00 94.12 377 LEU A N 1
ATOM 2851 C CA . LEU A 1 377 ? -38.671 6.003 3.878 1.00 94.12 377 LEU A CA 1
ATOM 2852 C C . LEU A 1 377 ? -39.398 5.362 2.699 1.00 94.12 377 LEU A C 1
ATOM 2854 O O . LEU A 1 377 ? -39.336 5.887 1.586 1.00 94.12 377 LEU A O 1
ATOM 2858 N N . MET A 1 378 ? -40.048 4.238 2.960 1.00 89.75 378 MET A N 1
ATOM 2859 C CA . MET A 1 378 ? -40.731 3.416 1.973 1.00 89.75 378 MET A CA 1
ATOM 2860 C C . MET A 1 378 ? -42.231 3.436 2.221 1.00 89.75 378 MET A C 1
ATOM 2862 O O . MET A 1 378 ? -42.653 3.426 3.377 1.00 89.75 378 MET A O 1
ATOM 2866 N N . GLU A 1 379 ? -43.022 3.384 1.156 1.00 89.00 379 GLU A N 1
ATOM 2867 C CA . GLU A 1 379 ? -44.453 3.087 1.215 1.00 89.00 379 GLU A CA 1
ATOM 2868 C C . GLU A 1 379 ? -44.740 2.005 0.164 1.00 89.00 379 GLU A C 1
ATOM 2870 O O . GLU A 1 379 ? -44.523 2.195 -1.033 1.00 89.00 379 GLU A O 1
ATOM 2875 N N . GLY A 1 380 ? -45.086 0.797 0.622 1.00 86.56 380 GLY A N 1
ATOM 2876 C CA . GLY A 1 380 ? -45.052 -0.394 -0.230 1.00 86.56 380 GLY A CA 1
ATOM 2877 C C . GLY A 1 380 ? -43.648 -0.660 -0.799 1.00 86.56 380 GLY A C 1
ATOM 2878 O O . GLY A 1 380 ? -42.698 -0.908 -0.049 1.00 86.56 380 GLY A O 1
ATOM 2879 N N . SER A 1 381 ? -43.526 -0.647 -2.128 1.00 84.38 381 SER A N 1
ATOM 2880 C CA . SER A 1 381 ? -42.263 -0.792 -2.871 1.00 84.38 381 SER A CA 1
ATOM 2881 C C . SER A 1 381 ? -41.613 0.541 -3.268 1.00 84.38 381 SER A C 1
ATOM 2883 O O . SER A 1 381 ? -40.500 0.530 -3.790 1.00 84.38 381 SER A O 1
ATOM 2885 N N . GLU A 1 382 ? -42.268 1.684 -3.040 1.00 83.88 382 GLU A N 1
ATOM 2886 C CA . GLU A 1 382 ? -41.787 2.991 -3.506 1.00 83.88 382 GLU A CA 1
ATOM 2887 C C . GLU A 1 382 ? -40.962 3.731 -2.445 1.00 83.88 382 GLU A C 1
ATOM 2889 O O . GLU A 1 382 ? -41.292 3.736 -1.256 1.00 83.88 382 GLU A O 1
ATOM 2894 N N . VAL A 1 383 ? -39.892 4.399 -2.890 1.00 88.25 383 VAL A N 1
ATOM 2895 C CA . VAL A 1 383 ? -39.077 5.302 -2.065 1.00 88.25 383 VAL A CA 1
ATOM 2896 C C . VAL A 1 383 ? -39.772 6.664 -1.999 1.00 88.25 383 VAL A C 1
ATOM 2898 O O . VAL A 1 383 ? -39.636 7.484 -2.902 1.00 88.25 383 VAL A O 1
ATOM 2901 N N . VAL A 1 384 ? -40.484 6.948 -0.907 1.00 90.19 384 VAL A N 1
ATOM 2902 C CA . VAL A 1 384 ? -41.147 8.255 -0.711 1.00 90.19 384 VAL A CA 1
ATOM 2903 C C . VAL A 1 384 ? -40.194 9.340 -0.189 1.00 90.19 384 VAL A C 1
ATOM 2905 O O . VAL A 1 384 ? -40.504 10.532 -0.250 1.00 90.19 384 VAL A O 1
ATOM 2908 N N . TRP A 1 385 ? -39.028 8.956 0.345 1.00 92.00 385 TRP A N 1
ATOM 2909 C CA . TRP A 1 385 ? -37.929 9.869 0.687 1.00 92.00 385 TRP A CA 1
ATOM 2910 C C . TRP A 1 385 ? -36.615 9.113 0.928 1.00 92.00 385 TRP A C 1
ATOM 2912 O O . TRP A 1 385 ? -36.632 7.998 1.442 1.00 92.00 385 TRP A O 1
ATOM 2922 N N . SER A 1 386 ? -35.462 9.741 0.672 1.00 92.00 386 SER A N 1
ATOM 2923 C CA . SER A 1 386 ? -34.165 9.228 1.133 1.00 92.00 386 SER A CA 1
ATOM 2924 C C . SER A 1 386 ? -33.215 10.328 1.618 1.00 92.00 386 SER A C 1
ATOM 2926 O O . SER A 1 386 ? -33.351 11.498 1.253 1.00 92.00 386 SER A O 1
ATOM 2928 N N . ALA A 1 387 ? -32.234 9.956 2.445 1.00 89.19 387 ALA A N 1
ATOM 2929 C CA . ALA A 1 387 ? -31.128 10.829 2.833 1.00 89.19 387 ALA A CA 1
ATOM 2930 C C . ALA A 1 387 ? -29.828 10.057 3.124 1.00 89.19 387 ALA A C 1
ATOM 2932 O O . ALA A 1 387 ? -29.874 8.954 3.682 1.00 89.19 387 ALA A O 1
ATOM 2933 N N . PRO A 1 388 ? -28.654 10.653 2.829 1.00 88.75 388 PRO A N 1
ATOM 2934 C CA . PRO A 1 388 ? -27.378 10.189 3.357 1.00 88.75 388 PRO A CA 1
ATOM 2935 C C . PRO A 1 388 ? -27.406 10.115 4.883 1.00 88.75 388 PRO A C 1
ATOM 2937 O O . PRO A 1 388 ? -27.870 11.033 5.566 1.00 88.75 388 PRO A O 1
ATOM 2940 N N . ALA A 1 389 ? -26.865 9.025 5.404 1.00 90.06 389 ALA A N 1
ATOM 2941 C CA . ALA A 1 389 ? -26.709 8.764 6.818 1.00 90.06 389 ALA A CA 1
ATOM 2942 C C . ALA A 1 389 ? -25.251 8.436 7.146 1.00 90.06 389 ALA A C 1
ATOM 2944 O O . ALA A 1 389 ? -24.409 8.317 6.252 1.00 90.06 389 ALA A O 1
ATOM 2945 N N . GLY A 1 390 ? -24.970 8.285 8.437 1.00 88.50 390 GLY A N 1
ATOM 2946 C CA . GLY A 1 390 ? -23.731 7.715 8.937 1.00 88.50 390 GLY A CA 1
ATOM 2947 C C . GLY A 1 390 ? -23.993 6.669 10.009 1.00 88.50 390 GLY A C 1
ATOM 2948 O O . GLY A 1 390 ? -24.692 6.939 10.990 1.00 88.50 390 GLY A O 1
ATOM 2949 N N . THR A 1 391 ? -23.454 5.471 9.798 1.00 88.06 391 THR A N 1
ATOM 2950 C CA . THR A 1 391 ? -23.670 4.285 10.642 1.00 88.06 391 THR A CA 1
ATOM 2951 C C . THR A 1 391 ? -22.438 3.954 11.491 1.00 88.06 391 THR A C 1
ATOM 2953 O O . THR A 1 391 ? -21.459 4.708 11.516 1.00 88.06 391 THR A O 1
ATOM 2956 N N . GLY A 1 392 ? -22.503 2.853 12.241 1.00 78.75 392 GLY A N 1
ATOM 2957 C CA . GLY A 1 392 ? -21.448 2.408 13.145 1.00 78.75 392 GLY A CA 1
ATOM 2958 C C . GLY A 1 392 ? -20.099 2.203 12.452 1.00 78.75 392 GLY A C 1
ATOM 2959 O O . GLY A 1 392 ? -20.010 1.506 11.441 1.00 78.75 392 GLY A O 1
ATOM 2960 N N . HIS A 1 393 ? -19.037 2.757 13.040 1.00 72.69 393 HIS A N 1
ATOM 2961 C CA . HIS A 1 393 ? -17.656 2.650 12.550 1.00 72.69 393 HIS A CA 1
ATOM 2962 C C . HIS A 1 393 ? -17.089 1.212 12.626 1.00 72.69 393 HIS A C 1
ATOM 2964 O O . HIS A 1 393 ? -16.000 0.933 12.125 1.00 72.69 393 HIS A O 1
ATOM 2970 N N . GLY A 1 394 ? -17.767 0.284 13.310 1.00 66.94 394 GLY A N 1
ATOM 2971 C CA . GLY A 1 394 ? -17.289 -1.090 13.517 1.00 66.94 394 GLY A CA 1
ATOM 2972 C C . GLY A 1 394 ? -16.071 -1.199 14.446 1.00 66.94 394 GLY A C 1
ATOM 2973 O O . GLY A 1 394 ? -15.519 -2.286 14.627 1.00 66.94 394 GLY A O 1
ATOM 2974 N N . PHE A 1 395 ? -15.649 -0.083 15.050 1.00 66.69 395 PHE A N 1
ATOM 2975 C CA . PHE A 1 395 ? -14.573 -0.040 16.034 1.00 66.69 395 PHE A CA 1
ATOM 2976 C C . PHE A 1 395 ? -14.954 -0.843 17.288 1.00 66.69 395 PHE A C 1
ATOM 2978 O O . PHE A 1 395 ? -16.126 -0.925 17.659 1.00 66.69 395 PHE A O 1
ATOM 2985 N N . GLN A 1 396 ? -13.957 -1.423 17.955 1.00 71.12 396 GLN A N 1
ATOM 2986 C CA . GLN A 1 396 ? -14.137 -2.100 19.237 1.00 71.12 396 GLN A CA 1
ATOM 2987 C C . GLN A 1 396 ? -13.304 -1.409 20.310 1.00 71.12 396 GLN A C 1
ATOM 2989 O O . GLN A 1 396 ? -12.127 -1.122 20.091 1.00 71.12 396 GLN A O 1
ATOM 2994 N N . LEU A 1 397 ? -13.910 -1.180 21.472 1.00 67.44 397 LEU A N 1
ATOM 2995 C CA . LEU A 1 397 ? -13.260 -0.609 22.646 1.00 67.44 397 LEU A CA 1
ATOM 2996 C C . LEU A 1 397 ? -13.286 -1.632 23.781 1.00 67.44 397 LEU A C 1
ATOM 2998 O O . LEU A 1 397 ? -14.346 -2.146 24.122 1.00 67.44 397 LEU A O 1
ATOM 3002 N N . GLU A 1 398 ? -12.137 -1.879 24.399 1.00 73.25 398 GLU A N 1
ATOM 3003 C CA . GLU A 1 398 ? -12.013 -2.699 25.604 1.00 73.25 398 GLU A CA 1
ATOM 3004 C C . GLU A 1 398 ? -11.554 -1.809 26.765 1.00 73.25 398 GLU A C 1
ATOM 3006 O O . GLU A 1 398 ? -10.611 -1.025 26.625 1.00 73.25 398 GLU A O 1
ATOM 3011 N N . GLY A 1 399 ? -12.216 -1.904 27.918 1.00 65.75 399 GLY A N 1
ATOM 3012 C CA . GLY A 1 399 ? -11.833 -1.139 29.101 1.00 65.75 399 GLY A CA 1
ATOM 3013 C C . GLY A 1 399 ? -12.665 -1.478 30.332 1.00 65.75 399 GLY A C 1
ATOM 3014 O O . GLY A 1 399 ? -13.850 -1.777 30.238 1.00 65.75 399 GLY A O 1
ATOM 3015 N N . GLN A 1 400 ? -12.028 -1.442 31.507 1.00 61.00 400 GLN A N 1
ATOM 3016 C CA . GLN A 1 400 ? -12.656 -1.737 32.808 1.00 61.00 400 GLN A CA 1
ATOM 3017 C C . GLN A 1 400 ? -13.431 -3.075 32.853 1.00 61.00 400 GLN A C 1
ATOM 3019 O O . GLN A 1 400 ? -14.470 -3.183 33.498 1.00 61.00 400 GLN A O 1
ATOM 3024 N N . GLY A 1 401 ? -12.932 -4.106 32.158 1.00 68.31 401 GLY A N 1
ATOM 3025 C CA . GLY A 1 401 ? -13.557 -5.435 32.120 1.00 68.31 401 GLY A CA 1
ATOM 3026 C C . GLY A 1 401 ? -14.805 -5.540 31.234 1.00 68.31 401 GLY A C 1
ATOM 3027 O O . GLY A 1 401 ? -15.547 -6.513 31.354 1.00 68.31 401 GLY A O 1
ATOM 3028 N N . ARG A 1 402 ? -15.048 -4.559 30.355 1.00 68.56 402 ARG A N 1
ATOM 3029 C CA . ARG A 1 402 ? -16.123 -4.566 29.353 1.00 68.56 402 ARG A CA 1
ATOM 3030 C C . ARG A 1 402 ? -15.554 -4.379 27.944 1.00 68.56 402 ARG A C 1
ATOM 3032 O O . ARG A 1 402 ? -14.556 -3.684 27.757 1.00 68.56 402 ARG A O 1
ATOM 3039 N N . GLU A 1 403 ? -16.226 -4.981 26.967 1.00 71.06 403 GLU A N 1
ATOM 3040 C CA . GLU A 1 403 ? -15.977 -4.813 25.532 1.00 71.06 403 GLU A CA 1
ATOM 3041 C C . GLU A 1 403 ? -17.211 -4.156 24.895 1.00 71.06 403 GLU A C 1
ATOM 3043 O O . GLU A 1 403 ? -18.342 -4.587 25.121 1.00 71.06 403 GLU A O 1
ATOM 3048 N N . TRP A 1 404 ? -16.997 -3.111 24.097 1.00 74.31 404 TRP A N 1
ATOM 3049 C CA . TRP A 1 404 ? -18.022 -2.441 23.299 1.00 74.31 404 TRP A CA 1
ATOM 3050 C C . TRP A 1 404 ? -17.698 -2.619 21.817 1.00 74.31 404 TRP A C 1
ATOM 3052 O O . TRP A 1 404 ? -16.569 -2.368 21.400 1.00 74.31 404 TRP A O 1
ATOM 3062 N N . THR A 1 405 ? -18.689 -3.012 21.014 1.00 73.25 405 THR A N 1
ATOM 3063 C CA . THR A 1 405 ? -18.573 -3.100 19.549 1.00 73.25 405 THR A CA 1
ATOM 3064 C C . THR A 1 405 ? -19.506 -2.079 18.910 1.00 73.25 405 THR A C 1
ATOM 3066 O O . THR A 1 405 ? -20.714 -2.119 19.122 1.00 73.25 405 THR A O 1
ATOM 3069 N N . PHE A 1 406 ? -18.946 -1.155 18.133 1.00 77.50 406 PHE A N 1
ATOM 3070 C CA . PHE A 1 406 ? -19.647 0.010 17.593 1.00 77.50 406 PHE A CA 1
ATOM 3071 C C . PHE A 1 406 ? -20.184 -0.220 16.176 1.00 77.50 406 PHE A C 1
ATOM 3073 O O . PHE A 1 406 ? -19.905 0.536 15.245 1.00 77.50 406 PHE A O 1
ATOM 3080 N N . THR A 1 407 ? -20.947 -1.293 16.005 1.00 81.56 407 THR A N 1
ATOM 3081 C CA . THR A 1 407 ? -21.697 -1.598 14.779 1.00 81.56 407 THR A CA 1
ATOM 3082 C C . THR A 1 407 ? -23.140 -1.127 14.918 1.00 81.56 407 THR A C 1
ATOM 3084 O O . THR A 1 407 ? -23.737 -1.298 15.979 1.00 81.56 407 THR A O 1
ATOM 3087 N N . THR A 1 408 ? -23.735 -0.590 13.852 1.00 84.00 408 THR A N 1
ATOM 3088 C CA . THR A 1 408 ? -25.199 -0.454 13.800 1.00 84.00 408 THR A CA 1
ATOM 3089 C C . THR A 1 408 ? -25.803 -1.860 13.698 1.00 84.00 408 THR A C 1
ATOM 3091 O O . THR A 1 408 ? -25.349 -2.630 12.850 1.00 84.00 408 THR A O 1
ATOM 3094 N N . PRO A 1 409 ? -26.755 -2.243 14.569 1.00 81.50 409 PRO A N 1
ATOM 3095 C CA . PRO A 1 409 ? -27.280 -3.602 14.584 1.00 81.50 409 PRO A CA 1
ATOM 3096 C C . PRO A 1 409 ? -28.215 -3.847 13.396 1.00 81.50 409 PRO A C 1
ATOM 3098 O O . PRO A 1 409 ? -29.077 -3.027 13.098 1.00 81.50 409 PRO A O 1
ATOM 3101 N N . ILE A 1 410 ? -28.045 -4.994 12.743 1.00 85.94 410 ILE A N 1
ATOM 3102 C CA . ILE A 1 410 ? -28.887 -5.468 11.637 1.00 85.94 410 ILE A CA 1
ATOM 3103 C C . ILE A 1 410 ? -30.115 -6.178 12.216 1.00 85.94 410 ILE A C 1
ATOM 3105 O O . ILE A 1 410 ? -29.986 -6.954 13.166 1.00 85.94 410 ILE A O 1
ATOM 3109 N N . GLY A 1 411 ? -31.293 -5.936 11.641 1.00 83.94 411 GLY A N 1
ATOM 3110 C CA . GLY A 1 411 ? -32.543 -6.570 12.058 1.00 83.94 411 GLY A CA 1
ATOM 3111 C C . GLY A 1 411 ? -33.778 -5.687 11.885 1.00 83.94 411 GLY A C 1
ATOM 3112 O O . GLY A 1 411 ? -33.722 -4.601 11.307 1.00 83.94 411 GLY A O 1
ATOM 3113 N N . MET A 1 412 ? -34.902 -6.178 12.408 1.00 89.50 412 MET A N 1
ATOM 3114 C CA . MET A 1 412 ? -36.167 -5.447 12.479 1.00 89.50 412 MET A CA 1
ATOM 3115 C C . MET A 1 412 ? -36.300 -4.726 13.820 1.00 89.50 412 MET A C 1
ATOM 3117 O O . MET A 1 412 ? -36.199 -5.337 14.882 1.00 89.50 412 MET A O 1
ATOM 3121 N N . PHE A 1 413 ? -36.583 -3.432 13.745 1.00 93.38 413 PHE A N 1
ATOM 3122 C CA . PHE A 1 413 ? -36.821 -2.526 14.863 1.00 93.38 413 PHE A CA 1
ATOM 3123 C C . PHE A 1 413 ? -38.132 -1.759 14.639 1.00 93.38 413 PHE A C 1
ATOM 3125 O O . PHE A 1 413 ? -38.810 -1.918 13.624 1.00 93.38 413 PHE A O 1
ATOM 3132 N N . GLN A 1 414 ? -38.484 -0.891 15.583 1.00 94.69 414 GLN A N 1
ATOM 3133 C CA . GLN A 1 414 ? -39.614 0.030 15.470 1.00 94.69 414 GLN A CA 1
ATOM 3134 C C . GLN A 1 414 ? -39.289 1.347 16.179 1.00 94.69 414 GLN A C 1
ATOM 3136 O O . GLN A 1 414 ? -38.487 1.377 17.115 1.00 94.69 414 GLN A O 1
ATOM 3141 N N . VAL A 1 415 ? -39.915 2.446 15.763 1.00 96.19 415 VAL A N 1
ATOM 3142 C CA . VAL A 1 415 ? -39.770 3.745 16.437 1.00 96.19 415 VAL A CA 1
ATOM 3143 C C . VAL A 1 415 ? -40.497 3.702 17.785 1.00 96.19 415 VAL A C 1
ATOM 3145 O O . VAL A 1 415 ? -41.708 3.899 17.844 1.00 96.19 415 VAL A O 1
ATOM 3148 N N . LEU A 1 416 ? -39.772 3.471 18.881 1.00 94.19 416 LEU A N 1
ATOM 3149 C CA . LEU A 1 416 ? -40.339 3.397 20.237 1.00 94.19 416 LEU A CA 1
ATOM 3150 C C . LEU A 1 416 ? -40.677 4.776 20.813 1.00 94.19 416 LEU A C 1
ATOM 3152 O O . LEU A 1 416 ? -41.649 4.934 21.549 1.00 94.19 416 LEU A O 1
ATOM 3156 N N . ARG A 1 417 ? -39.844 5.781 20.524 1.00 95.94 417 ARG A N 1
ATOM 3157 C CA . ARG A 1 417 ? -39.986 7.134 21.080 1.00 95.94 417 ARG A CA 1
ATOM 3158 C C . ARG A 1 417 ? -39.386 8.166 20.138 1.00 95.94 417 ARG A C 1
ATOM 3160 O O . ARG A 1 417 ? -38.419 7.889 19.436 1.00 95.94 417 ARG A O 1
ATOM 3167 N N . LYS A 1 418 ? -39.930 9.378 20.158 1.00 96.25 418 LYS A N 1
ATOM 3168 C CA . LYS A 1 418 ? -39.454 10.516 19.368 1.00 96.25 418 LYS A CA 1
ATOM 3169 C C . LYS A 1 418 ? -39.227 11.717 20.282 1.00 96.25 418 LYS A C 1
ATOM 3171 O O . LYS A 1 418 ? -40.003 11.927 21.212 1.00 96.25 418 LYS A O 1
ATOM 3176 N N . GLU A 1 419 ? -38.178 12.491 20.029 1.00 94.88 419 GLU A N 1
ATOM 3177 C CA . GLU A 1 419 ? -37.810 13.664 20.834 1.00 94.88 419 GLU A CA 1
ATOM 3178 C C . GLU A 1 419 ? -37.285 14.806 19.949 1.00 94.88 419 GLU A C 1
ATOM 3180 O O . GLU A 1 419 ? -36.569 14.560 18.974 1.00 94.88 419 GLU A O 1
ATOM 3185 N N . LYS A 1 420 ? -37.652 16.049 20.286 1.00 93.62 420 LYS A N 1
ATOM 3186 C CA . LYS A 1 420 ? -37.099 17.280 19.698 1.00 93.62 420 LYS A CA 1
ATOM 3187 C C . LYS A 1 420 ? -36.013 17.834 20.612 1.00 93.62 420 LYS A C 1
ATOM 3189 O O . LYS A 1 420 ? -36.160 17.748 21.826 1.00 93.62 420 LYS A O 1
ATOM 3194 N N . ASP A 1 421 ? -34.963 18.389 20.013 1.00 89.38 421 ASP A N 1
ATOM 3195 C CA . ASP A 1 421 ? -33.768 18.904 20.699 1.00 89.38 421 ASP A CA 1
ATOM 3196 C C . ASP A 1 421 ? -33.230 17.964 21.809 1.00 89.38 421 ASP A C 1
ATOM 3198 O O . ASP A 1 421 ? -32.991 18.396 22.942 1.00 89.38 421 ASP A O 1
ATOM 3202 N N . PRO A 1 422 ? -33.068 16.658 21.502 1.00 92.62 422 PRO A N 1
ATOM 3203 C CA . PRO A 1 422 ? -32.795 15.621 22.490 1.00 92.62 422 PRO A CA 1
ATOM 3204 C C . PRO A 1 422 ? -31.465 15.805 23.221 1.00 92.62 422 PRO A C 1
ATOM 3206 O O . PRO A 1 422 ? -30.431 16.151 22.637 1.00 92.62 422 PRO A O 1
ATOM 3209 N N . VAL A 1 423 ? -31.472 15.479 24.513 1.00 87.62 423 VAL A N 1
ATOM 3210 C CA . VAL A 1 423 ? -30.260 15.464 25.340 1.00 87.62 423 VAL A CA 1
ATOM 3211 C C . VAL A 1 423 ? -29.583 14.101 25.225 1.00 87.62 423 VAL A C 1
ATOM 3213 O O . VAL A 1 423 ? -30.192 13.070 25.504 1.00 87.62 423 VAL A O 1
ATOM 3216 N N . TRP A 1 424 ? -28.308 14.076 24.838 1.00 88.00 424 TRP A N 1
ATOM 3217 C CA . TRP A 1 424 ? -27.536 12.840 24.830 1.00 88.00 424 TRP A CA 1
ATOM 3218 C C . TRP A 1 424 ? -27.130 12.468 26.253 1.00 88.00 424 TRP A C 1
ATOM 3220 O O . TRP A 1 424 ? -26.495 13.272 26.931 1.00 88.00 424 TRP A O 1
ATOM 3230 N N . GLN A 1 425 ? -27.445 11.250 26.694 1.00 87.81 425 GLN A N 1
ATOM 3231 C CA . GLN A 1 425 ? -26.850 10.680 27.899 1.00 87.81 425 GLN A CA 1
ATOM 3232 C C . GLN A 1 425 ? -25.612 9.869 27.501 1.00 87.81 425 GLN A C 1
ATOM 3234 O O . GLN A 1 425 ? -25.728 8.796 26.911 1.00 87.81 425 GLN A O 1
ATOM 3239 N N . ALA A 1 426 ? -24.426 10.395 27.802 1.00 84.50 426 ALA A N 1
ATOM 3240 C CA . ALA A 1 426 ? -23.145 9.789 27.467 1.00 84.50 426 ALA A CA 1
ATOM 3241 C C . ALA A 1 426 ? -22.985 8.407 28.147 1.00 84.50 426 ALA A C 1
ATOM 3243 O O . ALA A 1 426 ? -22.949 8.333 29.386 1.00 84.50 426 ALA A O 1
ATOM 3244 N N . PRO A 1 427 ? -22.866 7.307 27.376 1.00 85.56 427 PRO A N 1
ATOM 3245 C CA . PRO A 1 427 ? -22.653 5.975 27.934 1.00 85.56 427 PRO A CA 1
ATOM 3246 C C . PRO A 1 427 ? -21.237 5.813 28.496 1.00 85.56 427 PRO A C 1
ATOM 3248 O O . PRO A 1 427 ? -20.336 6.595 28.204 1.00 85.56 427 PRO A O 1
ATOM 3251 N N . ASP A 1 428 ? -21.010 4.746 29.260 1.00 85.56 428 ASP A N 1
ATOM 3252 C CA . ASP A 1 428 ? -19.721 4.458 29.912 1.00 85.56 428 ASP A CA 1
ATOM 3253 C C . ASP A 1 428 ? -18.522 4.480 28.948 1.00 85.56 428 ASP A C 1
ATOM 3255 O O . ASP A 1 428 ? -17.460 5.008 29.287 1.00 85.56 428 ASP A O 1
ATOM 3259 N N . TRP A 1 429 ? -18.707 3.986 27.718 1.00 81.50 429 TRP A N 1
ATOM 3260 C CA . TRP A 1 429 ? -17.655 3.947 26.702 1.00 81.50 429 TRP A CA 1
ATOM 3261 C C . TRP A 1 429 ? -17.100 5.332 26.343 1.00 81.50 429 TRP A C 1
ATOM 3263 O O . TRP A 1 429 ? -15.923 5.436 26.011 1.00 81.50 429 TRP A O 1
ATOM 3273 N N . TYR A 1 430 ? -17.898 6.402 26.448 1.00 81.88 430 TYR A N 1
ATOM 3274 C CA . TYR A 1 430 ? -17.470 7.772 26.135 1.00 81.88 430 TYR A CA 1
ATOM 3275 C C . TYR A 1 430 ? -16.377 8.263 27.094 1.00 81.88 430 TYR A C 1
ATOM 3277 O O . TYR A 1 430 ? -15.442 8.955 26.688 1.00 81.88 430 TYR A O 1
ATOM 3285 N N . TYR A 1 431 ? -16.472 7.865 28.363 1.00 83.25 431 TYR A N 1
ATOM 3286 C CA . TYR A 1 431 ? -15.492 8.189 29.398 1.00 83.25 431 TYR A CA 1
ATOM 3287 C C . TYR A 1 431 ? -14.243 7.313 29.259 1.00 83.25 431 TYR A C 1
ATOM 3289 O O . TYR A 1 431 ? -13.124 7.830 29.278 1.00 83.25 431 TYR A O 1
ATOM 3297 N N . VAL A 1 432 ? -14.433 6.012 29.005 1.00 80.88 432 VAL A N 1
ATOM 3298 C CA . VAL A 1 432 ? -13.342 5.052 28.757 1.00 80.88 432 VAL A CA 1
ATOM 3299 C C . VAL A 1 432 ? -12.500 5.459 27.543 1.00 80.88 432 VAL A C 1
ATOM 3301 O O . VAL A 1 432 ? -11.278 5.523 27.652 1.00 80.88 432 VAL A O 1
ATOM 3304 N N . GLN A 1 433 ? -13.131 5.811 26.417 1.00 75.06 433 GLN A N 1
ATOM 3305 C CA . GLN A 1 433 ? -12.448 6.253 25.193 1.00 75.06 433 GLN A CA 1
ATOM 3306 C C . GLN A 1 433 ? -11.599 7.516 25.418 1.00 75.06 433 GLN A C 1
ATOM 3308 O O . GLN A 1 433 ? -10.573 7.700 24.768 1.00 75.06 433 GLN A O 1
ATOM 3313 N N . ARG A 1 434 ? -12.015 8.383 26.348 1.00 78.94 434 ARG A N 1
ATOM 3314 C CA . ARG A 1 434 ? -11.329 9.634 26.705 1.00 78.94 434 ARG A CA 1
ATOM 3315 C C . ARG A 1 434 ? -10.333 9.488 27.863 1.00 78.94 434 ARG A C 1
ATOM 3317 O O . ARG A 1 434 ? -9.732 10.484 28.254 1.00 78.94 434 ARG A O 1
ATOM 3324 N N . GLY A 1 435 ? -10.164 8.287 28.422 1.00 80.31 435 GLY A N 1
ATOM 3325 C CA . GLY A 1 435 ? -9.256 8.035 29.547 1.00 80.31 435 GLY A CA 1
ATOM 3326 C C . GLY A 1 435 ? -9.655 8.728 30.856 1.00 80.31 435 GLY A C 1
ATOM 3327 O O . GLY A 1 435 ? -8.800 8.938 31.714 1.00 80.31 435 GLY A O 1
ATOM 3328 N N . ILE A 1 436 ? -10.930 9.100 31.015 1.00 83.38 436 ILE A N 1
ATOM 3329 C CA . ILE A 1 436 ? -11.450 9.814 32.192 1.00 83.38 436 ILE A CA 1
ATOM 3330 C C . ILE A 1 436 ? -12.330 8.896 33.061 1.00 83.38 436 ILE A C 1
ATOM 3332 O O . ILE A 1 436 ? -12.932 7.955 32.535 1.00 83.38 436 ILE A O 1
ATOM 3336 N N . PRO A 1 437 ? -12.432 9.139 34.384 1.00 83.62 437 PRO A N 1
ATOM 3337 C CA . PRO A 1 437 ? -13.282 8.341 35.264 1.00 83.62 437 PRO A CA 1
ATOM 3338 C C . PRO A 1 437 ? -14.745 8.328 34.808 1.00 83.62 437 PRO A C 1
ATOM 3340 O O . PRO A 1 437 ? -15.289 9.357 34.407 1.00 83.62 437 PRO A O 1
ATOM 3343 N N . ILE A 1 438 ? -15.384 7.161 34.906 1.00 86.12 438 ILE A N 1
ATOM 3344 C CA . ILE A 1 438 ? -16.810 6.988 34.615 1.00 86.12 438 ILE A CA 1
ATOM 3345 C C . ILE A 1 438 ? -17.608 7.607 35.780 1.00 86.12 438 ILE A C 1
ATOM 3347 O O . ILE A 1 438 ? -17.470 7.134 36.909 1.00 86.12 438 ILE A O 1
ATOM 3351 N N . PRO A 1 439 ? -18.430 8.650 35.558 1.00 87.56 439 PRO A N 1
ATOM 3352 C CA . PRO A 1 439 ? -19.234 9.254 36.617 1.00 87.56 439 PRO A CA 1
ATOM 3353 C C . PRO A 1 439 ? -20.479 8.402 36.921 1.00 87.56 439 PRO A C 1
ATOM 3355 O O . PRO A 1 439 ? -20.836 7.511 36.148 1.00 87.56 439 PRO A O 1
ATOM 3358 N N . ALA A 1 440 ? -21.192 8.694 38.013 1.00 86.75 440 ALA A N 1
ATOM 3359 C CA . ALA A 1 440 ? -22.473 8.043 38.315 1.00 86.75 440 ALA A CA 1
ATOM 3360 C C . ALA A 1 440 ? -23.495 8.214 37.165 1.00 86.75 440 ALA A C 1
ATOM 3362 O O . ALA A 1 440 ? -23.369 9.118 36.336 1.00 86.75 440 ALA A O 1
ATOM 3363 N N . HIS A 1 441 ? -24.480 7.317 37.061 1.00 83.06 441 HIS A N 1
ATOM 3364 C CA . HIS A 1 441 ? -25.408 7.263 35.916 1.00 83.06 441 HIS A CA 1
ATOM 3365 C C . HIS A 1 441 ? -26.318 8.504 35.806 1.00 83.06 441 HIS A C 1
ATOM 3367 O O . HIS A 1 441 ? -26.672 8.937 34.710 1.00 83.06 441 HIS A O 1
ATOM 3373 N N . ASP A 1 442 ? -26.656 9.085 36.951 1.00 87.62 442 ASP A N 1
ATOM 3374 C CA . ASP A 1 442 ? -27.435 10.306 37.160 1.00 87.62 442 ASP A CA 1
ATOM 3375 C C . ASP A 1 442 ? -26.582 11.590 37.157 1.00 87.62 442 ASP A C 1
ATOM 3377 O O . ASP A 1 442 ? -27.119 12.696 37.216 1.00 87.62 442 ASP A O 1
ATOM 3381 N N . HIS A 1 443 ? -25.254 11.473 37.068 1.00 87.75 443 HIS A N 1
ATOM 3382 C CA . HIS A 1 443 ? -24.356 12.614 37.195 1.00 87.75 443 HIS A CA 1
ATOM 3383 C C . HIS A 1 443 ? -24.552 13.632 36.048 1.00 87.75 443 HIS A C 1
ATOM 3385 O O . HIS A 1 443 ? -24.500 13.240 34.876 1.00 87.75 443 HIS A O 1
ATOM 3391 N N . PRO A 1 444 ? -24.671 14.949 36.331 1.00 84.62 444 PRO A N 1
ATOM 3392 C CA . PRO A 1 444 ? -24.978 15.967 35.320 1.00 84.62 444 PRO A CA 1
ATOM 3393 C C . PRO A 1 444 ? -24.053 15.978 34.095 1.00 84.62 444 PRO A C 1
ATOM 3395 O O . PRO A 1 444 ? -24.502 16.273 32.991 1.00 84.62 444 PRO A O 1
ATOM 3398 N N . SER A 1 445 ? -22.776 15.606 34.251 1.00 84.62 445 SER A N 1
ATOM 3399 C CA . SER A 1 445 ? -21.811 15.562 33.137 1.00 84.62 445 SER A CA 1
ATOM 3400 C C . SER A 1 445 ? -22.088 14.486 32.078 1.00 84.62 445 SER A C 1
ATOM 3402 O O . SER A 1 445 ? -21.402 14.482 31.054 1.00 84.62 445 SER A O 1
ATOM 3404 N N . ARG A 1 446 ? -23.058 13.583 32.294 1.00 86.25 446 ARG A N 1
ATOM 3405 C CA . ARG A 1 446 ? -23.547 12.663 31.256 1.00 86.25 446 ARG A CA 1
ATOM 3406 C C . ARG A 1 446 ? -24.507 13.324 30.278 1.00 86.25 446 ARG A C 1
ATOM 3408 O O . ARG A 1 446 ? -24.632 12.828 29.169 1.00 86.25 446 ARG A O 1
ATOM 3415 N N . PHE A 1 447 ? -25.159 14.423 30.647 1.00 88.12 447 PHE A N 1
ATOM 3416 C CA . PHE A 1 447 ? -26.255 15.012 29.876 1.00 88.12 447 PHE A CA 1
ATOM 3417 C C . PHE A 1 447 ? -25.750 16.115 28.936 1.00 88.12 447 PHE A C 1
ATOM 3419 O O . PHE A 1 447 ? -25.716 17.297 29.281 1.00 88.12 447 PHE A O 1
ATOM 3426 N N . ILE A 1 448 ? -25.344 15.718 27.730 1.00 85.75 448 ILE A N 1
ATOM 3427 C CA . ILE A 1 448 ? -24.737 16.592 26.721 1.00 85.75 448 ILE A CA 1
ATOM 3428 C C . ILE A 1 448 ? -25.804 17.024 25.707 1.00 85.75 448 ILE A C 1
ATOM 3430 O O . ILE A 1 448 ? -26.409 16.205 25.016 1.00 85.75 448 ILE A O 1
ATOM 3434 N N . ARG A 1 449 ? -26.052 18.333 25.609 1.00 86.50 449 ARG A N 1
ATOM 3435 C CA . ARG A 1 449 ? -27.019 18.908 24.658 1.00 86.50 449 ARG A CA 1
ATOM 3436 C C . ARG A 1 449 ? -26.384 19.120 23.281 1.00 86.50 449 ARG A C 1
ATOM 3438 O O . ARG A 1 449 ? -25.200 19.422 23.186 1.00 86.50 449 ARG A O 1
ATOM 3445 N N . GLY A 1 450 ? -27.182 18.998 22.220 1.00 84.56 450 GLY A N 1
ATOM 3446 C CA . GLY A 1 450 ? -26.785 19.317 20.841 1.00 84.56 450 GLY A CA 1
ATOM 3447 C C . GLY A 1 450 ? -26.101 18.187 20.058 1.00 84.56 450 GLY A C 1
ATOM 3448 O O . GLY A 1 450 ? -26.228 18.156 18.839 1.00 84.56 450 GLY A O 1
ATOM 3449 N N . THR A 1 451 ? -25.460 17.212 20.715 1.00 86.62 451 THR A N 1
ATOM 3450 C CA . THR A 1 451 ? -24.763 16.094 20.036 1.00 86.62 451 THR A CA 1
ATOM 3451 C C . THR A 1 451 ? -25.682 15.246 19.147 1.00 86.62 451 THR A C 1
ATOM 3453 O O . THR A 1 451 ? -25.284 14.817 18.064 1.00 86.62 451 THR A O 1
ATOM 3456 N N . LEU A 1 452 ? -26.933 15.040 19.573 1.00 89.69 452 LEU A N 1
ATOM 3457 C CA . LEU A 1 452 ? -27.961 14.324 18.806 1.00 89.69 452 LEU A CA 1
ATOM 3458 C C . LEU A 1 452 ? -28.683 15.212 17.769 1.00 89.69 452 LEU A C 1
ATOM 3460 O O . LEU A 1 452 ? -29.611 14.754 17.103 1.00 89.69 452 LEU A O 1
ATOM 3464 N N . GLY A 1 453 ? -28.271 16.473 17.614 1.00 91.44 453 GLY A N 1
ATOM 3465 C CA . GLY A 1 453 ? -28.899 17.429 16.709 1.00 91.44 453 GLY A CA 1
ATOM 3466 C C . GLY A 1 453 ? -30.306 17.858 17.136 1.00 91.44 453 GLY A C 1
ATOM 3467 O O . GLY A 1 453 ? -30.638 17.894 18.317 1.00 91.44 453 GLY A O 1
ATOM 3468 N N . THR A 1 454 ? -31.136 18.198 16.150 1.00 90.38 454 THR A N 1
ATOM 3469 C CA . THR A 1 454 ? -32.475 18.795 16.337 1.00 90.38 454 THR A CA 1
ATOM 3470 C C . THR A 1 454 ? -33.589 17.794 16.656 1.00 90.38 454 THR A C 1
ATOM 3472 O O . THR A 1 454 ? -34.686 18.180 17.066 1.00 90.38 454 THR A O 1
ATOM 3475 N N . SER A 1 455 ? -33.395 16.504 16.382 1.00 94.12 455 SER A N 1
ATOM 3476 C CA . SER A 1 455 ? -34.445 15.481 16.501 1.00 94.12 455 SER A CA 1
ATOM 3477 C C . SER A 1 455 ? -33.848 14.080 16.602 1.00 94.12 455 SER A C 1
ATOM 3479 O O . SER A 1 455 ? -32.850 13.793 15.939 1.00 94.12 455 SER A O 1
ATOM 3481 N N . ALA A 1 456 ? -34.490 13.201 17.375 1.00 95.38 456 ALA A N 1
ATOM 3482 C CA . ALA A 1 456 ? -34.155 11.779 17.454 1.00 95.38 456 ALA A CA 1
ATOM 3483 C C . ALA A 1 456 ? -35.399 10.879 17.444 1.00 95.38 456 ALA A C 1
ATOM 3485 O O . ALA A 1 456 ? -36.462 11.236 17.964 1.00 95.38 456 ALA A O 1
ATOM 3486 N N . LEU A 1 457 ? -35.222 9.689 16.875 1.00 97.06 457 LEU A N 1
ATOM 3487 C CA . LEU A 1 457 ? -36.144 8.563 16.854 1.00 97.06 457 LEU A CA 1
ATOM 3488 C C . LEU A 1 457 ? -35.431 7.380 17.519 1.00 97.06 457 LEU A C 1
ATOM 3490 O O . LEU A 1 457 ? -34.475 6.842 16.966 1.00 97.06 457 LEU A O 1
ATOM 3494 N N . PHE A 1 458 ? -35.852 7.007 18.722 1.00 94.44 458 PHE A N 1
ATOM 3495 C CA . PHE A 1 458 ? -35.235 5.944 19.515 1.00 94.44 458 PHE A CA 1
ATOM 3496 C C . PHE A 1 458 ? -35.838 4.588 19.147 1.00 94.44 458 PHE A C 1
ATOM 3498 O O . PHE A 1 458 ? -37.064 4.459 19.093 1.00 94.44 458 PHE A O 1
ATOM 3505 N N . LEU A 1 459 ? -34.978 3.593 18.920 1.00 92.56 459 LEU A N 1
ATOM 3506 C CA . LEU A 1 459 ? -35.361 2.258 18.437 1.00 92.56 459 LEU A CA 1
ATOM 3507 C C . LEU A 1 459 ? -35.310 1.170 19.524 1.00 92.56 459 LEU A C 1
ATOM 3509 O O . LEU A 1 459 ? -35.899 0.109 19.352 1.00 92.56 459 LEU A O 1
ATOM 3513 N N . GLY A 1 460 ? -34.622 1.439 20.637 1.00 83.75 460 GLY A N 1
ATOM 3514 C CA . GLY A 1 460 ? -34.330 0.468 21.699 1.00 83.75 460 GLY A CA 1
ATOM 3515 C C . GLY A 1 460 ? -32.826 0.362 21.953 1.00 83.75 460 GLY A C 1
ATOM 3516 O O . GLY A 1 460 ? -32.037 0.873 21.163 1.00 83.75 460 GLY A O 1
ATOM 3517 N N . ASP A 1 461 ? -32.428 -0.234 23.079 1.00 78.19 461 ASP A N 1
ATOM 3518 C CA . ASP A 1 461 ? -31.044 -0.648 23.389 1.00 78.19 461 ASP A CA 1
ATOM 3519 C C . ASP A 1 461 ? -29.935 0.401 23.147 1.00 78.19 461 ASP A C 1
ATOM 3521 O O . ASP A 1 461 ? -28.802 0.088 22.787 1.00 78.19 461 ASP A O 1
ATOM 3525 N N . GLY A 1 462 ? -30.257 1.682 23.356 1.00 80.00 462 GLY A N 1
ATOM 3526 C CA . GLY A 1 462 ? -29.339 2.808 23.140 1.00 80.00 462 GLY A CA 1
ATOM 3527 C C . GLY A 1 462 ? -29.172 3.245 21.677 1.00 80.00 462 GLY A C 1
ATOM 3528 O O . GLY A 1 462 ? -28.410 4.175 21.416 1.00 80.00 462 GLY A O 1
ATOM 3529 N N . ILE A 1 463 ? -29.894 2.631 20.738 1.00 87.62 463 ILE A N 1
ATOM 3530 C CA . ILE A 1 463 ? -29.889 2.953 19.308 1.00 87.62 463 ILE A CA 1
ATOM 3531 C C . ILE A 1 463 ? -30.966 3.995 18.981 1.00 87.62 463 ILE A C 1
ATOM 3533 O O . ILE A 1 463 ? -32.120 3.909 19.414 1.00 87.62 463 ILE A O 1
ATOM 3537 N N . ALA A 1 464 ? -30.591 4.977 18.163 1.00 93.62 464 ALA A N 1
ATOM 3538 C CA . ALA A 1 464 ? -31.499 5.978 17.620 1.00 93.62 464 ALA A CA 1
ATOM 3539 C C . ALA A 1 464 ? -31.110 6.389 16.192 1.00 93.62 464 ALA A C 1
ATOM 3541 O O . ALA A 1 464 ? -29.931 6.358 15.831 1.00 93.62 464 ALA A O 1
ATOM 3542 N N . ILE A 1 465 ? -32.095 6.841 15.415 1.00 96.62 465 ILE A N 1
ATOM 3543 C CA . ILE A 1 465 ? -31.892 7.649 14.207 1.00 96.62 465 ILE A CA 1
ATOM 3544 C C . ILE A 1 465 ? -31.995 9.116 14.630 1.00 96.62 465 ILE A C 1
ATOM 3546 O O . ILE A 1 465 ? -33.020 9.512 15.183 1.00 96.62 465 ILE A O 1
ATOM 3550 N N . HIS A 1 466 ? -30.957 9.926 14.435 1.00 96.25 466 HIS A N 1
ATOM 3551 C CA . HIS A 1 466 ? -30.916 11.284 14.991 1.00 96.25 466 HIS A CA 1
ATOM 3552 C C . HIS A 1 466 ? -30.118 12.278 14.137 1.00 96.25 466 HIS A C 1
ATOM 3554 O O . HIS A 1 466 ? -29.420 11.887 13.204 1.00 96.25 466 HIS A O 1
ATOM 3560 N N . GLY A 1 467 ? -30.228 13.571 14.453 1.00 93.44 467 GLY A N 1
ATOM 3561 C CA . GLY A 1 467 ? -29.440 14.644 13.836 1.00 93.44 467 GLY A CA 1
ATOM 3562 C C . GLY A 1 467 ? -27.955 14.608 14.222 1.00 93.44 467 GLY A C 1
ATOM 3563 O O . GLY A 1 467 ? -27.443 13.617 14.738 1.00 93.44 467 GLY A O 1
ATOM 3564 N N . THR A 1 468 ? -27.217 15.689 13.989 1.00 90.25 468 THR A N 1
ATOM 3565 C CA . THR A 1 468 ? -25.778 15.716 14.280 1.00 90.25 468 THR A CA 1
ATOM 3566 C C . THR A 1 468 ? -25.256 17.131 14.527 1.00 90.25 468 THR A C 1
ATOM 3568 O O . THR A 1 468 ? -25.611 18.077 13.823 1.00 90.25 468 THR A O 1
ATOM 3571 N N . ASP A 1 469 ? -24.355 17.266 15.497 1.00 86.19 469 ASP A N 1
ATOM 3572 C CA . ASP A 1 469 ? -23.475 18.431 15.676 1.00 86.19 469 ASP A CA 1
ATOM 3573 C C . ASP A 1 469 ? -22.352 18.505 14.621 1.00 86.19 469 ASP A C 1
ATOM 3575 O O . ASP A 1 469 ? -21.725 19.547 14.438 1.00 86.19 469 ASP A O 1
ATOM 3579 N N . ARG A 1 470 ? -22.123 17.403 13.900 1.00 82.81 470 ARG A N 1
ATOM 3580 C CA . ARG A 1 470 ? -21.099 17.230 12.863 1.00 82.81 470 ARG A CA 1
ATOM 3581 C C . ARG A 1 470 ? -21.725 16.788 11.534 1.00 82.81 470 ARG A C 1
ATOM 3583 O O . ARG A 1 470 ? -21.701 15.595 11.219 1.00 82.81 470 ARG A O 1
ATOM 3590 N N . PRO A 1 471 ? -22.385 17.698 10.788 1.00 78.81 471 PRO A N 1
ATOM 3591 C CA . PRO A 1 471 ? -22.996 17.377 9.496 1.00 78.81 471 PRO A CA 1
ATOM 3592 C C . PRO A 1 471 ? -21.953 17.196 8.389 1.00 78.81 471 PRO A C 1
ATOM 3594 O O . PRO A 1 471 ? -22.208 16.469 7.435 1.00 78.81 471 PRO A O 1
ATOM 3597 N N . ASP A 1 472 ? -20.769 17.791 8.546 1.00 76.38 472 ASP A N 1
ATOM 3598 C CA . ASP A 1 472 ? -19.607 17.652 7.664 1.00 76.38 472 ASP A CA 1
ATOM 3599 C C . ASP A 1 472 ? -19.234 16.185 7.401 1.00 76.38 472 ASP A C 1
ATOM 3601 O O . ASP A 1 472 ? -18.946 15.808 6.267 1.00 76.38 472 ASP A O 1
ATOM 3605 N N . LEU A 1 473 ? -19.344 15.338 8.427 1.00 74.88 473 LEU A N 1
ATOM 3606 C CA . LEU A 1 473 ? -19.044 13.907 8.358 1.00 74.88 473 LEU A CA 1
ATOM 3607 C C . LEU A 1 473 ? -20.039 13.097 7.503 1.00 74.88 473 LEU A C 1
ATOM 3609 O O . LEU A 1 473 ? -19.766 11.945 7.180 1.00 74.88 473 LEU A O 1
ATOM 3613 N N . LEU A 1 474 ? -21.192 13.674 7.149 1.00 78.94 474 LEU A N 1
ATOM 3614 C CA . LEU A 1 474 ? -22.259 13.008 6.388 1.00 78.94 474 LEU A CA 1
ATOM 3615 C C . LEU A 1 474 ? -22.337 13.470 4.926 1.00 78.94 474 LEU A C 1
ATOM 3617 O O . LEU A 1 474 ? -23.090 12.892 4.145 1.00 78.94 474 LEU A O 1
ATOM 3621 N N . LEU A 1 475 ? -21.572 14.501 4.554 1.00 71.62 475 LEU A N 1
ATOM 3622 C CA . LEU A 1 475 ? -21.564 15.099 3.213 1.00 71.62 475 LEU A CA 1
ATOM 3623 C C . LEU A 1 475 ? -20.503 14.488 2.280 1.00 71.62 475 LEU A C 1
ATOM 3625 O O . LEU A 1 475 ? -20.337 14.950 1.153 1.00 71.62 475 LEU A O 1
ATOM 3629 N N . ASN A 1 476 ? -19.777 13.461 2.730 1.00 70.19 476 ASN A N 1
ATOM 3630 C CA . ASN A 1 476 ? -18.805 12.767 1.891 1.00 70.19 476 ASN A CA 1
ATOM 3631 C C . ASN A 1 476 ? -19.531 11.919 0.819 1.00 70.19 476 ASN A C 1
ATOM 3633 O O . ASN A 1 476 ? -20.396 11.117 1.184 1.00 70.19 476 ASN A O 1
ATOM 3637 N N . PRO A 1 477 ? -19.208 12.058 -0.484 1.00 66.56 477 PRO A N 1
ATOM 3638 C CA . PRO A 1 477 ? -19.808 11.232 -1.533 1.00 66.56 477 PRO A CA 1
ATOM 3639 C C . PRO A 1 477 ? -19.495 9.734 -1.387 1.00 66.56 477 PRO A C 1
ATOM 3641 O O . PRO A 1 477 ? -20.291 8.912 -1.834 1.00 66.56 477 PRO A O 1
ATOM 3644 N N . ASP A 1 478 ? -18.384 9.368 -0.742 1.00 70.38 478 ASP A N 1
ATOM 3645 C CA . ASP A 1 478 ? -18.042 7.977 -0.430 1.00 70.38 478 ASP A CA 1
ATOM 3646 C C . ASP A 1 478 ? -18.931 7.433 0.716 1.00 70.38 478 ASP A C 1
ATOM 3648 O O . ASP A 1 478 ? -18.958 8.024 1.802 1.00 70.38 478 ASP A O 1
ATOM 3652 N N . PRO A 1 479 ? -19.678 6.326 0.516 1.00 66.19 479 PRO A N 1
ATOM 3653 C CA . PRO A 1 479 ? -20.402 5.642 1.584 1.00 66.19 479 PRO A CA 1
ATOM 3654 C C . PRO A 1 479 ? -19.538 5.174 2.752 1.00 66.19 479 PRO A C 1
ATOM 3656 O O . PRO A 1 479 ? -19.968 5.325 3.895 1.00 66.19 479 PRO A O 1
ATOM 3659 N N . GLU A 1 480 ? -18.343 4.633 2.515 1.00 70.25 480 GLU A N 1
ATOM 3660 C CA . GLU A 1 480 ? -17.523 4.052 3.589 1.00 70.25 480 GLU A CA 1
ATOM 3661 C C . GLU A 1 480 ? -17.006 5.134 4.542 1.00 70.25 480 GLU A C 1
ATOM 3663 O O . GLU A 1 480 ? -17.061 4.987 5.766 1.00 70.25 480 GLU A O 1
ATOM 3668 N N . ALA A 1 481 ? -16.648 6.298 3.998 1.00 69.00 481 ALA A N 1
ATOM 3669 C CA . ALA A 1 481 ? -16.251 7.468 4.777 1.00 69.00 481 ALA A CA 1
ATOM 3670 C C . ALA A 1 481 ? -17.370 8.049 5.672 1.00 69.00 481 ALA A C 1
ATOM 3672 O O . ALA A 1 481 ? -17.095 8.928 6.491 1.00 69.00 481 ALA A O 1
ATOM 3673 N N . ARG A 1 482 ? -18.618 7.571 5.543 1.00 73.44 482 ARG A N 1
ATOM 3674 C CA . ARG A 1 482 ? -19.759 7.975 6.381 1.00 73.44 482 ARG A CA 1
ATOM 3675 C C . ARG A 1 482 ? -20.006 7.034 7.572 1.00 73.44 482 ARG A C 1
ATOM 3677 O O . ARG A 1 482 ? -20.886 7.320 8.383 1.00 73.44 482 ARG A O 1
ATOM 3684 N N . ARG A 1 483 ? -19.210 5.974 7.780 1.00 78.44 483 ARG A N 1
ATOM 3685 C CA . ARG A 1 483 ? -19.263 5.121 8.993 1.00 78.44 483 ARG A CA 1
ATOM 3686 C C . ARG A 1 483 ? -18.692 5.819 10.241 1.00 78.44 483 ARG A C 1
ATOM 3688 O O . ARG A 1 483 ? -17.642 5.451 10.754 1.00 78.44 483 ARG A O 1
ATOM 3695 N N . VAL A 1 484 ? -19.364 6.861 10.727 1.00 75.00 484 VAL A N 1
ATOM 3696 C CA . VAL A 1 484 ? -18.831 7.803 11.738 1.00 75.00 484 VAL A CA 1
ATOM 3697 C C . VAL A 1 484 ? -19.506 7.726 13.114 1.00 75.00 484 VAL A C 1
ATOM 3699 O O . VAL A 1 484 ? -19.327 8.621 13.944 1.00 75.00 484 VAL A O 1
ATOM 3702 N N . SER A 1 485 ? -20.327 6.705 13.366 1.00 78.88 485 SER A N 1
ATOM 3703 C CA . SER A 1 485 ? -21.100 6.581 14.608 1.00 78.88 485 SER A CA 1
ATOM 3704 C C . SER A 1 485 ? -20.598 5.468 15.536 1.00 78.88 485 SER A C 1
ATOM 3706 O O . SER A 1 485 ? -19.821 4.593 15.153 1.00 78.88 485 SER A O 1
ATOM 3708 N N . HIS A 1 486 ? -21.111 5.480 16.768 1.00 75.50 486 HIS A N 1
ATOM 3709 C CA . HIS A 1 486 ? -20.898 4.432 17.768 1.00 75.50 486 HIS A CA 1
ATOM 3710 C C . HIS A 1 486 ? -22.042 3.395 17.815 1.00 75.50 486 HIS A C 1
ATOM 3712 O O . HIS A 1 486 ? -22.226 2.722 18.823 1.00 75.50 486 HIS A O 1
ATOM 3718 N N . GLY A 1 487 ? -22.834 3.284 16.741 1.00 77.00 487 GLY A N 1
ATOM 3719 C CA . GLY A 1 487 ? -23.955 2.339 16.591 1.00 77.00 487 GLY A CA 1
ATOM 3720 C C . GLY A 1 487 ? -25.255 2.999 16.115 1.00 77.00 487 GLY A C 1
ATOM 3721 O O . GLY A 1 487 ? -25.976 2.424 15.303 1.00 77.00 487 GLY A O 1
ATOM 3722 N N . CYS A 1 488 ? -25.527 4.237 16.538 1.00 89.50 488 CYS A N 1
ATOM 3723 C CA . CYS A 1 488 ? -26.680 5.028 16.085 1.00 89.50 488 CYS A CA 1
ATOM 3724 C C . CYS A 1 488 ? -26.619 5.399 14.592 1.00 89.50 488 CYS A C 1
ATOM 3726 O O . CYS A 1 488 ? -25.566 5.334 13.960 1.00 89.50 488 CYS A O 1
ATOM 3728 N N . ILE A 1 489 ? -27.739 5.853 14.033 1.00 94.81 489 ILE A N 1
ATOM 3729 C CA . ILE A 1 489 ? -27.837 6.300 12.643 1.00 94.81 489 ILE A CA 1
ATOM 3730 C C . ILE A 1 489 ? -27.872 7.832 12.648 1.00 94.81 489 ILE A C 1
ATOM 3732 O O . ILE A 1 489 ? -28.858 8.440 13.068 1.00 94.81 489 ILE A O 1
ATOM 3736 N N . ARG A 1 490 ? -26.787 8.469 12.204 1.00 94.44 490 ARG A N 1
ATOM 3737 C CA . ARG A 1 490 ? -26.670 9.935 12.147 1.00 94.44 490 ARG A CA 1
ATOM 3738 C C . ARG A 1 490 ? -27.193 10.445 10.806 1.00 94.44 490 ARG A C 1
ATOM 3740 O O . ARG A 1 490 ? -26.798 9.939 9.763 1.00 94.44 490 ARG A O 1
ATOM 3747 N N . LEU A 1 491 ? -28.036 11.466 10.833 1.00 93.38 491 LEU A N 1
ATOM 3748 C CA . LEU A 1 491 ? -28.557 12.201 9.680 1.00 93.38 491 LEU A CA 1
ATOM 3749 C C . LEU A 1 491 ? -28.158 13.677 9.795 1.00 93.38 491 LEU A C 1
ATOM 3751 O O . LEU A 1 491 ? -27.823 14.158 10.880 1.00 93.38 491 LEU A O 1
ATOM 3755 N N . THR A 1 492 ? -28.229 14.433 8.696 1.00 92.31 492 THR A N 1
ATOM 3756 C CA . THR A 1 492 ? -28.158 15.901 8.788 1.00 92.31 492 THR A CA 1
ATOM 3757 C C . THR A 1 492 ? -29.337 16.420 9.621 1.00 92.31 492 THR A C 1
ATOM 3759 O O . THR A 1 492 ? -30.402 15.803 9.650 1.00 92.31 492 THR A O 1
ATOM 3762 N N . ASN A 1 493 ? -29.189 17.561 10.303 1.00 90.94 493 ASN A N 1
ATOM 3763 C CA . ASN A 1 493 ? -30.271 18.112 11.142 1.00 90.94 493 ASN A CA 1
ATOM 3764 C C . ASN A 1 493 ? -31.554 18.396 10.349 1.00 90.94 493 ASN A C 1
ATOM 3766 O O . ASN A 1 493 ? -32.660 18.266 10.873 1.00 90.94 493 ASN A O 1
ATOM 3770 N N . GLU A 1 494 ? -31.420 18.721 9.062 1.00 90.75 494 GLU A N 1
ATOM 3771 C CA . GLU A 1 494 ? -32.568 18.814 8.175 1.00 90.75 494 GLU A CA 1
ATOM 3772 C C . GLU A 1 494 ? -33.212 17.445 7.931 1.00 90.75 494 GLU A C 1
ATOM 3774 O O . GLU A 1 494 ? -34.405 17.297 8.191 1.00 90.75 494 GLU A O 1
ATOM 3779 N N . ALA A 1 495 ? -32.445 16.439 7.498 1.00 92.25 495 ALA A N 1
ATOM 3780 C CA . ALA A 1 495 ? -32.963 15.102 7.218 1.00 92.25 495 ALA A CA 1
ATOM 3781 C C . ALA A 1 495 ? -33.586 14.440 8.461 1.00 92.25 495 ALA A C 1
ATOM 3783 O O . ALA A 1 495 ? -34.672 13.871 8.371 1.00 92.25 495 ALA A O 1
ATOM 3784 N N . ALA A 1 496 ? -32.964 14.588 9.636 1.00 93.50 496 ALA A N 1
ATOM 3785 C CA . ALA A 1 496 ? -33.504 14.115 10.910 1.00 93.50 496 ALA A CA 1
ATOM 3786 C C . ALA A 1 496 ? -34.851 14.772 11.247 1.00 93.50 496 ALA A C 1
ATOM 3788 O O . ALA A 1 496 ? -35.797 14.082 11.629 1.00 93.50 496 ALA A O 1
ATOM 3789 N N . ARG A 1 497 ? -34.966 16.096 11.063 1.00 93.50 497 ARG A N 1
ATOM 3790 C CA . ARG A 1 497 ? -36.218 16.842 11.265 1.00 93.50 497 ARG A CA 1
ATOM 3791 C C . ARG A 1 497 ? -37.285 16.437 10.245 1.00 93.50 497 ARG A C 1
ATOM 3793 O O . ARG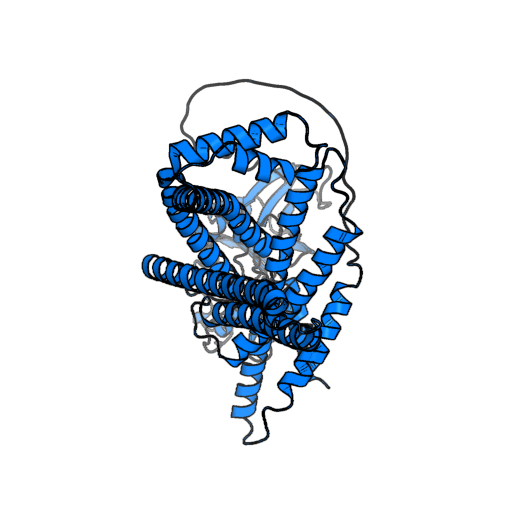 A 1 497 ? -38.442 16.272 10.620 1.00 93.50 497 ARG A O 1
ATOM 3800 N N . GLN A 1 498 ? -36.921 16.267 8.974 1.00 92.94 498 GLN A N 1
ATOM 3801 C CA . GLN A 1 498 ? -37.860 15.820 7.945 1.00 92.94 498 GLN A CA 1
ATOM 3802 C C . GLN A 1 498 ? -38.394 14.410 8.264 1.00 92.94 498 GLN A C 1
ATOM 3804 O O . GLN A 1 498 ? -39.608 14.221 8.322 1.00 92.94 498 GLN A O 1
ATOM 3809 N N . LEU A 1 499 ? -37.514 13.444 8.560 1.00 94.19 499 LEU A N 1
ATOM 3810 C CA . LEU A 1 499 ? -37.904 12.081 8.943 1.00 94.19 499 LEU A CA 1
ATOM 3811 C C . LEU A 1 499 ? -38.764 12.071 10.215 1.00 94.19 499 LEU A C 1
ATOM 3813 O O . LEU A 1 499 ? -39.805 11.418 10.241 1.00 94.19 499 LEU A O 1
ATOM 3817 N N . TYR A 1 500 ? -38.399 12.864 11.232 1.00 95.88 500 TYR A N 1
ATOM 3818 C CA . TYR A 1 500 ? -39.195 13.043 12.452 1.00 95.88 500 TYR A CA 1
ATOM 3819 C C . TYR A 1 500 ? -40.647 13.443 12.153 1.00 95.88 500 TYR A C 1
ATOM 3821 O O . TYR A 1 500 ? -41.551 13.028 12.876 1.00 95.88 500 TYR A O 1
ATOM 3829 N N . HIS A 1 501 ? -40.902 14.240 11.115 1.00 94.88 501 HIS A N 1
ATOM 3830 C CA . HIS A 1 501 ? -42.260 14.649 10.755 1.00 94.88 501 HIS A CA 1
ATOM 3831 C C . HIS A 1 501 ? -43.007 13.649 9.859 1.00 94.88 501 HIS A C 1
ATOM 3833 O O . HIS A 1 501 ? -44.233 13.701 9.843 1.00 94.88 501 HIS A O 1
ATOM 3839 N N . ARG A 1 502 ? -42.310 12.737 9.165 1.00 93.50 502 ARG A N 1
ATOM 3840 C CA . ARG A 1 502 ? -42.931 11.760 8.250 1.00 93.50 502 ARG A CA 1
ATOM 3841 C C . ARG A 1 502 ? -43.315 10.419 8.889 1.00 93.50 502 ARG A C 1
ATOM 3843 O O . ARG A 1 502 ? -44.199 9.758 8.365 1.00 93.50 502 ARG A O 1
ATOM 3850 N N . VAL A 1 503 ? -42.693 10.016 10.001 1.00 94.81 503 VAL A N 1
ATOM 3851 C CA . VAL A 1 503 ? -42.975 8.716 10.659 1.00 94.81 503 VAL A CA 1
ATOM 3852 C C . VAL A 1 503 ? -43.645 8.869 12.019 1.00 94.81 503 VAL A C 1
ATOM 3854 O O . VAL A 1 503 ? -43.526 9.913 12.665 1.00 94.81 503 VAL A O 1
ATOM 3857 N N . GLN A 1 504 ? -44.320 7.827 12.499 1.00 95.00 504 GLN A N 1
ATOM 3858 C CA . GLN A 1 504 ? -45.013 7.813 13.791 1.00 95.00 504 GLN A CA 1
ATOM 3859 C C . GLN A 1 504 ? -44.273 6.935 14.815 1.00 95.00 504 GLN A C 1
ATOM 3861 O O . GLN A 1 504 ? -43.292 6.266 14.495 1.00 95.00 504 GLN A O 1
ATOM 3866 N N . VAL A 1 505 ? -44.701 6.975 16.079 1.00 95.56 505 VAL A N 1
ATOM 3867 C CA . VAL A 1 505 ? -44.297 5.946 17.054 1.00 95.56 505 VAL A CA 1
ATOM 3868 C C . VAL A 1 505 ? -44.984 4.640 16.649 1.00 95.56 505 VAL A C 1
ATOM 3870 O O . VAL A 1 505 ? -46.158 4.663 16.292 1.00 95.56 505 VAL A O 1
ATOM 3873 N N . GLY A 1 506 ? -44.249 3.530 16.661 1.00 93.19 506 GLY A N 1
ATOM 3874 C CA . GLY A 1 506 ? -44.682 2.236 16.124 1.00 93.19 506 GLY A CA 1
ATOM 3875 C C . GLY A 1 506 ? -44.294 1.982 14.661 1.00 93.19 506 GLY A C 1
ATOM 3876 O O . GLY A 1 506 ? -44.380 0.842 14.225 1.00 93.19 506 GLY A O 1
ATOM 3877 N N . THR A 1 507 ? -43.809 2.985 13.912 1.00 96.06 507 THR A N 1
ATOM 3878 C CA . THR A 1 507 ? -43.328 2.776 12.532 1.00 96.06 507 THR A CA 1
ATOM 3879 C C . THR A 1 507 ? -42.195 1.735 12.501 1.00 96.06 507 THR A C 1
ATOM 3881 O O . THR A 1 507 ? -41.206 1.929 13.221 1.00 96.06 507 THR A O 1
ATOM 3884 N N . PRO A 1 508 ? -42.285 0.669 11.677 1.00 95.56 508 PRO A N 1
ATOM 3885 C CA . PRO A 1 508 ? -41.216 -0.313 11.524 1.00 95.56 508 PRO A CA 1
ATOM 3886 C C . PRO A 1 508 ? -39.942 0.296 10.936 1.00 95.56 508 PRO A C 1
ATOM 3888 O O . PRO A 1 508 ? -39.985 1.206 10.104 1.00 95.56 508 PRO A O 1
ATOM 3891 N N . VAL A 1 509 ? -38.798 -0.234 11.363 1.00 95.25 509 VAL A N 1
ATOM 3892 C CA . VAL A 1 509 ? -37.466 0.172 10.912 1.00 95.25 509 VAL A CA 1
ATOM 3893 C C . VAL A 1 509 ? -36.649 -1.081 10.611 1.00 95.25 509 VAL A C 1
ATOM 3895 O O . VAL A 1 509 ? -36.215 -1.775 11.527 1.00 95.25 509 VAL A O 1
ATOM 3898 N N . LEU A 1 510 ? -36.425 -1.371 9.334 1.00 92.50 510 LEU A N 1
ATOM 3899 C CA . LEU A 1 510 ? -35.513 -2.423 8.892 1.00 92.50 510 LEU A CA 1
ATOM 3900 C C . LEU A 1 510 ? -34.091 -1.853 8.792 1.00 92.50 510 LEU A C 1
ATOM 3902 O O . LEU A 1 510 ? -33.891 -0.800 8.188 1.00 92.50 510 LEU A O 1
ATOM 3906 N N . ILE A 1 511 ? -33.099 -2.552 9.341 1.00 88.69 511 ILE A N 1
ATOM 3907 C CA . ILE A 1 511 ? -31.675 -2.214 9.210 1.00 88.69 511 ILE A CA 1
ATOM 3908 C C . ILE A 1 511 ? -30.933 -3.400 8.583 1.00 88.69 511 ILE A C 1
ATOM 3910 O O . ILE A 1 511 ? -31.020 -4.502 9.132 1.00 88.69 511 ILE A O 1
ATOM 3914 N N . TYR A 1 512 ? -30.194 -3.184 7.483 1.00 81.81 512 TYR A N 1
ATOM 3915 C CA . TYR A 1 512 ? -29.375 -4.214 6.813 1.00 81.81 512 TYR A CA 1
ATOM 3916 C C . TYR A 1 512 ? -28.095 -3.687 6.137 1.00 81.81 512 TYR A C 1
ATOM 3918 O O . TYR A 1 512 ? -28.096 -2.569 5.568 1.00 81.81 512 TYR A O 1
#